Protein AF-A0A7Z9XFM3-F1 (afdb_monomer)

Mean predicted aligned error: 6.78 Å

Secondary structure (DSSP, 8-state):
--HHHHHHHHHHTHHHHHHHHSPPPTTSEEEEEEEE--TTEEEEEEEEEEEGGGHHHHTTSSS-SS-TT-S--EEEEEEETTEEEEEEETTS-SSS-B-SEEEE--TTSS--EEEE-HHHHHHTT-EEETTTTEEEEE-TT--EEEEEEE-SSEEEEEHHHHHHHHHHHTEEEEEEEEEEEEESS-HHHHT--SEEEEEEETTEEEEEEEEE-TTSTT--EEEEEEEEEEEPPPPGGGS--TTTSPPPPPP--EEEEEE-TTSPEEEEE--GGGSB-TTSSSTTSPBTT-EEEEEGGGGHHHHT-TTTEEEETTEEEETTTEEEE-B--SSSEEEEEHHHHHHTS-HHHHHHHHHHEE---S---HHHHHHHTT--------HHHHHHHH-

Solvent-accessible surface area (backbone atoms only — not comparable to full-atom values): 21690 Å² total; per-residue (Å²): 130,54,74,58,55,52,48,46,54,58,48,59,42,53,70,60,51,51,63,71,69,50,89,82,55,56,85,39,70,40,76,49,31,33,57,46,73,64,88,61,37,38,37,39,32,38,40,31,36,35,43,66,90,42,52,68,65,58,55,69,45,34,65,76,94,69,60,90,72,53,49,46,64,33,74,44,79,45,78,57,98,87,43,83,46,77,45,84,27,79,34,44,60,88,85,67,65,41,51,49,56,38,65,44,79,48,89,81,78,47,86,61,48,78,42,70,33,63,67,62,39,58,74,63,58,46,45,72,43,79,88,76,38,30,29,32,31,66,49,85,83,69,48,80,39,86,39,33,43,55,51,96,48,36,29,32,37,24,37,46,60,52,23,20,51,22,21,74,69,54,22,27,40,38,43,29,39,41,36,37,33,53,29,69,51,41,41,72,81,55,72,51,69,78,48,62,57,82,44,76,58,94,56,32,13,33,28,56,32,32,46,72,51,86,50,65,73,80,33,22,17,36,21,36,43,30,16,36,36,52,45,68,42,40,60,45,48,66,28,75,43,87,95,52,28,64,77,77,81,83,68,60,54,63,41,46,64,31,62,50,98,86,67,50,78,37,66,45,69,12,38,54,91,68,24,9,52,100,83,69,42,48,81,91,39,65,45,32,79,38,67,29,33,25,42,46,69,62,50,51,70,42,70,76,36,65,95,54,25,48,81,56,81,44,34,40,28,42,69,89,69,39,54,41,68,38,35,68,82,51,94,67,31,31,34,32,34,34,20,50,49,36,70,38,41,50,58,71,54,35,52,56,47,49,77,29,49,37,64,70,74,82,78,81,49,70,58,49,45,33,41,77,74,67,72,39,93,68,80,80,89,48,68,73,49,56,46,68,75,74,107

Sequence (391 aa):
MSSIDVDRDRLSQTEMLEWLRRDLQLTEMVTVYLSDSEGPHNHGIYCALISSDQIERALSSPSWDFSHGQGMPGAVVYHEGGEKRVEYLRYGVDDGIEPLVIDREFYGMRDDYKEICEEFRLFHRLYHDRKLDQYIKIDDDGNEHLVAVVELNRVQIRLKEIRQFLAIKEMYLSIQFDCLEHSEHSLEELGLKEGGGDQRDGLICWRLHYGNLGGIGSHRAFSRLLGVQLVAPLPKSKSGFWGFAEKPKKKHVEFIIGLDENGDEITCTSNPDALANYFGANPDAPNYLTPVHFRKQVLDKYYQQPSKYSVEDSILRCGYLWSIYLDNHHDDKVCAWLGDLGQDLPYEEQLHWRAHNISLKGGVSETYFKRQILAQFTDSDRTEHLFTQRY

Nearest PDB structures (foldseek):
  6fu4-assembly2_B  TM=1.384E-01  e=6.582E+00  Pseudomonas aeruginosa PAO1

Foldseek 3Di:
DPPLVVQLVVLVCPVVVCVQPDDDDLQDWDWQFFADDPDQKTKTKHKKWAAPVCLCVQQVALDDPDDAQFQDWDWDWDQDPNDTDIDTDNGRDDNRIHGQKHWADDPPPDDIFIDGDPCLCVQQVWDQPPVQRWTWHQDLQRDIDTAWGTDRRTIIGRNNSVQLVCQVVNTKMKIWMKMKGFDLDACVSSVHDAAWDWDDDVQKIWIWGKDAPVCPDSTGIMIIITGIGIHHHDHQCSSPGPPRHDDPDQDWDWAFLAADPVRHTDIDTLALQCADEPVGHNPVHHHQQRKWKFFLCLCVV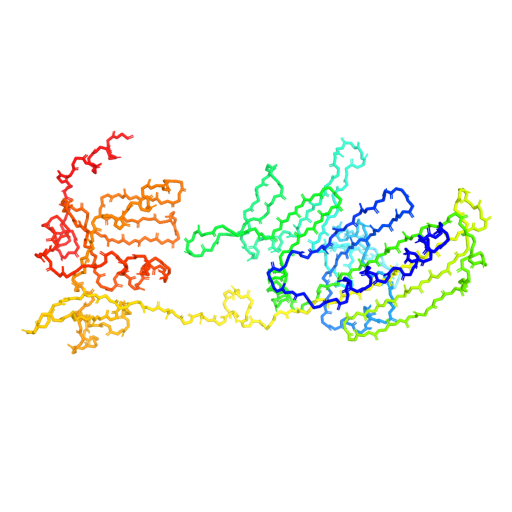QVVCVVQWDDAQQKIDRDPSFMFGWAPLDPTIIIGGSNSLRVTDGPVSNVSRRVGTDHDDDDGDPQSCCVPPVVDDDDRPDPVNVVVVPD

Radius of gyration: 30.56 Å; Cα contacts (8 Å, |Δi|>4): 778; chains: 1; bounding box: 90×46×90 Å

pLDDT: mean 92.72, std 6.48, range [53.0, 98.81]

Structure (mmCIF, N/CA/C/O backbone):
data_AF-A0A7Z9XFM3-F1
#
_entry.id   AF-A0A7Z9XFM3-F1
#
loop_
_atom_site.group_PDB
_atom_site.id
_atom_site.type_symbol
_atom_site.label_atom_id
_atom_site.label_alt_id
_atom_site.label_comp_id
_atom_site.label_asym_id
_atom_site.label_entity_id
_atom_site.label_seq_id
_atom_site.pdbx_PDB_ins_code
_atom_site.Cartn_x
_atom_site.Cartn_y
_atom_site.Cartn_z
_atom_site.occupancy
_atom_site.B_iso_or_equiv
_atom_site.auth_seq_id
_atom_site.auth_comp_id
_atom_site.auth_asym_id
_atom_site.auth_atom_id
_atom_site.pdbx_PDB_model_num
ATOM 1 N N . MET A 1 1 ? -8.425 -7.051 -42.240 1.00 61.81 1 MET A N 1
ATOM 2 C CA . MET A 1 1 ? -7.161 -6.314 -42.453 1.00 61.81 1 MET A CA 1
ATOM 3 C C . MET A 1 1 ? -6.196 -7.210 -43.203 1.00 61.81 1 MET A C 1
ATOM 5 O O . MET A 1 1 ? -6.272 -8.421 -43.020 1.00 61.81 1 MET A O 1
ATOM 9 N N . SER A 1 2 ? -5.353 -6.652 -44.075 1.00 81.75 2 SER A N 1
ATOM 10 C CA . SER A 1 2 ? -4.255 -7.422 -44.671 1.00 81.75 2 SER A CA 1
ATOM 11 C C . SER A 1 2 ? -3.187 -7.729 -43.607 1.00 81.75 2 SER A C 1
ATOM 13 O O . SER A 1 2 ? -3.127 -7.035 -42.595 1.00 81.75 2 SER A O 1
ATOM 15 N N . SER A 1 3 ? -2.336 -8.742 -43.820 1.00 84.94 3 SER A N 1
ATOM 16 C CA . SER A 1 3 ? -1.208 -9.033 -42.910 1.00 84.94 3 SER A CA 1
ATOM 17 C C . SER A 1 3 ? -0.274 -7.823 -42.741 1.00 84.94 3 SER A C 1
ATOM 19 O O . SER A 1 3 ? 0.202 -7.575 -41.640 1.00 84.94 3 SER A O 1
ATOM 21 N N . ILE A 1 4 ? -0.097 -7.025 -43.799 1.00 88.19 4 ILE A N 1
ATOM 22 C CA . ILE A 1 4 ? 0.689 -5.783 -43.787 1.00 88.19 4 ILE A CA 1
ATOM 23 C C . ILE A 1 4 ? 0.049 -4.722 -42.880 1.00 88.19 4 ILE A C 1
ATOM 25 O O . ILE A 1 4 ? 0.760 -4.036 -42.153 1.00 88.19 4 ILE A O 1
ATOM 29 N N . ASP A 1 5 ? -1.281 -4.579 -42.900 1.00 88.88 5 ASP A N 1
ATOM 30 C CA . ASP A 1 5 ? -1.962 -3.584 -42.058 1.00 88.88 5 ASP A CA 1
ATOM 31 C C . ASP A 1 5 ? -1.922 -3.966 -40.575 1.00 88.88 5 ASP A C 1
ATOM 33 O O . ASP A 1 5 ? -1.778 -3.084 -39.736 1.00 88.88 5 ASP A O 1
ATOM 37 N N . VAL A 1 6 ? -2.012 -5.263 -40.256 1.00 88.69 6 VAL A N 1
ATOM 38 C CA . VAL A 1 6 ? -1.868 -5.766 -38.877 1.00 88.69 6 VAL A CA 1
ATOM 39 C C . VAL A 1 6 ? -0.455 -5.509 -38.351 1.00 88.69 6 VAL A C 1
ATOM 41 O O . VAL A 1 6 ? -0.296 -5.012 -37.240 1.00 88.69 6 VAL A O 1
ATOM 44 N N . ASP A 1 7 ? 0.575 -5.787 -39.153 1.00 89.75 7 ASP A N 1
ATOM 45 C CA . ASP A 1 7 ? 1.960 -5.524 -38.752 1.00 89.75 7 ASP A CA 1
ATOM 46 C C . ASP A 1 7 ? 2.249 -4.030 -38.619 1.00 89.75 7 ASP A C 1
ATOM 48 O O . ASP A 1 7 ? 2.915 -3.621 -37.671 1.00 89.75 7 ASP A O 1
ATOM 52 N N . ARG A 1 8 ? 1.718 -3.196 -39.520 1.00 91.81 8 ARG A N 1
ATOM 53 C CA . ARG A 1 8 ? 1.866 -1.739 -39.420 1.00 91.81 8 ARG A CA 1
ATOM 54 C C . ARG A 1 8 ? 1.249 -1.198 -38.130 1.00 91.81 8 ARG A C 1
ATOM 56 O O . ARG A 1 8 ? 1.861 -0.350 -37.486 1.00 91.81 8 ARG A O 1
ATOM 63 N N . ASP A 1 9 ? 0.065 -1.682 -37.767 1.00 92.12 9 ASP A N 1
ATOM 64 C CA . ASP A 1 9 ? -0.628 -1.284 -36.542 1.00 92.12 9 ASP A CA 1
ATOM 65 C C . ASP A 1 9 ? 0.159 -1.704 -35.292 1.00 92.12 9 ASP A C 1
ATOM 67 O O . ASP A 1 9 ? 0.473 -0.865 -34.447 1.00 92.12 9 ASP A O 1
ATOM 71 N N . ARG A 1 10 ? 0.629 -2.956 -35.240 1.00 92.25 10 ARG A N 1
ATOM 72 C CA . ARG A 1 10 ? 1.479 -3.457 -34.149 1.00 92.25 10 ARG A CA 1
ATOM 73 C C . ARG A 1 10 ? 2.789 -2.678 -34.014 1.00 92.25 10 ARG A C 1
ATOM 75 O O . ARG A 1 10 ? 3.136 -2.244 -32.920 1.00 92.25 10 ARG A O 1
ATOM 82 N N . LEU A 1 11 ? 3.493 -2.428 -35.122 1.00 94.31 11 LEU A N 1
ATOM 83 C CA . LEU A 1 11 ? 4.736 -1.646 -35.128 1.00 94.31 11 LEU A CA 1
ATOM 84 C C . LEU A 1 11 ? 4.508 -0.160 -34.799 1.00 94.31 11 LEU A C 1
ATOM 86 O O . LEU A 1 11 ? 5.459 0.547 -34.468 1.00 94.31 11 LEU A O 1
ATOM 90 N N . SER A 1 12 ? 3.274 0.347 -34.871 1.00 93.94 12 SER A N 1
ATOM 91 C CA . SER A 1 12 ? 2.971 1.694 -34.372 1.00 93.94 12 SER A CA 1
ATOM 92 C C . SER A 1 12 ? 3.134 1.795 -32.853 1.00 93.94 12 SER A C 1
ATOM 94 O O . SER A 1 12 ? 3.415 2.880 -32.352 1.00 93.94 12 SER A O 1
ATOM 96 N N . GLN A 1 13 ? 2.961 0.675 -32.134 1.00 94.75 13 GLN A N 1
ATOM 97 C CA . GLN A 1 13 ? 2.961 0.588 -30.671 1.00 94.75 13 GLN A CA 1
ATOM 98 C C . GLN A 1 13 ? 2.077 1.651 -29.991 1.00 94.75 13 GLN A C 1
ATOM 100 O O . GLN A 1 13 ? 2.335 2.055 -28.856 1.00 94.75 13 GLN A O 1
ATOM 105 N N . THR A 1 14 ? 1.023 2.107 -30.680 1.00 93.50 14 THR A N 1
ATOM 106 C CA . THR A 1 14 ? 0.157 3.197 -30.208 1.00 93.50 14 THR A CA 1
ATOM 107 C C . THR A 1 14 ? -0.543 2.815 -28.908 1.00 93.50 14 THR A C 1
ATOM 109 O O . THR A 1 14 ? -0.491 3.582 -27.952 1.00 93.50 14 THR A O 1
ATOM 112 N N . GLU A 1 15 ? -1.106 1.606 -28.825 1.00 92.38 15 GLU A N 1
ATOM 113 C CA . GLU A 1 15 ? -1.783 1.119 -27.614 1.00 92.38 15 GLU A CA 1
ATOM 114 C C . GLU A 1 15 ? -0.834 1.044 -26.407 1.00 92.38 15 GLU A C 1
ATOM 116 O O . GLU A 1 15 ? -1.195 1.463 -25.308 1.00 92.38 15 GLU A O 1
ATOM 121 N N . MET A 1 16 ? 0.401 0.567 -26.610 1.00 91.75 16 MET A N 1
ATOM 122 C CA . MET A 1 16 ? 1.420 0.511 -25.556 1.00 91.75 16 MET A CA 1
ATOM 123 C C . MET A 1 16 ? 1.797 1.917 -25.082 1.00 91.75 16 MET A C 1
ATOM 125 O O . MET A 1 16 ? 1.856 2.181 -23.881 1.00 91.75 16 MET A O 1
ATOM 129 N N . LEU A 1 17 ? 2.009 2.847 -26.016 1.00 92.12 17 LEU A N 1
ATOM 130 C CA . LEU A 1 17 ? 2.338 4.229 -25.684 1.00 92.12 17 LEU A CA 1
ATOM 131 C C . LEU A 1 17 ? 1.184 4.937 -24.959 1.00 92.12 17 LEU A C 1
ATOM 133 O O . LEU A 1 17 ? 1.426 5.671 -24.002 1.00 92.12 17 LEU A O 1
ATOM 137 N N . GLU A 1 18 ? -0.063 4.724 -25.381 1.00 92.75 18 GLU A N 1
ATOM 138 C CA . GLU A 1 18 ? -1.250 5.245 -24.695 1.00 92.75 18 GLU A CA 1
ATOM 139 C C . GLU A 1 18 ? -1.389 4.658 -23.288 1.00 92.75 18 GLU A C 1
ATOM 141 O O . GLU A 1 18 ? -1.660 5.395 -22.337 1.00 92.75 18 GLU A O 1
ATOM 146 N N . TRP A 1 19 ? -1.136 3.356 -23.130 1.00 91.12 19 TRP A N 1
ATOM 147 C CA . TRP A 1 19 ? -1.139 2.696 -21.829 1.00 91.12 19 TRP A CA 1
ATOM 148 C C . TRP A 1 19 ? -0.074 3.273 -20.886 1.00 91.12 19 TRP A C 1
ATOM 150 O O . TRP A 1 19 ? -0.394 3.574 -19.736 1.00 91.12 19 TRP A O 1
ATOM 160 N N . LEU A 1 20 ? 1.151 3.501 -21.371 1.00 89.38 20 LEU A N 1
ATOM 161 C CA . LEU A 1 20 ? 2.240 4.112 -20.596 1.00 89.38 20 LEU A CA 1
ATOM 162 C C . LEU A 1 20 ? 1.953 5.578 -20.236 1.00 89.38 20 LEU A C 1
ATOM 164 O O . LEU A 1 20 ? 2.326 6.041 -19.162 1.00 89.38 20 LEU A O 1
ATOM 168 N N . ARG A 1 21 ? 1.284 6.332 -21.115 1.00 88.50 21 ARG A N 1
ATOM 169 C CA . ARG A 1 21 ? 1.027 7.774 -20.929 1.00 88.50 21 ARG A CA 1
ATOM 170 C C . ARG A 1 21 ? -0.221 8.098 -20.116 1.00 88.50 21 ARG A C 1
ATOM 172 O O . ARG A 1 21 ? -0.448 9.270 -19.817 1.00 88.50 21 ARG A O 1
ATOM 179 N N . ARG A 1 22 ? -1.050 7.108 -19.789 1.00 91.06 22 ARG A N 1
ATOM 180 C CA . ARG A 1 22 ? -2.309 7.344 -19.080 1.00 91.06 22 ARG A CA 1
ATOM 181 C C . ARG A 1 22 ? -2.083 7.832 -17.648 1.00 91.06 22 ARG A C 1
ATOM 183 O O . ARG A 1 22 ? -1.089 7.503 -17.001 1.00 91.06 22 ARG A O 1
ATOM 190 N N . ASP A 1 23 ? -3.080 8.526 -17.118 1.00 88.94 23 ASP A N 1
ATOM 191 C CA . ASP A 1 23 ? -3.113 8.879 -15.704 1.00 88.94 23 ASP A CA 1
ATOM 192 C C . ASP A 1 23 ? -3.386 7.641 -14.844 1.00 88.94 23 ASP A C 1
ATOM 194 O O . ASP A 1 23 ? -4.418 6.983 -14.983 1.00 88.94 23 ASP A O 1
ATOM 198 N N . LEU A 1 24 ? -2.471 7.346 -13.920 1.00 91.38 24 LEU A N 1
ATOM 199 C CA . LEU A 1 24 ? -2.588 6.210 -13.009 1.00 91.38 24 LEU A CA 1
ATOM 200 C C . LEU A 1 24 ? -3.353 6.596 -11.735 1.00 91.38 24 LEU A C 1
ATOM 202 O O . LEU A 1 24 ? -2.988 7.542 -11.026 1.00 91.38 24 LEU A O 1
ATOM 206 N N . GLN A 1 25 ? -4.382 5.824 -11.389 1.00 95.00 25 GLN A N 1
ATOM 207 C CA . GLN A 1 25 ? -5.102 5.976 -10.125 1.00 95.00 25 GLN A CA 1
ATOM 208 C C . GLN A 1 25 ? -4.333 5.339 -8.962 1.00 95.00 25 GLN A C 1
ATOM 210 O O . GLN A 1 25 ? -3.672 4.314 -9.102 1.00 95.00 25 GLN A O 1
ATOM 215 N N . LEU A 1 26 ? -4.463 5.904 -7.756 1.00 95.19 26 LEU A N 1
ATOM 216 C CA . LEU A 1 26 ? -3.762 5.403 -6.560 1.00 95.19 26 LEU A CA 1
ATOM 217 C C . LEU A 1 26 ? -4.109 3.948 -6.201 1.00 95.19 26 LEU A C 1
ATOM 219 O O . LEU A 1 26 ? -3.332 3.283 -5.518 1.00 95.19 26 LEU A O 1
ATOM 223 N N . THR A 1 27 ? -5.274 3.467 -6.628 1.00 95.25 27 THR A N 1
ATOM 224 C CA . THR A 1 27 ? -5.742 2.097 -6.395 1.00 95.25 27 THR A CA 1
ATOM 225 C C . THR A 1 27 ? -5.206 1.091 -7.410 1.00 95.25 27 THR A C 1
ATOM 227 O O . THR A 1 27 ? -5.381 -0.104 -7.198 1.00 95.25 27 THR A O 1
ATOM 230 N N . GLU A 1 28 ? -4.582 1.539 -8.502 1.00 96.81 28 GLU A N 1
ATOM 231 C CA . GLU A 1 28 ? -4.086 0.651 -9.554 1.00 96.81 28 GLU A CA 1
ATOM 232 C C . GLU A 1 28 ? -2.828 -0.109 -9.133 1.00 96.81 28 GLU A C 1
ATOM 234 O O . GLU A 1 28 ? -1.958 0.419 -8.436 1.00 96.81 28 GLU A O 1
ATOM 239 N N . MET A 1 29 ? -2.730 -1.347 -9.620 1.00 97.94 29 MET A N 1
ATOM 240 C CA . MET A 1 29 ? -1.522 -2.164 -9.580 1.00 97.94 29 MET A CA 1
ATOM 241 C C . MET A 1 29 ? -0.635 -1.783 -10.766 1.00 97.94 29 MET A C 1
ATOM 243 O O . MET A 1 29 ? -0.967 -2.067 -11.917 1.00 97.94 29 MET A O 1
ATOM 247 N N . VAL A 1 30 ? 0.483 -1.122 -10.487 1.00 97.62 30 VAL A N 1
ATOM 248 C CA . VAL A 1 30 ? 1.425 -0.644 -11.503 1.00 97.62 30 VAL A CA 1
ATOM 249 C C . VAL A 1 30 ? 2.473 -1.712 -11.753 1.00 97.62 30 VAL A C 1
ATOM 251 O O . VAL A 1 30 ? 3.073 -2.220 -10.808 1.00 97.62 30 VAL A O 1
ATOM 254 N N . THR A 1 31 ? 2.706 -2.040 -13.021 1.00 97.62 31 THR A N 1
ATOM 255 C CA . THR A 1 31 ? 3.783 -2.946 -13.428 1.00 97.62 31 THR A CA 1
ATOM 256 C C . THR A 1 31 ? 5.126 -2.239 -13.267 1.00 97.62 31 THR A C 1
ATOM 258 O O . THR A 1 31 ? 5.403 -1.267 -13.963 1.00 97.62 31 THR A O 1
ATOM 261 N N . VAL A 1 32 ? 5.948 -2.723 -12.338 1.00 97.69 32 VAL A N 1
ATOM 262 C CA . VAL A 1 32 ? 7.283 -2.178 -12.029 1.00 97.69 32 VAL A CA 1
ATOM 263 C C . VAL A 1 32 ? 8.418 -3.089 -12.512 1.00 97.69 32 VAL A C 1
ATOM 265 O O . VAL A 1 32 ? 9.580 -2.691 -12.521 1.00 97.69 32 VAL A O 1
ATOM 268 N N . TYR A 1 33 ? 8.069 -4.307 -12.926 1.00 97.62 33 TYR A N 1
ATOM 269 C CA . TYR A 1 33 ? 8.923 -5.252 -13.636 1.00 97.62 33 TYR A CA 1
ATOM 270 C C . TYR A 1 33 ? 8.067 -6.002 -14.658 1.00 97.62 33 TYR A C 1
ATOM 272 O O . TYR A 1 33 ? 6.967 -6.446 -14.316 1.00 97.62 33 TYR A O 1
ATOM 280 N N . LEU A 1 34 ? 8.573 -6.157 -15.878 1.00 95.94 34 LEU A N 1
ATOM 281 C CA . LEU A 1 34 ? 8.034 -7.035 -16.913 1.00 95.94 34 LEU A CA 1
ATOM 282 C C . LEU A 1 34 ? 9.199 -7.608 -17.717 1.00 95.94 34 LEU A C 1
ATOM 284 O O . LEU A 1 34 ? 10.094 -6.865 -18.114 1.00 95.94 34 LEU A O 1
ATOM 288 N N . SER A 1 35 ? 9.165 -8.905 -17.986 1.00 94.38 35 SER A N 1
ATOM 289 C CA . SER A 1 35 ? 10.035 -9.555 -18.962 1.00 94.38 35 SER A CA 1
ATOM 290 C C . SER A 1 35 ? 9.180 -10.475 -19.818 1.00 94.38 35 SER A C 1
ATOM 292 O O . SER A 1 35 ? 8.958 -11.634 -19.477 1.00 94.38 35 SER A O 1
ATOM 294 N N . ASP A 1 36 ? 8.638 -9.927 -20.900 1.00 92.62 36 ASP A N 1
ATOM 295 C CA . ASP A 1 36 ? 7.742 -10.646 -21.797 1.00 92.62 36 ASP A CA 1
ATOM 296 C C . ASP A 1 36 ? 8.417 -10.843 -23.150 1.00 92.62 36 ASP A C 1
ATOM 298 O O . ASP A 1 36 ? 8.738 -9.886 -23.851 1.00 92.62 36 ASP A O 1
ATOM 302 N N . SER A 1 37 ? 8.704 -12.093 -23.490 1.00 86.62 37 SER A N 1
ATOM 303 C CA . SER A 1 37 ? 9.428 -12.446 -24.711 1.00 86.62 37 SER A CA 1
ATOM 304 C C . SER A 1 37 ? 8.781 -13.661 -25.362 1.00 86.62 37 SER A C 1
ATOM 306 O O . SER A 1 37 ? 9.367 -14.740 -25.439 1.00 86.62 37 SER A O 1
ATOM 308 N N . GLU A 1 38 ? 7.540 -13.490 -25.817 1.00 76.69 38 GLU A N 1
ATOM 309 C CA . GLU A 1 38 ? 6.818 -14.508 -26.574 1.00 76.69 38 GLU A CA 1
ATOM 310 C C . GLU A 1 38 ? 6.620 -14.098 -28.044 1.00 76.69 38 GLU A C 1
ATOM 312 O O . GLU A 1 38 ? 6.123 -13.029 -28.390 1.00 76.69 38 GLU A O 1
ATOM 317 N N . GLY A 1 39 ? 6.977 -14.991 -28.971 1.00 75.50 39 GLY A N 1
ATOM 318 C CA . GLY A 1 39 ? 6.727 -14.774 -30.398 1.00 75.50 39 GLY A CA 1
ATOM 319 C C . GLY A 1 39 ? 7.496 -13.574 -30.985 1.00 75.50 39 GLY A C 1
ATOM 320 O O . GLY A 1 39 ? 8.717 -13.515 -30.834 1.00 75.50 39 GLY A O 1
ATOM 321 N N . PRO A 1 40 ? 6.839 -12.660 -31.734 1.00 77.12 40 PRO A N 1
ATOM 322 C CA . PRO A 1 40 ? 7.513 -11.576 -32.450 1.00 77.12 40 PRO A CA 1
ATOM 323 C C . PRO A 1 40 ? 7.762 -10.322 -31.593 1.00 77.12 40 PRO A C 1
ATOM 325 O O . PRO A 1 40 ? 8.196 -9.307 -32.146 1.00 77.12 40 PRO A O 1
ATOM 328 N N . HIS A 1 41 ? 7.473 -10.362 -30.288 1.00 87.62 41 HIS A N 1
ATOM 329 C CA . HIS A 1 41 ? 7.670 -9.238 -29.379 1.00 87.62 41 HIS A CA 1
ATOM 330 C C . HIS A 1 41 ? 8.693 -9.551 -28.282 1.00 87.62 41 HIS A C 1
ATOM 332 O O . HIS A 1 41 ? 8.904 -10.699 -27.893 1.00 87.62 41 HIS A O 1
ATOM 338 N N . ASN A 1 42 ? 9.333 -8.499 -27.780 1.00 92.56 42 ASN A N 1
ATOM 339 C CA . ASN A 1 42 ? 10.163 -8.535 -26.581 1.00 92.56 42 ASN A CA 1
ATOM 340 C C . ASN A 1 42 ? 9.950 -7.230 -25.812 1.00 92.56 42 ASN A C 1
ATOM 342 O O . ASN A 1 42 ? 10.402 -6.172 -26.251 1.00 92.56 42 ASN A O 1
ATOM 346 N N . HIS A 1 43 ? 9.204 -7.292 -24.713 1.00 94.88 43 HIS A N 1
ATOM 347 C CA . HIS A 1 43 ? 8.851 -6.149 -23.882 1.00 94.88 43 HIS A CA 1
ATOM 348 C C . HIS A 1 43 ? 9.507 -6.274 -22.509 1.00 94.88 43 HIS A C 1
ATOM 350 O O . HIS A 1 43 ? 9.236 -7.195 -21.737 1.00 94.88 43 HIS A O 1
ATOM 356 N N . GLY A 1 44 ? 10.346 -5.296 -22.193 1.00 95.25 44 GLY A N 1
ATOM 357 C CA . GLY A 1 44 ? 10.950 -5.112 -20.883 1.00 95.25 44 GLY A CA 1
ATOM 358 C C . GLY A 1 44 ? 10.350 -3.909 -20.169 1.00 95.25 44 GLY A C 1
ATOM 359 O O . GLY A 1 44 ? 10.243 -2.830 -20.751 1.00 95.25 44 GLY A O 1
ATOM 360 N N . ILE A 1 45 ? 10.005 -4.075 -18.894 1.00 96.38 45 ILE A N 1
ATOM 361 C CA . ILE A 1 45 ? 9.793 -2.966 -17.959 1.00 96.38 45 ILE A CA 1
ATOM 362 C C . ILE A 1 45 ? 10.700 -3.197 -16.760 1.00 96.38 45 ILE A C 1
ATOM 364 O O . ILE A 1 45 ? 10.726 -4.293 -16.197 1.00 96.38 45 ILE A O 1
ATOM 368 N N . TYR A 1 46 ? 11.408 -2.157 -16.338 1.00 96.94 46 TYR A N 1
ATOM 369 C CA . TYR A 1 46 ? 12.173 -2.175 -15.102 1.00 96.94 46 TYR A CA 1
ATOM 370 C C . TYR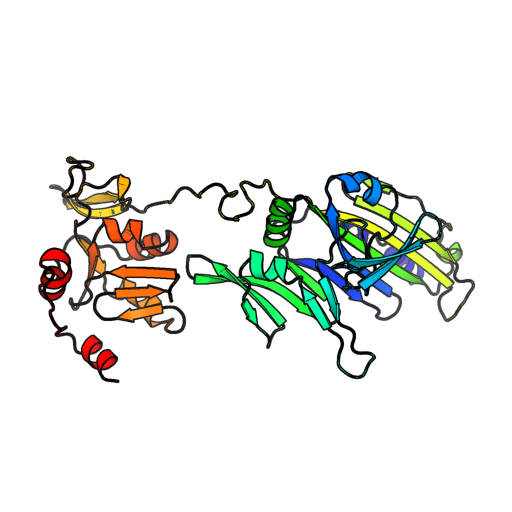 A 1 46 ? 12.064 -0.859 -14.358 1.00 96.94 46 TYR A C 1
ATOM 372 O O . TYR A 1 46 ? 11.725 0.169 -14.939 1.00 96.94 46 TYR A O 1
ATOM 380 N N . CYS A 1 47 ? 12.337 -0.875 -13.056 1.00 97.19 47 CYS A N 1
ATOM 381 C CA . CYS A 1 47 ? 12.165 0.312 -12.240 1.00 97.19 47 CYS A CA 1
ATOM 382 C C . CYS A 1 47 ? 13.359 0.620 -11.348 1.00 97.19 47 CYS A C 1
ATOM 384 O O . CYS A 1 47 ? 14.094 -0.268 -10.919 1.00 97.19 47 CYS A O 1
ATOM 386 N N . ALA A 1 48 ? 13.504 1.904 -11.043 1.00 97.00 48 ALA A N 1
ATOM 387 C CA . ALA A 1 48 ? 14.495 2.401 -10.110 1.00 97.00 48 ALA A CA 1
ATOM 388 C C . ALA A 1 48 ? 13.975 3.625 -9.361 1.00 97.00 48 ALA A C 1
ATOM 390 O O . ALA A 1 48 ? 13.141 4.380 -9.861 1.00 97.00 48 ALA A O 1
ATOM 391 N N . LEU A 1 49 ? 14.466 3.821 -8.148 1.00 97.75 49 LEU A N 1
ATOM 392 C CA . LEU A 1 49 ? 14.226 5.012 -7.353 1.00 97.75 49 LEU A CA 1
ATOM 393 C C . LEU A 1 49 ? 15.316 6.023 -7.693 1.00 97.75 49 LEU A C 1
ATOM 395 O O . LEU A 1 49 ? 16.500 5.725 -7.545 1.00 97.75 49 LEU A O 1
ATOM 399 N N . ILE A 1 50 ? 14.911 7.206 -8.141 1.00 96.69 50 ILE A N 1
ATOM 400 C CA . ILE A 1 50 ? 15.827 8.292 -8.491 1.00 96.69 50 ILE A CA 1
ATOM 401 C C . ILE A 1 50 ? 15.566 9.499 -7.598 1.00 96.69 50 ILE A C 1
ATOM 403 O O . ILE A 1 50 ? 14.421 9.809 -7.256 1.00 96.69 50 ILE A O 1
ATOM 407 N N . SER A 1 51 ? 16.628 10.193 -7.208 1.00 95.19 51 SER A N 1
ATOM 408 C CA . SER A 1 51 ? 16.508 11.401 -6.393 1.00 95.19 51 SER A CA 1
ATOM 409 C C . SER A 1 51 ? 15.880 12.558 -7.178 1.00 95.19 51 SER A C 1
ATOM 411 O O . SER A 1 51 ? 15.991 12.648 -8.402 1.00 95.19 51 SER A O 1
ATOM 413 N N . SER A 1 52 ? 15.204 13.463 -6.467 1.00 92.81 52 SER A N 1
ATOM 414 C CA . SER A 1 52 ? 14.487 14.595 -7.074 1.00 92.81 52 SER A CA 1
ATOM 415 C C . SER A 1 52 ? 15.397 15.551 -7.865 1.00 92.81 52 SER A C 1
ATOM 417 O O . SER A 1 52 ? 14.936 16.211 -8.793 1.00 92.81 52 SER A O 1
ATOM 419 N N . ASP A 1 53 ? 16.686 15.627 -7.538 1.00 93.94 53 ASP A N 1
ATOM 420 C CA . ASP A 1 53 ? 17.688 16.415 -8.269 1.00 93.94 53 ASP A CA 1
ATOM 421 C C . ASP A 1 53 ? 18.138 15.767 -9.592 1.00 93.94 53 ASP A C 1
ATOM 423 O O . ASP A 1 53 ? 18.775 16.425 -10.414 1.00 93.94 53 ASP A O 1
ATOM 427 N N . GLN A 1 54 ? 17.761 14.510 -9.842 1.00 93.88 54 GLN A N 1
ATOM 428 C CA . GLN A 1 54 ? 18.135 13.757 -11.044 1.00 93.88 54 GLN A CA 1
ATOM 429 C C . GLN A 1 54 ? 17.043 13.722 -12.120 1.00 93.88 54 GLN A C 1
ATOM 431 O O . GLN A 1 54 ? 17.279 13.193 -13.203 1.00 93.88 54 GLN A O 1
ATOM 436 N N . ILE A 1 55 ? 15.873 14.320 -11.871 1.00 94.75 55 ILE A N 1
ATOM 437 C CA . ILE A 1 55 ? 14.711 14.294 -12.781 1.00 94.75 55 ILE A CA 1
ATOM 438 C C . ILE A 1 55 ? 15.074 14.761 -14.196 1.00 94.75 55 ILE A C 1
ATOM 440 O O . ILE A 1 55 ? 14.759 14.088 -15.174 1.00 94.75 55 ILE A O 1
ATOM 444 N N . GLU A 1 56 ? 15.754 15.904 -14.321 1.00 95.31 56 GLU A N 1
ATOM 445 C CA . GLU A 1 56 ? 16.111 16.448 -15.637 1.00 95.31 56 GLU A CA 1
ATOM 446 C C . GLU A 1 56 ? 17.150 15.589 -16.361 1.00 95.31 56 GLU A C 1
ATOM 448 O O . GLU A 1 56 ? 17.108 15.483 -17.584 1.00 95.31 56 GLU A O 1
ATOM 453 N N . ARG A 1 57 ? 18.050 14.932 -15.617 1.00 93.62 57 ARG A N 1
ATOM 454 C CA . ARG A 1 57 ? 19.002 13.974 -16.188 1.00 93.62 57 ARG A CA 1
ATOM 455 C C . ARG A 1 57 ? 18.268 12.736 -16.700 1.00 93.62 57 ARG A C 1
ATOM 457 O O . ARG A 1 57 ? 18.464 12.384 -17.860 1.00 93.62 57 ARG A O 1
ATOM 464 N N . ALA A 1 58 ? 17.397 12.146 -15.883 1.00 93.44 58 ALA A N 1
ATOM 465 C CA . ALA A 1 58 ? 16.625 10.960 -16.246 1.00 93.44 58 ALA A CA 1
ATOM 466 C C . ALA A 1 58 ? 15.727 11.207 -17.471 1.00 93.44 58 ALA A C 1
ATOM 468 O O . ALA A 1 58 ? 15.586 10.350 -18.331 1.00 93.44 58 ALA A O 1
ATOM 469 N N . LEU A 1 59 ? 15.164 12.412 -17.609 1.00 95.50 59 LEU A N 1
ATOM 470 C CA . LEU A 1 59 ? 14.314 12.780 -18.748 1.00 95.50 59 LEU A CA 1
ATOM 471 C C . LEU A 1 59 ? 15.083 13.341 -19.958 1.00 95.50 59 LEU A C 1
ATOM 473 O O . LEU A 1 59 ? 14.455 13.696 -20.958 1.00 95.50 59 LEU A O 1
ATOM 477 N N . SER A 1 60 ? 16.415 13.448 -19.893 1.00 94.12 60 SER A N 1
ATOM 478 C CA . SER A 1 60 ? 17.233 14.004 -20.987 1.00 94.12 60 SER A CA 1
ATOM 479 C C . SER A 1 60 ? 17.394 13.056 -22.180 1.00 94.12 60 SER A C 1
ATOM 481 O O . SER A 1 60 ? 17.742 13.501 -23.274 1.00 94.12 60 SER A O 1
ATOM 483 N N . SER A 1 61 ? 17.136 11.764 -21.975 1.00 92.69 61 SER A N 1
ATOM 484 C CA . SER A 1 61 ? 17.270 10.694 -22.962 1.00 92.69 61 SER A CA 1
ATOM 485 C C . SER A 1 61 ? 16.283 9.567 -22.627 1.00 92.69 61 SER A C 1
ATOM 487 O O . SER A 1 61 ? 16.016 9.343 -21.451 1.00 92.69 61 SER A O 1
ATOM 489 N N . PRO A 1 62 ? 15.768 8.814 -23.615 1.00 91.56 62 PRO A N 1
ATOM 490 C CA . PRO A 1 62 ? 14.922 7.639 -23.370 1.00 91.56 62 PRO A CA 1
ATOM 491 C C . PRO A 1 62 ? 15.696 6.423 -22.820 1.00 91.56 62 PRO A C 1
ATOM 493 O O . PRO A 1 62 ? 15.113 5.364 -22.614 1.00 91.56 62 PRO A O 1
ATOM 496 N N . SER A 1 63 ? 17.018 6.527 -22.657 1.00 90.56 63 SER A N 1
ATOM 497 C CA . SER A 1 63 ? 17.871 5.445 -22.157 1.00 90.56 63 SER A CA 1
ATOM 498 C C . SER A 1 63 ? 17.581 5.090 -20.704 1.00 90.56 63 SER A C 1
ATOM 500 O O . SER A 1 63 ? 17.205 5.946 -19.913 1.00 90.56 63 SER A O 1
ATOM 502 N N . TRP A 1 64 ? 17.844 3.837 -20.346 1.00 90.38 64 TRP A N 1
ATOM 503 C CA . TRP A 1 64 ? 17.708 3.371 -18.975 1.00 90.38 64 TRP A CA 1
ATOM 504 C C . TRP A 1 64 ? 18.890 3.838 -18.118 1.00 90.38 64 TRP A C 1
ATOM 506 O O . TRP A 1 64 ? 20.046 3.610 -18.479 1.00 90.38 64 TRP A O 1
ATOM 516 N N . ASP A 1 65 ? 18.593 4.453 -16.977 1.00 85.25 65 ASP A N 1
ATOM 517 C CA . ASP A 1 65 ? 19.566 4.787 -15.934 1.00 85.25 65 ASP A CA 1
ATOM 518 C C . ASP A 1 65 ? 19.882 3.574 -15.041 1.00 85.25 65 ASP A C 1
ATOM 520 O O . ASP A 1 65 ? 20.889 3.566 -14.335 1.00 85.25 65 ASP A O 1
ATOM 524 N N . PHE A 1 66 ? 19.032 2.540 -15.072 1.00 89.12 66 PHE A N 1
ATOM 525 C CA . PHE A 1 66 ? 19.168 1.346 -14.241 1.00 89.12 66 PHE A CA 1
ATOM 526 C C . PHE A 1 66 ? 18.687 0.087 -14.971 1.00 89.12 66 PHE A C 1
ATOM 528 O O . PHE A 1 66 ? 17.557 0.026 -15.454 1.00 89.12 66 PHE A O 1
ATOM 535 N N . SER A 1 67 ? 19.543 -0.927 -15.036 1.00 88.81 67 SER A N 1
ATOM 536 C CA . SER A 1 67 ? 19.362 -2.168 -15.794 1.00 88.81 67 SER A CA 1
ATOM 537 C C . SER A 1 67 ? 19.197 -3.389 -14.888 1.00 88.81 67 SER A C 1
ATOM 539 O O . SER A 1 67 ? 19.533 -3.365 -13.704 1.00 88.81 67 SER A O 1
ATOM 541 N N . HIS A 1 68 ? 18.722 -4.488 -15.476 1.00 87.38 68 HIS A N 1
ATOM 542 C CA . HIS A 1 68 ? 18.643 -5.790 -14.815 1.00 87.38 68 HIS A CA 1
ATOM 543 C C . HIS A 1 68 ? 19.980 -6.206 -14.186 1.00 87.38 68 HIS A C 1
ATOM 545 O O . HIS A 1 68 ? 21.051 -5.966 -14.749 1.00 87.38 68 HIS A O 1
ATOM 551 N N . GLY A 1 69 ? 19.910 -6.820 -13.005 1.00 85.50 69 GLY A N 1
ATOM 552 C CA . GLY A 1 69 ? 21.077 -7.253 -12.226 1.00 85.50 69 GLY A CA 1
ATOM 553 C C . GLY A 1 69 ? 21.863 -6.135 -11.521 1.00 85.50 69 GLY A C 1
ATOM 554 O O . GLY A 1 69 ? 22.767 -6.436 -10.739 1.00 85.50 69 GLY A O 1
ATOM 555 N N . GLN A 1 70 ? 21.537 -4.855 -11.743 1.00 90.38 70 GLN A N 1
ATOM 556 C CA . GLN A 1 70 ? 22.100 -3.750 -10.957 1.00 90.38 70 GLN A CA 1
ATOM 557 C C . GLN A 1 70 ? 21.421 -3.626 -9.581 1.00 90.38 70 GLN A C 1
ATOM 559 O O . GLN A 1 70 ? 20.390 -4.240 -9.309 1.00 90.38 70 GLN A O 1
ATOM 564 N N . GLY A 1 71 ? 22.010 -2.823 -8.686 1.00 91.25 71 GLY A N 1
ATOM 565 C CA . GLY A 1 71 ? 21.483 -2.587 -7.335 1.00 91.25 71 GLY A CA 1
ATOM 566 C C . GLY A 1 71 ? 21.894 -3.621 -6.295 1.00 91.25 71 GLY A C 1
ATOM 567 O O . GLY A 1 71 ? 21.363 -3.620 -5.186 1.00 91.25 71 GLY A O 1
ATOM 568 N N . MET A 1 72 ? 22.842 -4.494 -6.627 1.00 92.62 72 MET A N 1
ATOM 569 C CA . MET A 1 72 ? 23.424 -5.441 -5.682 1.00 92.62 72 MET A CA 1
ATOM 570 C C . MET A 1 72 ? 24.606 -4.807 -4.939 1.00 92.62 72 MET A C 1
ATOM 572 O O . MET A 1 72 ? 25.347 -4.026 -5.539 1.00 92.62 72 MET A O 1
ATOM 576 N N . PRO A 1 73 ? 24.839 -5.146 -3.657 1.00 94.19 73 PRO A N 1
ATOM 577 C CA . PRO A 1 73 ? 26.012 -4.664 -2.943 1.00 94.19 73 PRO A CA 1
ATOM 578 C C . PRO A 1 73 ? 27.310 -5.029 -3.661 1.00 94.19 73 PRO A C 1
ATOM 580 O O . PRO A 1 73 ? 27.474 -6.151 -4.141 1.00 94.19 73 PRO A O 1
ATOM 583 N N . GLY A 1 74 ? 28.254 -4.093 -3.700 1.00 92.94 74 GLY A N 1
ATOM 584 C CA . GLY A 1 74 ? 29.483 -4.256 -4.467 1.00 92.94 74 GLY A CA 1
ATOM 585 C C . GLY A 1 74 ? 30.635 -3.424 -3.927 1.00 92.94 74 GLY A C 1
ATOM 586 O O . GLY A 1 74 ? 30.447 -2.508 -3.127 1.00 92.94 74 GLY A O 1
ATOM 587 N N . ALA A 1 75 ? 31.845 -3.767 -4.365 1.00 93.00 75 ALA A N 1
ATOM 588 C CA . ALA A 1 75 ? 33.042 -2.986 -4.093 1.00 93.00 75 ALA A CA 1
ATOM 589 C C . ALA A 1 75 ? 33.438 -2.193 -5.341 1.00 93.00 75 ALA A C 1
ATOM 591 O O . ALA A 1 75 ? 33.611 -2.781 -6.410 1.00 93.00 75 ALA A O 1
ATOM 592 N N . VAL A 1 76 ? 33.639 -0.885 -5.192 1.00 90.69 76 VAL A N 1
ATOM 593 C CA . VAL A 1 76 ? 34.139 -0.011 -6.261 1.00 90.69 76 VAL A CA 1
ATOM 594 C C . VAL A 1 76 ? 35.584 0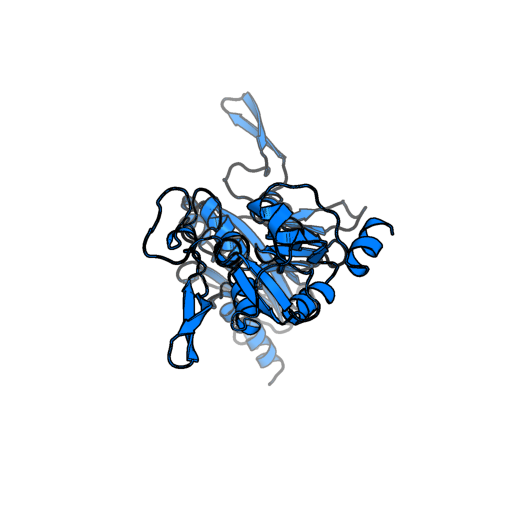.365 -5.970 1.00 90.69 76 VAL A C 1
ATOM 596 O O . VAL A 1 76 ? 35.962 0.641 -4.831 1.00 90.69 76 VAL A O 1
ATOM 599 N N . VAL A 1 77 ? 36.415 0.322 -7.011 1.00 90.31 77 VAL A N 1
ATOM 600 C CA . VAL A 1 77 ? 37.835 0.662 -6.938 1.00 90.31 77 VAL A CA 1
ATOM 601 C C . VAL A 1 77 ? 38.057 2.009 -7.613 1.00 90.31 77 VAL A C 1
ATOM 603 O O . VAL A 1 77 ? 37.954 2.117 -8.832 1.00 90.31 77 VAL A O 1
ATOM 606 N N . TYR A 1 78 ? 38.427 3.010 -6.822 1.00 88.88 78 TYR A N 1
ATOM 607 C CA . TYR A 1 78 ? 38.819 4.328 -7.301 1.00 88.88 78 TYR A CA 1
ATOM 608 C C . TYR A 1 78 ? 40.342 4.425 -7.405 1.00 88.88 78 TYR A C 1
ATOM 610 O O . TYR A 1 78 ? 41.082 3.882 -6.578 1.00 88.88 78 TYR A O 1
ATOM 618 N N . HIS A 1 79 ? 40.801 5.154 -8.418 1.00 88.50 79 HIS A N 1
ATOM 619 C CA . HIS A 1 79 ? 42.201 5.510 -8.605 1.00 88.50 79 HIS A CA 1
ATOM 620 C C . HIS A 1 79 ? 42.329 7.034 -8.552 1.00 88.50 79 HIS A C 1
ATOM 622 O O . HIS A 1 79 ? 42.077 7.717 -9.541 1.00 88.50 79 HIS A O 1
ATOM 628 N N . GLU A 1 80 ? 42.723 7.566 -7.397 1.00 82.94 80 GLU A N 1
ATOM 629 C CA . GLU A 1 80 ? 42.949 8.999 -7.184 1.00 82.94 80 GLU A CA 1
ATOM 630 C C . GLU A 1 80 ? 44.424 9.220 -6.837 1.00 82.94 80 GLU A C 1
ATOM 632 O O . GLU A 1 80 ? 44.967 8.574 -5.945 1.00 82.94 80 GLU A O 1
ATOM 637 N N . GLY A 1 81 ? 45.117 10.089 -7.578 1.00 80.38 81 GLY A N 1
ATOM 638 C CA . GLY A 1 81 ? 46.523 10.414 -7.295 1.00 80.38 81 GLY A CA 1
ATOM 639 C C . GLY A 1 81 ? 47.511 9.238 -7.389 1.00 80.38 81 GLY A C 1
ATOM 640 O O . GLY A 1 81 ? 48.619 9.339 -6.876 1.00 80.38 81 GLY A O 1
ATOM 641 N N . GLY A 1 82 ? 47.133 8.129 -8.037 1.00 87.38 82 GLY A N 1
ATOM 642 C CA . GLY A 1 82 ? 47.943 6.905 -8.114 1.00 87.38 82 GLY A CA 1
ATOM 643 C C . GLY A 1 82 ? 47.726 5.927 -6.954 1.00 87.38 82 GLY A C 1
ATOM 644 O O . GLY A 1 82 ? 48.272 4.824 -6.989 1.00 87.38 82 GLY A O 1
ATOM 645 N N . GLU A 1 83 ? 46.895 6.278 -5.971 1.00 88.06 83 GLU A N 1
ATOM 646 C CA . GLU A 1 83 ? 46.514 5.395 -4.872 1.00 88.06 83 GLU A CA 1
ATOM 647 C C . GLU A 1 83 ? 45.183 4.693 -5.162 1.00 88.06 83 GLU A C 1
ATOM 649 O O . GLU A 1 83 ? 44.259 5.253 -5.758 1.00 88.06 83 GLU A O 1
ATOM 654 N N . LYS A 1 84 ? 45.100 3.424 -4.755 1.00 93.19 84 LYS A N 1
ATOM 655 C CA . LYS A 1 84 ? 43.905 2.593 -4.898 1.00 93.19 84 LYS A CA 1
ATOM 656 C C . LYS A 1 84 ? 43.035 2.749 -3.652 1.00 93.19 84 LYS A C 1
ATOM 658 O O . LYS A 1 84 ? 43.429 2.287 -2.581 1.00 93.19 84 LYS A O 1
ATOM 663 N N . ARG A 1 85 ? 41.832 3.303 -3.804 1.00 93.00 85 ARG A N 1
ATOM 664 C CA . ARG A 1 85 ? 40.792 3.320 -2.762 1.00 93.00 85 ARG A CA 1
ATOM 665 C C . ARG A 1 85 ? 39.719 2.298 -3.116 1.00 93.00 85 ARG A C 1
ATOM 667 O O . ARG A 1 85 ? 39.251 2.273 -4.247 1.00 93.00 85 ARG A O 1
ATOM 674 N N . VAL A 1 86 ? 39.346 1.440 -2.171 1.00 93.25 86 VAL A N 1
ATOM 675 C CA . VAL A 1 86 ? 38.250 0.477 -2.350 1.00 93.25 86 VAL A CA 1
ATOM 676 C C . VAL A 1 86 ? 37.135 0.840 -1.388 1.00 93.25 86 VAL A C 1
ATOM 678 O O . VAL A 1 86 ? 37.390 0.989 -0.194 1.00 93.25 86 VAL A O 1
ATOM 681 N N . GLU A 1 87 ? 35.922 0.974 -1.904 1.00 94.81 87 GLU A N 1
ATOM 682 C CA . GLU A 1 87 ? 34.744 1.356 -1.130 1.00 94.81 87 GLU A CA 1
ATOM 683 C C . GLU A 1 87 ? 33.648 0.306 -1.280 1.00 94.81 87 GLU A C 1
ATOM 685 O O . GLU A 1 87 ? 33.440 -0.229 -2.368 1.00 94.81 87 GLU A O 1
ATOM 690 N N . TYR A 1 88 ? 32.968 -0.007 -0.178 1.00 96.12 88 TYR A N 1
ATOM 691 C CA . TYR A 1 88 ? 31.786 -0.860 -0.193 1.00 96.12 88 TYR A CA 1
ATOM 692 C C . TYR A 1 88 ? 30.544 0.005 -0.379 1.00 96.12 88 TYR A C 1
ATOM 694 O O . TYR A 1 88 ? 30.272 0.879 0.445 1.00 96.12 88 TYR A O 1
ATOM 702 N N . LEU A 1 89 ? 29.773 -0.283 -1.423 1.00 95.06 89 LEU A N 1
ATOM 703 C CA . LEU A 1 89 ? 28.548 0.430 -1.754 1.00 95.06 89 LEU A CA 1
ATOM 704 C C . LEU A 1 89 ? 27.356 -0.513 -1.628 1.00 95.06 89 LEU A C 1
ATOM 706 O O . LEU A 1 89 ? 27.351 -1.610 -2.192 1.00 95.06 89 LEU A O 1
ATOM 710 N N . ARG A 1 90 ? 26.316 -0.062 -0.916 1.00 94.06 90 ARG A N 1
ATOM 711 C CA . ARG A 1 90 ? 25.093 -0.844 -0.653 1.00 94.06 90 ARG A CA 1
ATOM 712 C C . ARG A 1 90 ? 24.428 -1.353 -1.934 1.00 94.06 90 ARG A C 1
ATOM 714 O O . ARG A 1 90 ? 23.903 -2.457 -1.920 1.00 94.06 90 ARG A O 1
ATOM 721 N N . TYR A 1 91 ? 24.477 -0.570 -3.009 1.00 93.56 91 TYR A N 1
ATOM 722 C CA . TYR A 1 91 ? 23.879 -0.901 -4.306 1.00 93.56 91 TYR A CA 1
ATOM 723 C C . TYR A 1 91 ? 24.921 -1.037 -5.427 1.00 93.56 91 TYR A C 1
ATOM 725 O O . TYR A 1 91 ? 24.569 -1.043 -6.604 1.00 93.56 91 TYR A O 1
ATOM 733 N N . GLY A 1 92 ? 26.208 -1.118 -5.064 1.00 90.88 92 GLY A N 1
ATOM 734 C CA . GLY A 1 92 ? 27.313 -1.298 -6.011 1.00 90.88 92 GLY A CA 1
ATOM 735 C C . GLY A 1 92 ? 27.661 -0.063 -6.850 1.00 90.88 92 GLY A C 1
ATOM 736 O O . GLY A 1 92 ? 28.659 -0.095 -7.563 1.00 90.88 92 GLY A O 1
ATOM 737 N N . VAL A 1 93 ? 26.885 1.016 -6.733 1.00 88.25 93 VAL A N 1
ATOM 738 C CA . VAL A 1 93 ? 27.070 2.305 -7.414 1.00 88.25 93 VAL A CA 1
ATOM 739 C C . VAL A 1 93 ? 26.879 3.469 -6.435 1.00 88.25 93 VAL A C 1
ATOM 741 O O . VAL A 1 93 ? 26.254 3.306 -5.383 1.00 88.25 93 VAL A O 1
ATOM 744 N N . ASP A 1 94 ? 27.459 4.624 -6.760 1.00 89.00 94 ASP A N 1
ATOM 745 C CA . ASP A 1 94 ? 27.449 5.866 -5.969 1.00 89.00 94 ASP A CA 1
ATOM 746 C C . ASP A 1 94 ? 26.663 7.005 -6.648 1.00 89.00 94 ASP A C 1
ATOM 748 O O . ASP A 1 94 ? 26.723 8.156 -6.219 1.00 89.00 94 ASP A O 1
ATOM 752 N N . ASP A 1 95 ? 25.881 6.689 -7.682 1.00 90.38 95 ASP A N 1
ATOM 753 C CA . ASP A 1 95 ? 25.050 7.648 -8.416 1.00 90.38 95 ASP A CA 1
ATOM 754 C C . ASP A 1 95 ? 23.742 8.017 -7.696 1.00 90.38 95 ASP A C 1
ATOM 756 O O . ASP A 1 95 ? 23.016 8.890 -8.163 1.00 90.38 95 ASP A O 1
ATOM 760 N N . GLY A 1 96 ? 23.449 7.393 -6.552 1.00 91.38 96 GLY A N 1
ATOM 761 C CA . GLY A 1 96 ? 22.257 7.656 -5.744 1.00 91.38 96 GLY A CA 1
ATOM 762 C C . GLY A 1 96 ? 20.977 6.985 -6.251 1.00 91.38 96 GLY A C 1
ATOM 763 O O . GLY A 1 96 ? 19.911 7.243 -5.688 1.00 91.38 96 GLY A O 1
ATOM 764 N N . ILE A 1 97 ? 21.065 6.134 -7.276 1.00 94.88 97 ILE A N 1
ATOM 765 C CA . ILE A 1 97 ? 19.943 5.336 -7.769 1.00 94.88 97 ILE A CA 1
ATOM 766 C C . ILE A 1 97 ? 19.777 4.096 -6.884 1.00 94.88 97 ILE A C 1
ATOM 768 O O . ILE A 1 97 ? 20.747 3.415 -6.545 1.00 94.88 97 ILE A O 1
ATOM 772 N N . GLU A 1 98 ? 18.537 3.784 -6.501 1.00 96.25 98 GLU A N 1
ATOM 773 C CA . GLU A 1 98 ? 18.236 2.633 -5.640 1.00 96.25 98 GLU A CA 1
ATOM 774 C C . GLU A 1 98 ? 17.236 1.665 -6.299 1.00 96.25 98 GLU A C 1
ATOM 776 O O . GLU A 1 98 ? 16.275 2.105 -6.934 1.00 96.25 98 GLU A O 1
ATOM 781 N N . PRO A 1 99 ? 17.387 0.339 -6.128 1.00 96.94 99 PRO A N 1
ATOM 782 C CA . PRO A 1 99 ? 16.417 -0.627 -6.635 1.00 96.94 99 PRO A CA 1
ATOM 783 C C . PRO A 1 99 ? 15.128 -0.631 -5.799 1.00 96.94 99 PRO A C 1
ATOM 785 O O . PRO A 1 99 ? 15.165 -0.718 -4.569 1.00 96.94 99 PRO A O 1
ATOM 788 N N . LEU A 1 100 ? 13.968 -0.636 -6.467 1.00 97.88 100 LEU A N 1
ATOM 789 C CA . LEU A 1 100 ? 12.701 -1.052 -5.843 1.00 97.88 100 LEU A CA 1
ATOM 790 C C . LEU A 1 100 ? 12.457 -2.558 -6.030 1.00 97.88 100 LEU A C 1
ATOM 792 O O . LEU A 1 100 ? 11.960 -3.214 -5.113 1.00 97.88 100 LEU A O 1
ATOM 796 N N . VAL A 1 101 ? 12.835 -3.092 -7.192 1.00 97.56 101 VAL A N 1
ATOM 797 C CA . VAL A 1 101 ? 12.861 -4.525 -7.510 1.00 97.56 101 VAL A CA 1
ATOM 798 C C . VAL A 1 101 ? 14.319 -4.966 -7.623 1.00 97.56 101 VAL A C 1
ATOM 800 O O . VAL A 1 101 ? 15.145 -4.234 -8.162 1.00 97.56 101 VAL A O 1
ATOM 803 N N . ILE A 1 102 ? 14.633 -6.140 -7.083 1.00 95.88 102 ILE A N 1
ATOM 804 C CA . ILE A 1 102 ? 15.974 -6.724 -7.055 1.00 95.88 102 ILE A CA 1
ATOM 805 C C . ILE A 1 102 ? 15.930 -8.072 -7.774 1.00 95.88 102 ILE A C 1
ATOM 807 O O . ILE A 1 102 ? 15.148 -8.954 -7.409 1.00 95.88 102 ILE A O 1
ATOM 811 N N . ASP A 1 103 ? 16.796 -8.237 -8.771 1.00 94.56 103 ASP A N 1
ATOM 812 C CA . ASP A 1 103 ? 17.010 -9.504 -9.465 1.00 94.56 103 ASP A CA 1
ATOM 813 C C . ASP A 1 103 ? 17.857 -10.453 -8.602 1.00 94.56 103 ASP A C 1
ATOM 815 O O . ASP A 1 103 ? 18.993 -10.142 -8.240 1.00 94.56 103 ASP A O 1
ATOM 819 N N . ARG A 1 104 ? 17.314 -11.629 -8.269 1.00 93.69 104 ARG A N 1
ATOM 820 C CA . ARG A 1 104 ? 18.039 -12.688 -7.559 1.00 93.69 104 ARG A CA 1
ATOM 821 C C . ARG A 1 104 ? 18.406 -13.792 -8.537 1.00 93.69 104 ARG A C 1
ATOM 823 O O . ARG A 1 104 ? 17.549 -14.584 -8.908 1.00 93.69 104 ARG A O 1
ATOM 830 N N . GLU A 1 105 ? 19.679 -13.821 -8.920 1.00 91.94 105 GLU A N 1
ATOM 831 C CA . GLU A 1 105 ? 20.258 -14.829 -9.809 1.00 91.94 105 GLU A CA 1
ATOM 832 C C . GLU A 1 105 ? 21.062 -15.874 -9.020 1.00 91.94 105 GLU A C 1
ATOM 834 O O . GLU A 1 105 ? 21.821 -15.539 -8.102 1.00 91.94 105 GLU A O 1
ATOM 839 N N . PHE A 1 106 ? 20.929 -17.145 -9.395 1.00 94.56 106 PHE A N 1
ATOM 840 C CA . PHE A 1 106 ? 21.651 -18.263 -8.779 1.00 94.56 106 PHE A CA 1
ATOM 841 C C . PHE A 1 106 ? 22.417 -19.114 -9.796 1.00 94.56 106 PHE A C 1
ATOM 843 O O . PHE A 1 106 ? 22.620 -20.313 -9.578 1.00 94.56 106 PHE A O 1
ATOM 850 N N . TYR A 1 107 ? 22.870 -18.501 -10.894 1.00 92.56 107 TYR A N 1
ATOM 851 C CA . TYR A 1 107 ? 23.715 -19.115 -11.928 1.00 92.56 107 TYR A CA 1
ATOM 852 C C . TYR A 1 107 ? 23.114 -20.402 -12.521 1.00 92.56 107 TYR A C 1
ATOM 854 O O . TYR A 1 107 ? 23.834 -21.359 -12.819 1.00 92.56 107 TYR A O 1
ATOM 862 N N . GLY A 1 108 ? 21.782 -20.479 -12.598 1.00 93.62 108 GLY A N 1
ATOM 863 C CA . GLY A 1 108 ? 21.052 -21.673 -13.035 1.00 93.62 108 GLY A CA 1
ATOM 864 C C . GLY A 1 108 ? 21.144 -22.877 -12.086 1.00 93.62 108 GLY A C 1
ATOM 865 O O . GLY A 1 108 ? 20.665 -23.959 -12.420 1.00 93.62 108 GLY A O 1
ATOM 866 N N . MET A 1 109 ? 21.752 -22.733 -10.901 1.00 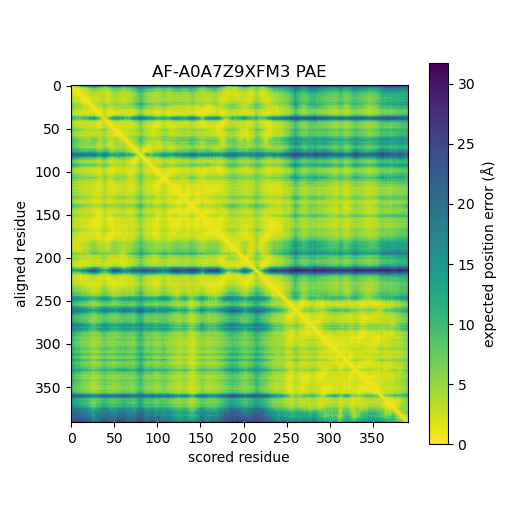96.00 109 MET A N 1
ATOM 867 C CA . MET A 1 109 ? 21.776 -23.793 -9.884 1.00 96.00 109 MET A CA 1
ATOM 868 C C . MET A 1 109 ? 20.472 -23.861 -9.083 1.00 96.00 109 MET A C 1
ATOM 870 O O . MET A 1 109 ? 20.160 -24.903 -8.498 1.00 96.00 109 MET A O 1
ATOM 874 N N . ARG A 1 110 ? 19.742 -22.749 -9.001 1.00 96.44 110 ARG A N 1
ATOM 875 C CA . ARG A 1 110 ? 18.409 -22.610 -8.404 1.00 96.44 110 ARG A CA 1
ATOM 876 C C . ARG A 1 110 ? 17.589 -21.672 -9.277 1.00 96.44 110 ARG A C 1
ATOM 878 O O . ARG A 1 110 ? 18.166 -20.950 -10.085 1.00 96.44 110 ARG A O 1
ATOM 885 N N . ASP A 1 111 ? 16.278 -21.702 -9.084 1.00 93.50 111 ASP A N 1
ATOM 886 C CA . ASP A 1 111 ? 15.376 -20.791 -9.774 1.00 93.50 111 ASP A CA 1
ATOM 887 C C . ASP A 1 111 ? 15.654 -19.352 -9.336 1.00 93.50 111 ASP A C 1
ATOM 889 O O . ASP A 1 111 ? 15.752 -19.050 -8.140 1.00 93.50 111 ASP A O 1
ATOM 893 N N . ASP A 1 112 ? 15.790 -18.482 -10.327 1.00 94.25 112 ASP A N 1
ATOM 894 C CA . ASP A 1 112 ? 15.905 -17.049 -10.124 1.00 94.25 112 ASP A CA 1
ATOM 895 C C . ASP A 1 112 ? 14.545 -16.477 -9.722 1.00 94.25 112 ASP A C 1
ATOM 897 O O . ASP A 1 112 ? 13.489 -16.985 -10.106 1.00 94.25 112 ASP A O 1
ATOM 901 N N . TYR A 1 113 ? 14.555 -15.394 -8.953 1.00 94.31 113 TYR A N 1
ATOM 902 C CA . TYR A 1 113 ? 13.322 -14.737 -8.529 1.00 94.31 113 TYR A CA 1
ATOM 903 C C . TYR A 1 113 ? 13.518 -13.232 -8.353 1.00 94.31 113 TYR A C 1
ATOM 905 O O . TYR A 1 113 ? 14.620 -12.699 -8.517 1.00 94.31 113 TYR A O 1
ATOM 913 N N . LYS A 1 114 ? 12.423 -12.525 -8.071 1.00 96.12 114 LYS A N 1
ATOM 914 C CA . LYS A 1 114 ? 12.428 -11.083 -7.819 1.00 96.12 114 LYS A CA 1
ATOM 915 C C . LYS A 1 114 ? 12.161 -10.814 -6.352 1.00 96.12 114 LYS A C 1
ATOM 917 O O . LYS A 1 114 ? 11.277 -11.415 -5.749 1.00 96.12 114 LYS A O 1
ATOM 922 N N . GLU A 1 115 ? 12.909 -9.884 -5.777 1.00 95.38 115 GLU A N 1
ATOM 923 C CA . GLU A 1 115 ? 12.637 -9.362 -4.440 1.00 95.38 115 GLU A CA 1
ATOM 924 C C . GLU A 1 115 ? 12.166 -7.917 -4.537 1.00 95.38 115 GLU A C 1
ATOM 926 O O . GLU A 1 115 ? 12.719 -7.115 -5.284 1.00 95.38 115 GLU A O 1
ATOM 931 N N . ILE A 1 116 ? 11.163 -7.562 -3.738 1.00 97.94 116 ILE A N 1
ATOM 932 C CA . ILE A 1 116 ? 10.856 -6.157 -3.473 1.00 97.94 116 ILE A CA 1
ATOM 933 C C . ILE A 1 116 ? 11.806 -5.677 -2.377 1.00 97.94 116 ILE A C 1
ATOM 935 O O . ILE A 1 116 ? 11.978 -6.360 -1.357 1.00 97.94 116 ILE A O 1
ATOM 939 N N . CYS A 1 117 ? 12.391 -4.493 -2.578 1.00 96.81 117 CYS A N 1
ATOM 940 C CA . CYS A 1 117 ? 13.309 -3.853 -1.641 1.00 96.81 117 CYS A CA 1
ATOM 941 C C . CYS A 1 117 ? 12.810 -3.984 -0.192 1.00 96.81 117 CYS A C 1
ATOM 943 O O . CYS A 1 117 ? 11.663 -3.666 0.131 1.00 96.81 117 CYS A O 1
ATOM 945 N N . GLU A 1 118 ? 13.673 -4.488 0.693 1.00 97.19 118 GLU A N 1
ATOM 946 C CA . GLU A 1 118 ? 13.318 -4.756 2.090 1.00 97.19 118 GLU A CA 1
ATOM 947 C C . GLU A 1 118 ? 12.814 -3.503 2.807 1.00 97.19 118 GLU A C 1
ATOM 949 O O . GLU A 1 118 ? 11.813 -3.564 3.518 1.00 97.19 118 GLU A O 1
ATOM 954 N N . GLU A 1 119 ? 13.448 -2.357 2.563 1.00 97.56 119 GLU A N 1
ATOM 955 C CA . GLU A 1 119 ? 13.056 -1.086 3.168 1.00 97.56 119 GLU A CA 1
ATOM 956 C C . GLU A 1 119 ? 11.607 -0.722 2.821 1.00 97.56 119 GLU A C 1
ATOM 958 O O . GLU A 1 119 ? 10.849 -0.338 3.708 1.00 97.56 119 GLU A O 1
ATOM 963 N N . PHE A 1 120 ? 11.178 -0.943 1.572 1.00 98.31 120 PHE A N 1
ATOM 964 C CA . PHE A 1 120 ? 9.789 -0.742 1.149 1.00 98.31 120 PHE A CA 1
ATOM 965 C C . PHE A 1 120 ? 8.822 -1.682 1.886 1.00 98.31 120 PHE A C 1
ATOM 967 O O . PHE A 1 120 ? 7.767 -1.255 2.368 1.00 98.31 120 PHE A O 1
ATOM 974 N N . ARG A 1 121 ? 9.186 -2.967 2.006 1.00 98.31 121 ARG A N 1
ATOM 975 C CA . ARG A 1 121 ? 8.365 -3.977 2.696 1.00 98.31 121 ARG A CA 1
ATOM 976 C C . ARG A 1 121 ? 8.193 -3.645 4.176 1.00 98.31 121 ARG A C 1
ATOM 978 O O . ARG A 1 121 ? 7.078 -3.705 4.694 1.00 98.31 121 ARG A O 1
ATOM 985 N N . LEU A 1 122 ? 9.279 -3.255 4.842 1.00 97.62 122 LEU A N 1
ATOM 986 C CA . LEU A 1 122 ? 9.277 -2.888 6.258 1.00 97.62 122 LEU A CA 1
ATOM 987 C C . LEU A 1 122 ? 8.570 -1.553 6.504 1.00 97.62 122 LEU A C 1
ATOM 989 O O . LEU A 1 122 ? 7.786 -1.454 7.447 1.00 97.62 122 LEU A O 1
ATOM 993 N N . PHE A 1 123 ? 8.771 -0.564 5.630 1.00 96.56 123 PHE A N 1
ATOM 994 C CA . PHE A 1 123 ? 8.096 0.735 5.691 1.00 96.56 123 PHE A CA 1
ATOM 995 C C . PHE A 1 123 ? 6.572 0.583 5.739 1.00 96.56 123 PHE A C 1
ATOM 997 O O . PHE A 1 123 ? 5.899 1.229 6.544 1.00 96.56 123 PHE A O 1
ATOM 1004 N N . HIS A 1 124 ? 6.022 -0.310 4.913 1.00 96.94 124 HIS A N 1
ATOM 1005 C CA . HIS A 1 124 ? 4.582 -0.575 4.864 1.00 96.94 124 HIS A CA 1
ATOM 1006 C C . HIS A 1 124 ? 4.109 -1.689 5.802 1.00 96.94 124 HIS A C 1
ATOM 1008 O O . HIS A 1 124 ? 2.902 -1.926 5.864 1.00 96.94 124 HIS A O 1
ATOM 1014 N N . ARG A 1 125 ? 5.023 -2.341 6.537 1.00 96.50 125 ARG A N 1
ATOM 1015 C CA . ARG A 1 125 ? 4.760 -3.525 7.377 1.00 96.50 125 ARG A CA 1
ATOM 1016 C C . ARG A 1 125 ? 4.034 -4.631 6.603 1.00 96.50 125 ARG A C 1
ATOM 1018 O O . ARG A 1 125 ? 3.023 -5.157 7.060 1.00 96.50 125 ARG A O 1
ATOM 1025 N N . LEU A 1 126 ? 4.528 -4.942 5.406 1.00 98.19 126 LEU A N 1
ATOM 1026 C CA . LEU A 1 126 ? 3.899 -5.925 4.527 1.00 98.19 126 LEU A CA 1
ATOM 1027 C C . LEU A 1 126 ? 4.129 -7.347 5.045 1.00 98.19 126 LEU A C 1
ATOM 1029 O O . LEU A 1 126 ? 5.265 -7.762 5.278 1.00 98.19 126 LEU A O 1
ATOM 1033 N N . TYR A 1 127 ? 3.044 -8.104 5.163 1.00 97.50 127 TYR A N 1
ATOM 1034 C CA . TYR A 1 127 ? 3.084 -9.551 5.294 1.00 97.50 127 TYR A CA 1
ATOM 1035 C C . TYR A 1 127 ? 3.366 -10.175 3.925 1.00 97.50 127 TYR A C 1
ATOM 1037 O O . TYR A 1 127 ? 2.778 -9.764 2.928 1.00 97.50 127 TYR A O 1
ATOM 1045 N N . HIS A 1 128 ? 4.257 -11.165 3.877 1.00 97.94 128 HIS A N 1
ATOM 1046 C CA . HIS A 1 128 ? 4.574 -11.905 2.656 1.00 97.94 128 HIS A CA 1
ATOM 1047 C C . HIS A 1 128 ? 3.885 -13.267 2.680 1.00 97.94 128 HIS A C 1
ATOM 1049 O O . HIS A 1 128 ? 4.329 -14.176 3.391 1.00 97.94 128 HIS A O 1
ATOM 1055 N N . ASP A 1 129 ? 2.824 -13.416 1.889 1.00 97.38 129 ASP A N 1
ATOM 1056 C CA . ASP A 1 129 ? 2.249 -14.725 1.599 1.00 97.38 129 ASP A CA 1
ATOM 1057 C C . ASP A 1 129 ? 3.162 -15.455 0.612 1.00 97.38 129 ASP A C 1
ATOM 1059 O O . ASP A 1 129 ? 3.112 -15.248 -0.599 1.00 97.38 129 ASP A O 1
ATOM 1063 N N . ARG A 1 130 ? 3.998 -16.343 1.148 1.00 95.31 130 ARG A N 1
ATOM 1064 C CA . ARG A 1 130 ? 4.974 -17.118 0.373 1.00 95.31 130 ARG A CA 1
ATOM 1065 C C . ARG A 1 130 ? 4.353 -18.182 -0.531 1.00 95.31 130 ARG A C 1
ATOM 1067 O O . ARG A 1 130 ? 5.075 -18.756 -1.338 1.00 95.31 130 ARG A O 1
ATOM 1074 N N . LYS A 1 131 ? 3.068 -18.515 -0.365 1.00 94.50 131 LYS A N 1
ATOM 1075 C CA . LYS A 1 131 ? 2.400 -19.508 -1.222 1.00 94.50 131 LYS A CA 1
ATOM 1076 C C . LYS A 1 131 ? 1.955 -18.890 -2.538 1.00 94.50 131 LYS A C 1
ATOM 1078 O O . LYS A 1 131 ? 2.052 -19.546 -3.567 1.00 94.50 131 LYS A O 1
ATOM 1083 N N . LEU A 1 132 ? 1.441 -17.664 -2.472 1.00 95.38 132 LEU A N 1
ATOM 1084 C CA . LEU A 1 132 ? 0.949 -16.915 -3.630 1.00 95.38 132 LEU A CA 1
ATOM 1085 C C . LEU A 1 132 ? 1.960 -15.884 -4.149 1.00 95.38 132 LEU A C 1
ATOM 1087 O O . LEU A 1 132 ? 1.710 -15.266 -5.175 1.00 95.38 132 LEU A O 1
ATOM 1091 N N . ASP A 1 133 ? 3.061 -15.692 -3.422 1.00 95.81 133 ASP A N 1
ATOM 1092 C CA . ASP A 1 133 ? 4.063 -14.642 -3.623 1.00 95.81 133 ASP A CA 1
ATOM 1093 C C . ASP A 1 133 ? 3.442 -13.235 -3.696 1.00 95.81 133 ASP A C 1
ATOM 1095 O O . ASP A 1 133 ? 3.641 -12.435 -4.613 1.00 95.81 133 ASP A O 1
ATOM 1099 N N . GLN A 1 134 ? 2.624 -12.952 -2.680 1.00 98.19 134 GLN A N 1
ATOM 1100 C CA . GLN A 1 134 ? 1.873 -11.709 -2.541 1.00 98.19 134 GLN A CA 1
ATOM 1101 C C . GLN A 1 134 ? 2.265 -10.963 -1.274 1.00 98.19 134 GLN A C 1
ATOM 1103 O O . GLN A 1 134 ? 2.572 -11.554 -0.237 1.00 98.19 134 GLN A O 1
ATOM 1108 N N . TYR A 1 135 ? 2.200 -9.639 -1.348 1.00 98.62 135 TYR A N 1
ATOM 1109 C CA . TYR A 1 135 ? 2.437 -8.762 -0.214 1.00 98.62 135 TYR A CA 1
ATOM 1110 C C . TYR A 1 135 ? 1.143 -8.092 0.216 1.00 98.62 135 TYR A C 1
ATOM 1112 O O . TYR A 1 135 ? 0.500 -7.389 -0.567 1.00 98.62 135 TYR A O 1
ATOM 1120 N N . ILE A 1 136 ? 0.790 -8.298 1.480 1.00 98.44 136 ILE A N 1
ATOM 1121 C CA . ILE A 1 136 ? -0.479 -7.888 2.073 1.00 98.44 136 ILE A CA 1
ATOM 1122 C C . ILE A 1 136 ? -0.202 -6.872 3.178 1.00 98.44 136 ILE A C 1
ATOM 1124 O O . ILE A 1 136 ? 0.698 -7.049 3.999 1.00 98.44 136 ILE A O 1
ATOM 1128 N N . LYS A 1 137 ? -0.989 -5.799 3.210 1.00 97.38 137 LYS A N 1
ATOM 1129 C CA . LYS A 1 137 ? -0.993 -4.808 4.288 1.00 97.38 137 LYS A CA 1
ATOM 1130 C C . LYS A 1 137 ? -2.255 -4.974 5.118 1.00 97.38 137 LYS A C 1
ATOM 1132 O O . LYS A 1 137 ? -3.347 -4.978 4.561 1.00 97.38 137 LYS A O 1
ATOM 1137 N N . ILE A 1 138 ? -2.092 -5.069 6.432 1.00 94.56 138 ILE A N 1
ATOM 1138 C CA . ILE A 1 138 ? -3.200 -5.098 7.389 1.00 94.56 138 ILE A CA 1
ATOM 1139 C C . ILE A 1 138 ? -3.390 -3.673 7.915 1.00 94.56 138 ILE A C 1
ATOM 1141 O O . ILE A 1 138 ? -2.422 -3.057 8.373 1.00 94.56 138 ILE A O 1
ATOM 1145 N N . ASP A 1 139 ? -4.595 -3.123 7.777 1.00 90.88 139 ASP A N 1
ATOM 1146 C CA . ASP A 1 139 ? -4.928 -1.795 8.307 1.00 90.88 139 ASP A CA 1
ATOM 1147 C C . ASP A 1 139 ? -5.313 -1.833 9.797 1.00 90.88 139 ASP A C 1
ATOM 1149 O O . ASP A 1 139 ? -5.337 -2.889 10.429 1.00 90.88 139 ASP A O 1
ATOM 1153 N N . ASP A 1 140 ? -5.587 -0.661 10.374 1.00 86.75 140 ASP A N 1
ATOM 1154 C CA . ASP A 1 140 ? -5.903 -0.525 11.801 1.00 86.75 140 ASP A CA 1
ATOM 1155 C C . ASP A 1 140 ? -7.266 -1.162 12.172 1.00 86.75 140 ASP A C 1
ATOM 1157 O O . ASP A 1 140 ? -7.503 -1.481 13.336 1.00 86.75 140 ASP A O 1
ATOM 1161 N N . ASP A 1 141 ? -8.135 -1.416 11.185 1.00 87.38 141 ASP A N 1
ATOM 1162 C CA . ASP A 1 141 ? -9.397 -2.163 11.310 1.00 87.38 141 ASP A CA 1
ATOM 1163 C C . ASP A 1 141 ? -9.193 -3.692 11.159 1.00 87.38 141 ASP A C 1
ATOM 1165 O O . ASP A 1 141 ? -10.131 -4.495 11.270 1.00 87.38 141 ASP A O 1
ATOM 1169 N N . GLY A 1 142 ? -7.960 -4.121 10.881 1.00 89.81 142 GLY A N 1
ATOM 1170 C CA . GLY A 1 142 ? -7.591 -5.510 10.634 1.00 89.81 142 GLY A CA 1
ATOM 1171 C C . GLY A 1 142 ? -8.034 -6.032 9.269 1.00 89.81 142 GLY A C 1
ATOM 1172 O O . GLY A 1 142 ? -8.204 -7.241 9.111 1.00 89.81 142 GLY A O 1
ATOM 1173 N N . ASN A 1 143 ? -8.311 -5.161 8.301 1.00 91.19 143 ASN A N 1
ATOM 1174 C CA . ASN A 1 143 ? -8.615 -5.569 6.933 1.00 91.19 143 ASN A CA 1
ATOM 1175 C C . ASN A 1 143 ? -7.326 -5.774 6.142 1.00 91.19 143 ASN A C 1
ATOM 1177 O O . ASN A 1 143 ? -6.374 -4.999 6.247 1.00 91.19 143 ASN A O 1
ATOM 1181 N N . GLU A 1 144 ? -7.323 -6.818 5.324 1.00 94.69 144 GLU A N 1
ATOM 1182 C CA . GLU A 1 144 ? -6.210 -7.157 4.451 1.00 94.69 144 GLU A CA 1
ATOM 1183 C C . GLU A 1 144 ? -6.335 -6.449 3.103 1.00 94.69 144 GLU A C 1
ATOM 1185 O O . GLU A 1 144 ? -7.388 -6.444 2.465 1.00 94.69 144 GLU A O 1
ATOM 1190 N N . HIS A 1 145 ? -5.226 -5.872 2.652 1.00 96.88 145 HIS A N 1
ATOM 1191 C CA . HIS A 1 145 ? -5.120 -5.170 1.381 1.00 96.88 145 HIS A CA 1
ATOM 1192 C C . HIS A 1 145 ? -3.956 -5.731 0.577 1.00 96.88 145 HIS A C 1
ATOM 1194 O O . HIS A 1 145 ? -2.811 -5.653 1.024 1.00 96.88 145 HIS A O 1
ATOM 1200 N N . LEU A 1 146 ? -4.224 -6.223 -0.632 1.00 98.44 146 LEU A N 1
ATOM 1201 C CA . LEU A 1 146 ? -3.170 -6.597 -1.572 1.00 98.44 146 LEU A CA 1
ATOM 1202 C C . LEU A 1 146 ? -2.380 -5.347 -1.993 1.00 98.44 146 LEU A C 1
ATOM 1204 O O . LEU A 1 146 ? -2.960 -4.360 -2.455 1.00 98.44 146 LEU A O 1
ATOM 1208 N N . VAL A 1 147 ? -1.061 -5.392 -1.809 1.00 98.69 147 VAL A N 1
ATOM 1209 C CA . VAL A 1 147 ? -0.131 -4.299 -2.132 1.00 98.69 147 VAL A CA 1
ATOM 1210 C C . VAL A 1 147 ? 0.793 -4.666 -3.279 1.00 98.69 147 VAL A C 1
ATOM 1212 O O . VAL A 1 147 ? 1.060 -3.807 -4.114 1.00 98.69 147 VAL A O 1
ATOM 1215 N N . ALA A 1 148 ? 1.290 -5.900 -3.338 1.00 98.75 148 ALA A N 1
ATOM 1216 C CA . ALA A 1 148 ? 2.136 -6.335 -4.440 1.00 98.75 148 ALA A CA 1
ATOM 1217 C C . ALA A 1 148 ? 1.911 -7.801 -4.802 1.00 98.75 148 ALA A C 1
ATOM 1219 O O . ALA A 1 148 ? 1.583 -8.611 -3.935 1.00 98.75 148 ALA A O 1
ATOM 1220 N N . VAL A 1 149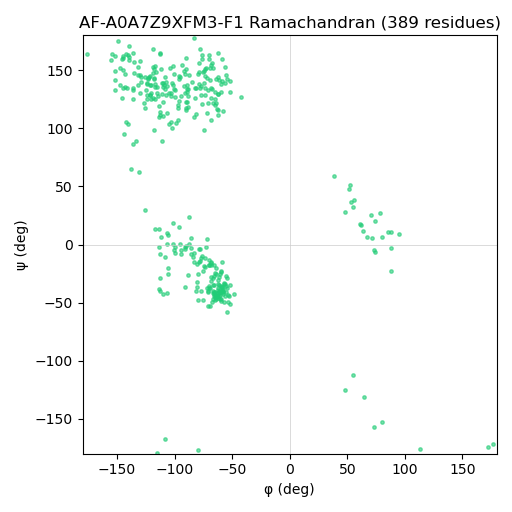 ? 2.125 -8.118 -6.075 1.00 98.50 149 VAL A N 1
ATOM 1221 C CA . VAL A 1 149 ? 2.159 -9.479 -6.616 1.00 98.50 149 VAL A CA 1
ATOM 1222 C C . VAL A 1 149 ? 3.500 -9.648 -7.315 1.00 98.50 149 VAL A C 1
ATOM 1224 O O . VAL A 1 149 ? 3.884 -8.789 -8.118 1.00 98.50 149 VAL A O 1
ATOM 1227 N N . VAL A 1 150 ? 4.215 -10.716 -6.977 1.00 97.94 150 VAL A N 1
ATOM 1228 C CA . VAL A 1 150 ? 5.493 -11.071 -7.588 1.00 97.94 150 VAL A CA 1
ATOM 1229 C C . VAL A 1 150 ? 5.296 -12.357 -8.380 1.00 97.94 150 VAL A C 1
ATOM 1231 O O . VAL A 1 150 ? 5.052 -13.421 -7.828 1.00 97.94 150 VAL A O 1
ATOM 1234 N N . GLU A 1 151 ? 5.375 -12.241 -9.697 1.00 95.44 151 GLU A N 1
ATOM 1235 C CA . GLU A 1 151 ? 5.374 -13.356 -10.636 1.00 95.44 151 GLU A CA 1
ATOM 1236 C C . GLU A 1 151 ? 6.754 -13.438 -11.297 1.00 95.44 151 GLU A C 1
ATOM 1238 O O . GLU A 1 151 ? 7.540 -12.487 -11.271 1.00 95.44 151 GLU A O 1
ATOM 1243 N N . LEU A 1 152 ? 7.054 -14.573 -11.931 1.00 91.12 152 LEU A N 1
ATOM 1244 C CA . LEU A 1 152 ? 8.359 -14.806 -12.553 1.00 91.12 152 LEU A CA 1
ATOM 1245 C C . LEU A 1 152 ? 8.725 -13.722 -13.580 1.00 91.12 152 LEU A C 1
ATOM 1247 O O . LEU A 1 152 ? 9.853 -13.233 -13.594 1.00 91.12 152 LEU A O 1
ATOM 1251 N N . ASN A 1 153 ? 7.765 -13.346 -14.427 1.00 94.38 153 ASN A N 1
ATOM 1252 C CA . ASN A 1 153 ? 7.948 -12.398 -15.522 1.00 94.38 153 ASN A CA 1
ATOM 1253 C C . ASN A 1 153 ? 7.311 -11.026 -15.258 1.00 94.38 153 ASN A C 1
ATOM 1255 O O . ASN A 1 153 ? 7.386 -10.159 -16.126 1.00 94.38 153 ASN A O 1
ATOM 1259 N N . ARG A 1 154 ? 6.683 -10.805 -14.096 1.00 97.06 154 ARG A N 1
ATOM 1260 C CA . ARG A 1 154 ? 5.942 -9.573 -13.805 1.00 97.06 154 ARG A CA 1
ATOM 1261 C C . ARG A 1 154 ? 5.931 -9.264 -12.313 1.00 97.06 154 ARG A C 1
ATOM 1263 O O . ARG A 1 154 ? 5.595 -10.110 -11.498 1.00 97.06 154 ARG A O 1
ATOM 1270 N N . VAL A 1 155 ? 6.225 -8.019 -11.945 1.00 98.50 155 VAL A N 1
ATOM 1271 C CA . VAL A 1 155 ? 5.974 -7.517 -10.585 1.00 98.50 155 VAL A CA 1
ATOM 1272 C C . VAL A 1 155 ? 5.044 -6.330 -10.678 1.00 98.50 155 VAL A C 1
ATOM 1274 O O . VAL A 1 155 ? 5.302 -5.380 -11.424 1.00 98.50 155 VAL A O 1
ATOM 1277 N N . GLN A 1 156 ? 3.971 -6.375 -9.896 1.00 98.69 156 GLN A N 1
ATOM 1278 C CA . GLN A 1 156 ? 3.026 -5.276 -9.795 1.00 98.69 156 GLN A CA 1
ATOM 1279 C C . GLN A 1 156 ? 2.928 -4.790 -8.358 1.00 98.69 156 GLN A C 1
ATOM 1281 O O . GLN A 1 156 ? 2.839 -5.596 -7.434 1.00 98.69 156 GLN A O 1
ATOM 1286 N N . ILE A 1 157 ? 2.909 -3.472 -8.169 1.00 98.81 157 ILE A N 1
ATOM 1287 C CA . ILE A 1 157 ? 2.783 -2.835 -6.855 1.00 98.81 157 ILE A CA 1
ATOM 1288 C C . ILE A 1 157 ? 1.708 -1.751 -6.929 1.00 98.81 157 ILE A C 1
ATOM 1290 O O . ILE A 1 157 ? 1.648 -0.976 -7.885 1.00 98.81 157 ILE A O 1
ATOM 1294 N N . ARG A 1 158 ? 0.850 -1.680 -5.912 1.00 98.69 158 ARG A N 1
ATOM 1295 C CA . ARG A 1 158 ? -0.199 -0.669 -5.814 1.00 98.69 158 ARG A CA 1
ATOM 1296 C C . ARG A 1 158 ? 0.403 0.734 -5.729 1.00 98.69 158 ARG A C 1
ATOM 1298 O O . ARG A 1 158 ? 1.266 1.012 -4.891 1.00 98.69 158 ARG A O 1
ATOM 1305 N N . LEU A 1 159 ? -0.079 1.640 -6.581 1.00 98.56 159 LEU A N 1
ATOM 1306 C CA . LEU A 1 159 ? 0.507 2.974 -6.747 1.00 98.56 159 LEU A CA 1
ATOM 1307 C C . LEU A 1 159 ? 0.519 3.793 -5.450 1.00 98.56 159 LEU A C 1
ATOM 1309 O O . LEU A 1 159 ? 1.469 4.538 -5.197 1.00 98.56 159 LEU A O 1
ATOM 1313 N N . LYS A 1 160 ? -0.522 3.671 -4.619 1.00 98.31 160 LYS A N 1
ATOM 1314 C CA . LYS A 1 160 ? -0.602 4.350 -3.319 1.00 98.31 160 LYS A CA 1
ATOM 1315 C C . LYS A 1 160 ? 0.649 4.095 -2.477 1.00 98.31 160 LYS A C 1
ATOM 1317 O O . LYS A 1 160 ? 1.263 5.053 -2.011 1.00 98.31 160 LYS A O 1
ATOM 1322 N N . GLU A 1 161 ? 1.043 2.839 -2.308 1.00 98.50 161 GLU A N 1
ATOM 1323 C CA . GLU A 1 161 ? 2.182 2.450 -1.479 1.00 98.50 161 GLU A CA 1
ATOM 1324 C C . GLU A 1 161 ? 3.516 2.885 -2.089 1.00 98.50 161 GLU A C 1
ATOM 1326 O O . GLU A 1 161 ? 4.382 3.361 -1.348 1.00 98.50 161 GLU A O 1
ATOM 1331 N N . ILE A 1 162 ? 3.658 2.824 -3.420 1.00 98.69 162 ILE A N 1
ATOM 1332 C CA . ILE A 1 162 ? 4.814 3.395 -4.132 1.00 98.69 162 ILE A CA 1
ATOM 1333 C C . ILE A 1 162 ? 4.956 4.874 -3.762 1.00 98.69 162 ILE A C 1
ATOM 1335 O O . ILE A 1 162 ? 5.967 5.289 -3.199 1.00 98.69 162 ILE A O 1
ATOM 1339 N N . ARG A 1 163 ? 3.920 5.683 -4.008 1.00 98.62 163 ARG A N 1
ATOM 1340 C CA . ARG A 1 163 ? 4.006 7.139 -3.823 1.00 98.62 163 ARG A CA 1
ATOM 1341 C C . ARG A 1 163 ? 4.138 7.564 -2.359 1.00 98.62 163 ARG A C 1
ATOM 1343 O O . ARG A 1 163 ? 4.711 8.620 -2.090 1.00 98.62 163 ARG A O 1
ATOM 1350 N N . GLN A 1 164 ? 3.624 6.767 -1.421 1.00 98.19 164 GLN A N 1
ATOM 1351 C CA . GLN A 1 164 ? 3.841 6.955 0.018 1.00 98.19 164 GLN A CA 1
ATOM 1352 C C . GLN A 1 164 ? 5.309 6.756 0.408 1.00 98.19 164 GLN A C 1
ATOM 1354 O O . GLN A 1 164 ? 5.850 7.569 1.156 1.00 98.19 164 GLN A O 1
ATOM 1359 N N . PHE A 1 165 ? 5.951 5.711 -0.119 1.00 98.44 165 PHE A N 1
ATOM 1360 C CA . PHE A 1 165 ? 7.364 5.438 0.134 1.00 98.44 165 PHE A CA 1
ATOM 1361 C C . PHE A 1 165 ? 8.263 6.516 -0.483 1.00 98.44 165 PHE A C 1
ATOM 1363 O O . PHE A 1 165 ? 9.103 7.100 0.203 1.00 98.44 165 PHE A O 1
ATOM 1370 N N . LEU A 1 166 ? 7.997 6.871 -1.745 1.00 98.44 166 LEU A N 1
ATOM 1371 C CA . LEU A 1 166 ? 8.681 7.954 -2.456 1.00 98.44 166 LEU A CA 1
ATOM 1372 C C . LEU A 1 166 ? 8.622 9.291 -1.702 1.00 98.44 166 LEU A C 1
ATOM 1374 O O . LEU A 1 166 ? 9.600 10.034 -1.690 1.00 98.44 166 LEU A O 1
ATOM 1378 N N . ALA A 1 167 ? 7.500 9.592 -1.038 1.00 97.62 167 ALA A N 1
ATOM 1379 C CA . ALA A 1 167 ? 7.333 10.825 -0.269 1.00 97.62 167 ALA A CA 1
ATOM 1380 C C . ALA A 1 167 ? 8.349 10.960 0.872 1.00 97.62 167 ALA A C 1
ATOM 1382 O O . ALA A 1 167 ? 8.838 12.057 1.135 1.00 97.62 167 ALA A O 1
ATOM 1383 N N . ILE A 1 168 ? 8.663 9.855 1.552 1.00 96.75 168 ILE A N 1
ATOM 1384 C CA . ILE A 1 168 ? 9.625 9.846 2.660 1.00 96.75 168 ILE A CA 1
ATOM 1385 C C . ILE A 1 168 ? 11.059 9.804 2.144 1.00 96.75 168 ILE A C 1
ATOM 1387 O O . ILE A 1 168 ? 11.915 10.488 2.698 1.00 96.75 168 ILE A O 1
ATOM 1391 N N . LYS A 1 169 ? 11.294 9.071 1.054 1.00 96.06 169 LYS A N 1
ATOM 1392 C CA . LYS A 1 169 ? 12.589 9.005 0.371 1.00 96.06 169 LYS A CA 1
ATOM 1393 C C . LYS A 1 169 ? 12.968 10.296 -0.367 1.00 96.06 169 LYS A C 1
ATOM 1395 O O . LYS A 1 169 ? 14.135 10.458 -0.690 1.00 96.06 169 LYS A O 1
ATOM 1400 N N . GLU A 1 170 ? 12.008 11.184 -0.645 1.00 96.00 170 GLU A N 1
ATOM 1401 C CA . GLU A 1 170 ? 12.181 12.361 -1.520 1.00 96.00 170 GLU A CA 1
ATOM 1402 C C . GLU A 1 170 ? 12.681 11.990 -2.924 1.00 96.00 170 GLU A C 1
ATOM 1404 O O . GLU A 1 170 ? 13.476 12.691 -3.554 1.00 96.00 170 GLU A O 1
ATOM 1409 N N . MET A 1 171 ? 12.162 10.869 -3.419 1.00 98.00 171 MET A N 1
ATOM 1410 C CA . MET A 1 171 ? 12.534 10.255 -4.688 1.00 98.00 171 MET A CA 1
ATOM 1411 C C . MET A 1 171 ? 11.339 10.178 -5.640 1.00 98.00 171 MET A C 1
ATOM 1413 O O . MET A 1 171 ? 10.186 10.360 -5.247 1.00 98.00 171 MET A O 1
ATOM 1417 N N . TYR A 1 172 ? 11.631 9.862 -6.895 1.00 98.19 172 TYR A N 1
ATOM 1418 C CA . TYR A 1 172 ? 10.677 9.472 -7.926 1.00 98.19 172 TYR A CA 1
ATOM 1419 C C . TYR A 1 172 ? 10.905 8.003 -8.267 1.00 98.19 172 TYR A C 1
ATOM 1421 O O . TYR A 1 172 ? 12.026 7.506 -8.162 1.00 98.19 172 TYR A O 1
ATOM 1429 N N . LEU A 1 173 ? 9.853 7.304 -8.688 1.00 98.12 173 LEU A N 1
ATOM 1430 C CA . LEU A 1 173 ? 10.026 5.998 -9.318 1.00 98.12 173 LEU A CA 1
ATOM 1431 C C . LEU A 1 173 ? 10.180 6.220 -10.820 1.00 98.12 173 LEU A C 1
ATOM 1433 O O . LEU A 1 173 ? 9.261 6.714 -11.465 1.00 98.12 173 LEU A O 1
ATOM 1437 N N . SER A 1 174 ? 11.331 5.844 -11.353 1.00 97.62 174 SER A N 1
ATOM 1438 C CA . SER A 1 174 ? 11.585 5.715 -12.778 1.00 97.62 174 SER A CA 1
ATOM 1439 C C . SER A 1 174 ? 11.047 4.369 -13.252 1.00 97.62 174 SER A C 1
ATOM 1441 O O . SER A 1 174 ? 11.545 3.332 -12.823 1.00 97.62 174 SER A O 1
ATOM 1443 N N . ILE A 1 175 ? 10.002 4.377 -14.081 1.00 97.00 175 ILE A N 1
ATOM 1444 C CA . ILE A 1 175 ? 9.492 3.209 -14.806 1.00 97.00 175 ILE A CA 1
ATOM 1445 C C . ILE A 1 175 ? 10.085 3.270 -16.208 1.00 97.00 175 ILE A C 1
ATOM 1447 O O . ILE A 1 175 ? 9.708 4.110 -17.022 1.00 97.00 175 ILE A O 1
ATOM 1451 N N . GLN A 1 176 ? 11.037 2.391 -16.470 1.00 97.00 176 GLN A N 1
ATOM 1452 C CA . GLN A 1 176 ? 11.799 2.315 -17.706 1.00 97.00 176 GLN A CA 1
ATOM 1453 C C . GLN A 1 176 ? 11.219 1.192 -18.559 1.00 97.00 176 GLN A C 1
ATOM 1455 O O . GLN A 1 176 ? 10.960 0.104 -18.045 1.00 97.00 176 GLN A O 1
ATOM 1460 N N . PHE A 1 177 ? 10.995 1.444 -19.843 1.00 96.38 177 PHE A N 1
ATOM 1461 C CA . PHE A 1 177 ? 10.400 0.479 -20.762 1.00 96.38 177 PHE A CA 1
ATOM 1462 C C . PHE A 1 177 ? 11.224 0.351 -22.038 1.00 96.38 177 PHE A C 1
ATOM 1464 O O . PHE A 1 177 ? 11.829 1.319 -22.502 1.00 96.38 177 PHE A O 1
ATOM 1471 N N . ASP A 1 178 ? 11.254 -0.859 -22.581 1.00 96.00 178 ASP A N 1
ATOM 1472 C CA . ASP A 1 178 ? 11.920 -1.227 -23.824 1.00 96.00 178 ASP A CA 1
ATOM 1473 C C . ASP A 1 178 ? 11.077 -2.290 -24.534 1.00 96.00 178 ASP A C 1
ATOM 1475 O O . ASP A 1 178 ? 11.135 -3.475 -24.212 1.00 96.00 178 ASP A O 1
ATOM 1479 N N . CYS A 1 179 ? 10.233 -1.843 -25.457 1.00 95.62 179 CYS A N 1
ATOM 1480 C CA . CYS A 1 179 ? 9.277 -2.679 -26.170 1.00 95.62 179 CYS A CA 1
ATOM 1481 C C . CYS A 1 179 ? 9.694 -2.813 -27.635 1.00 95.62 179 CYS A C 1
ATOM 1483 O O . CYS A 1 179 ? 9.638 -1.861 -28.421 1.00 95.62 179 CYS A O 1
ATOM 1485 N N . LEU A 1 180 ? 10.120 -4.013 -28.007 1.00 94.50 180 LEU A N 1
ATOM 1486 C CA . LEU A 1 180 ? 10.531 -4.379 -29.351 1.00 94.50 180 LEU A CA 1
ATOM 1487 C C . LEU A 1 180 ? 9.424 -5.183 -30.038 1.00 94.50 180 LEU A C 1
ATOM 1489 O O . LEU A 1 180 ? 8.937 -6.171 -29.495 1.00 94.50 180 LEU A O 1
ATOM 1493 N N . GLU A 1 181 ? 9.079 -4.786 -31.258 1.00 94.12 181 GLU A N 1
ATOM 1494 C CA . GLU A 1 181 ? 8.146 -5.497 -32.134 1.00 94.12 181 GLU A CA 1
ATOM 1495 C C . GLU A 1 181 ? 8.831 -5.811 -33.458 1.00 94.12 181 GLU A C 1
ATOM 1497 O O . GLU A 1 181 ? 9.316 -4.900 -34.135 1.00 94.12 181 GLU A O 1
ATOM 1502 N N . HIS A 1 182 ? 8.838 -7.079 -33.859 1.00 91.81 182 HIS A N 1
ATOM 1503 C CA . HIS A 1 182 ? 9.419 -7.530 -35.122 1.00 91.81 182 HIS A CA 1
ATOM 1504 C C . HIS A 1 182 ? 8.368 -7.763 -36.201 1.00 91.81 182 HIS A C 1
ATOM 1506 O O . HIS A 1 182 ? 7.282 -8.251 -35.912 1.00 91.81 182 HIS A O 1
ATOM 1512 N N . SER A 1 183 ? 8.715 -7.506 -37.460 1.00 91.25 183 SER A N 1
ATOM 1513 C CA . SER A 1 183 ? 7.891 -7.821 -38.630 1.00 91.25 183 SER A CA 1
ATOM 1514 C C . SER A 1 183 ? 8.669 -8.668 -39.632 1.00 91.25 183 SER A C 1
ATOM 1516 O O . SER A 1 183 ? 9.873 -8.480 -39.833 1.00 91.25 183 SER A O 1
ATOM 1518 N N . GLU A 1 184 ? 7.967 -9.589 -40.289 1.00 91.00 184 GLU A N 1
ATOM 1519 C CA . GLU A 1 184 ? 8.477 -10.331 -41.448 1.00 91.00 184 GLU A CA 1
ATOM 1520 C C . GLU A 1 184 ? 8.453 -9.489 -42.733 1.00 91.00 184 GLU A C 1
ATOM 1522 O O . GLU A 1 184 ? 9.064 -9.874 -43.726 1.00 91.00 184 GLU A O 1
ATOM 1527 N N . HIS A 1 185 ? 7.789 -8.328 -42.724 1.00 91.25 185 HIS A N 1
ATOM 1528 C CA . HIS A 1 185 ? 7.788 -7.357 -43.817 1.00 91.25 185 HIS A CA 1
ATOM 1529 C C . HIS A 1 185 ? 8.907 -6.330 -43.620 1.00 91.25 185 HIS A C 1
ATOM 1531 O O . HIS A 1 185 ? 9.308 -5.995 -42.506 1.00 91.25 185 HIS A O 1
ATOM 1537 N N . SER A 1 186 ? 9.442 -5.818 -44.719 1.00 91.88 186 SER A N 1
ATOM 1538 C CA . SER A 1 186 ? 10.383 -4.700 -44.723 1.00 91.88 186 SER A CA 1
ATOM 1539 C C . SER A 1 186 ? 9.670 -3.369 -44.479 1.00 91.88 186 SER A C 1
ATOM 1541 O O . SER A 1 186 ? 8.476 -3.224 -44.739 1.00 91.88 186 SER A O 1
ATOM 1543 N N . LEU A 1 187 ? 10.420 -2.350 -44.045 1.00 93.00 187 LEU A N 1
ATOM 1544 C CA . LEU A 1 187 ? 9.870 -1.001 -43.866 1.00 93.00 187 LEU A CA 1
ATOM 1545 C C . LEU A 1 187 ? 9.254 -0.440 -45.163 1.00 93.00 187 LEU A C 1
ATOM 1547 O O . LEU A 1 187 ? 8.244 0.252 -45.095 1.00 93.00 187 LEU A O 1
ATOM 1551 N N . GLU A 1 188 ? 9.806 -0.783 -46.334 1.00 91.69 188 GLU A N 1
ATOM 1552 C CA . GLU A 1 188 ? 9.266 -0.373 -47.638 1.00 91.69 188 GLU A CA 1
ATOM 1553 C C . GLU A 1 188 ? 7.881 -0.984 -47.905 1.00 91.69 188 GLU A C 1
ATOM 1555 O O . GLU A 1 188 ? 6.947 -0.254 -48.234 1.00 91.69 188 GLU A O 1
ATOM 1560 N N . GLU A 1 189 ? 7.718 -2.295 -47.688 1.00 91.69 189 GLU A N 1
ATOM 1561 C CA . GLU A 1 189 ? 6.424 -2.992 -47.818 1.00 91.69 189 GLU A CA 1
ATOM 1562 C C . GLU A 1 189 ? 5.384 -2.451 -46.822 1.00 91.69 189 GLU A C 1
ATOM 1564 O O . GLU A 1 189 ? 4.195 -2.356 -47.137 1.00 91.69 189 GLU A O 1
ATOM 1569 N N . LEU A 1 190 ? 5.834 -2.045 -45.631 1.00 92.19 190 LEU A N 1
ATOM 1570 C CA . LEU A 1 190 ? 4.991 -1.447 -44.596 1.00 92.19 190 LEU A CA 1
ATOM 1571 C C . LEU A 1 190 ? 4.678 0.037 -44.851 1.00 92.19 190 LEU A C 1
ATOM 1573 O O . LEU A 1 190 ? 3.754 0.568 -44.229 1.00 92.19 190 LEU A O 1
ATOM 1577 N N . GLY A 1 191 ? 5.394 0.710 -45.757 1.00 92.81 191 GLY A N 1
ATOM 1578 C CA . GLY A 1 191 ? 5.279 2.154 -45.989 1.00 92.81 191 GLY A CA 1
ATOM 1579 C C . GLY A 1 191 ? 5.841 3.014 -44.848 1.00 92.81 191 GLY A C 1
ATOM 1580 O O . GLY A 1 191 ? 5.405 4.150 -44.660 1.00 92.81 191 GLY A O 1
ATOM 1581 N N . LEU A 1 192 ? 6.783 2.475 -44.072 1.00 93.12 192 LEU A N 1
ATOM 1582 C CA . LEU A 1 192 ? 7.433 3.128 -42.936 1.00 93.12 192 LEU A CA 1
ATOM 1583 C C . LEU A 1 192 ? 8.830 3.632 -43.324 1.00 93.12 192 LEU A C 1
ATOM 1585 O O . LEU A 1 192 ? 9.480 3.099 -44.222 1.00 93.12 192 LEU A O 1
ATOM 1589 N N . LYS A 1 193 ? 9.307 4.673 -42.638 1.00 93.19 193 LYS A N 1
ATOM 1590 C CA . LYS A 1 193 ? 10.664 5.207 -42.819 1.00 93.19 193 LYS A CA 1
ATOM 1591 C C . LYS A 1 193 ? 11.520 4.854 -41.616 1.00 93.19 193 LYS A C 1
ATOM 1593 O O . LYS A 1 193 ? 11.050 4.931 -40.487 1.00 93.19 193 LYS A O 1
ATOM 1598 N N . GLU A 1 194 ? 12.770 4.498 -41.880 1.00 94.38 194 GLU A N 1
ATOM 1599 C CA . GLU A 1 194 ? 13.760 4.246 -40.838 1.00 94.38 194 GLU A CA 1
ATOM 1600 C C . GLU A 1 194 ? 14.032 5.509 -40.012 1.00 94.38 194 GLU A C 1
ATOM 1602 O O . GLU A 1 194 ? 14.039 6.629 -40.537 1.00 94.38 194 GLU A O 1
ATOM 1607 N N . GLY A 1 195 ? 14.268 5.304 -38.719 1.00 92.00 195 GLY A N 1
ATOM 1608 C CA . GLY A 1 195 ? 14.558 6.351 -37.756 1.00 92.00 195 GLY A CA 1
ATOM 1609 C C . GLY A 1 195 ? 13.462 6.533 -36.711 1.00 92.00 195 GLY A C 1
ATOM 1610 O O . GLY A 1 195 ? 12.491 5.784 -36.620 1.00 92.00 195 GLY A O 1
ATOM 1611 N N . GLY A 1 196 ? 13.669 7.541 -35.877 1.00 91.19 196 GLY A N 1
ATOM 1612 C CA . GLY A 1 196 ? 12.822 7.898 -34.749 1.00 91.19 196 GLY A CA 1
ATOM 1613 C C . GLY A 1 196 ? 13.347 9.175 -34.105 1.00 91.19 196 GLY A C 1
ATOM 1614 O O . GLY A 1 196 ? 14.482 9.580 -34.364 1.00 91.19 196 GLY A O 1
ATOM 1615 N N . GLY A 1 197 ? 12.527 9.819 -33.282 1.00 91.31 197 GLY A N 1
ATOM 1616 C CA . GLY A 1 197 ? 12.906 11.034 -32.565 1.00 91.31 197 GLY A CA 1
ATOM 1617 C C . GLY A 1 197 ? 12.540 10.939 -31.095 1.00 91.31 197 GLY A C 1
ATOM 1618 O O . GLY A 1 197 ? 11.519 10.342 -30.756 1.00 91.31 197 GLY A O 1
ATOM 1619 N N . ASP A 1 198 ? 13.362 11.549 -30.246 1.00 95.31 198 ASP A N 1
ATOM 1620 C CA . ASP A 1 198 ? 1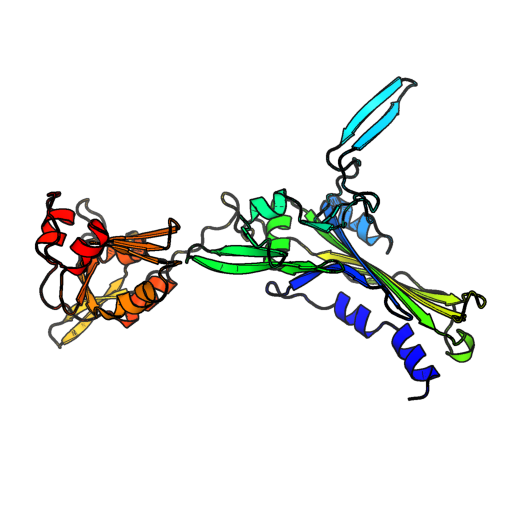3.053 11.693 -28.826 1.00 95.31 198 ASP A CA 1
ATOM 1621 C C . ASP A 1 198 ? 11.865 12.627 -28.649 1.00 95.31 198 ASP A C 1
ATOM 1623 O O . ASP A 1 198 ? 11.782 13.688 -29.271 1.00 95.31 198 ASP A O 1
ATOM 1627 N N . GLN A 1 199 ? 10.936 12.204 -27.808 1.00 95.44 199 GLN A N 1
ATOM 1628 C CA . GLN A 1 199 ? 9.759 12.946 -27.400 1.00 95.44 199 GLN A CA 1
ATOM 1629 C C . GLN A 1 199 ? 9.783 13.069 -25.880 1.00 95.44 199 GLN A C 1
ATOM 1631 O O . GLN A 1 199 ? 10.187 12.143 -25.179 1.00 95.44 199 GLN A O 1
ATOM 1636 N N . ARG A 1 200 ? 9.322 14.208 -25.366 1.00 94.81 200 ARG A N 1
ATOM 1637 C CA . ARG A 1 200 ? 9.128 14.432 -23.933 1.00 94.81 200 ARG A CA 1
ATOM 1638 C C . ARG A 1 200 ? 7.790 15.112 -23.714 1.00 94.81 200 ARG A C 1
ATOM 1640 O O . ARG A 1 200 ? 7.466 16.079 -24.399 1.00 94.81 200 ARG A O 1
ATOM 1647 N N . ASP A 1 201 ? 7.050 14.621 -22.732 1.00 94.00 201 ASP A N 1
ATOM 1648 C CA . ASP A 1 201 ? 5.773 15.178 -22.301 1.00 94.00 201 ASP A CA 1
ATOM 1649 C C . ASP A 1 201 ? 5.711 15.112 -20.772 1.00 94.00 201 ASP A C 1
ATOM 1651 O O . ASP A 1 201 ? 5.589 14.043 -20.181 1.00 94.00 201 ASP A O 1
ATOM 1655 N N . GLY A 1 202 ? 5.908 16.251 -20.105 1.00 93.75 202 GLY A N 1
ATOM 1656 C CA . GLY A 1 202 ? 5.980 16.312 -18.645 1.00 93.75 202 GLY A CA 1
ATOM 1657 C C . GLY A 1 202 ? 7.041 15.372 -18.052 1.00 93.75 202 GLY A C 1
ATOM 1658 O O . GLY A 1 202 ? 8.244 15.598 -18.215 1.00 93.75 202 GLY A O 1
ATOM 1659 N N . LEU A 1 203 ? 6.570 14.348 -17.333 1.00 95.31 203 LEU A N 1
ATOM 1660 C CA . LEU A 1 203 ? 7.374 13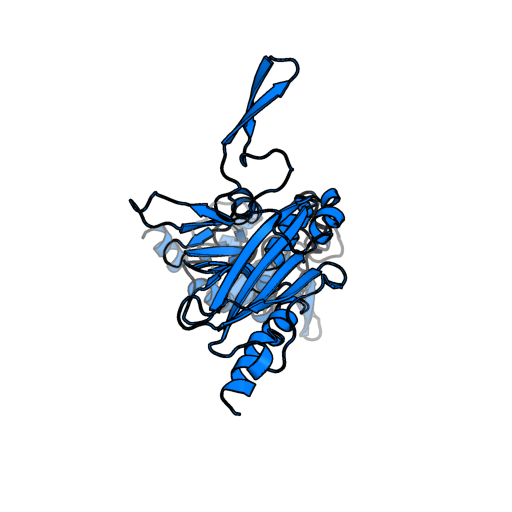.351 -16.618 1.00 95.31 203 LEU A CA 1
ATOM 1661 C C . LEU A 1 203 ? 7.608 12.056 -17.412 1.00 95.31 203 LEU A C 1
ATOM 1663 O O . LEU A 1 203 ? 8.017 11.057 -16.828 1.00 95.31 203 LEU A O 1
ATOM 1667 N N . ILE A 1 204 ? 7.361 12.050 -18.721 1.00 96.19 204 ILE A N 1
ATOM 1668 C CA . ILE A 1 204 ? 7.696 10.920 -19.592 1.00 96.19 204 ILE A CA 1
ATOM 1669 C C . ILE A 1 204 ? 8.596 11.373 -20.749 1.00 96.19 204 ILE A C 1
ATOM 1671 O O . ILE A 1 204 ? 8.393 12.439 -21.336 1.00 96.19 204 ILE A O 1
ATOM 1675 N N . CYS A 1 205 ? 9.602 10.559 -21.066 1.00 96.81 205 CYS A N 1
ATOM 1676 C CA . CYS A 1 205 ? 10.512 10.716 -22.199 1.00 96.81 205 CYS A CA 1
ATOM 1677 C C . CYS A 1 205 ? 10.589 9.389 -22.958 1.00 96.81 205 CYS A C 1
ATOM 1679 O O . CYS A 1 205 ? 10.762 8.340 -22.341 1.00 96.81 205 CYS A O 1
ATOM 1681 N N . TRP A 1 206 ? 10.423 9.405 -24.279 1.00 97.25 206 TRP A N 1
ATOM 1682 C CA . TRP A 1 206 ? 10.401 8.182 -25.081 1.00 97.25 206 TRP A CA 1
ATOM 1683 C C . TRP A 1 206 ? 10.877 8.401 -26.514 1.00 97.25 206 TRP A C 1
ATOM 1685 O O . TRP A 1 206 ? 10.880 9.515 -27.036 1.00 97.25 206 TRP A O 1
ATOM 1695 N N . ARG A 1 207 ? 11.230 7.304 -27.177 1.00 96.94 207 ARG A N 1
ATOM 1696 C CA . ARG A 1 207 ? 11.555 7.232 -28.599 1.00 96.94 207 ARG A CA 1
ATOM 1697 C C . ARG A 1 207 ? 10.882 6.007 -29.191 1.00 96.94 207 ARG A C 1
ATOM 1699 O O . ARG A 1 207 ? 11.125 4.893 -28.740 1.00 96.94 207 ARG A O 1
ATOM 1706 N N . LEU A 1 208 ? 10.096 6.220 -30.243 1.00 97.00 208 LEU A N 1
ATOM 1707 C CA . LEU A 1 208 ? 9.676 5.156 -31.150 1.00 97.00 208 LEU A CA 1
ATOM 1708 C C . LEU A 1 208 ? 10.608 5.168 -32.361 1.00 97.00 208 LEU A C 1
ATOM 1710 O O . LEU A 1 208 ? 10.694 6.172 -33.070 1.00 97.00 208 LEU A O 1
ATOM 1714 N N . HIS A 1 209 ? 11.340 4.078 -32.563 1.00 96.31 209 HIS A N 1
ATOM 1715 C CA . HIS A 1 209 ? 12.321 3.940 -33.633 1.00 96.31 209 HIS A CA 1
ATOM 1716 C C . HIS A 1 209 ? 11.979 2.766 -34.543 1.00 96.31 209 HIS A C 1
ATOM 1718 O O . HIS A 1 209 ? 11.824 1.646 -34.062 1.00 96.31 209 HIS A O 1
ATOM 1724 N N . TYR A 1 210 ? 11.966 3.000 -35.852 1.00 96.50 210 TYR A N 1
ATOM 1725 C CA . TYR A 1 210 ? 11.845 1.960 -36.870 1.00 96.50 210 TYR A CA 1
ATOM 1726 C C . TYR A 1 210 ? 13.206 1.623 -37.457 1.00 96.50 210 TYR A C 1
ATOM 1728 O O . TYR A 1 210 ? 13.949 2.527 -37.835 1.00 96.50 210 TYR A O 1
ATOM 1736 N N . GLY A 1 211 ? 13.521 0.338 -37.575 1.00 92.81 211 GLY A N 1
ATOM 1737 C CA . GLY A 1 211 ? 14.776 -0.118 -38.164 1.00 92.81 211 GLY A CA 1
ATOM 1738 C C . GLY A 1 211 ? 14.602 -1.338 -39.057 1.00 92.81 211 GLY A C 1
ATOM 1739 O O . GLY A 1 211 ? 13.601 -2.057 -38.990 1.00 92.81 211 GLY A O 1
ATOM 1740 N N . ASN A 1 212 ? 15.595 -1.563 -39.912 1.00 87.44 212 ASN A N 1
ATOM 1741 C CA . ASN A 1 212 ? 15.676 -2.732 -40.779 1.00 87.44 212 ASN A CA 1
ATOM 1742 C C . ASN A 1 212 ? 16.667 -3.747 -40.184 1.00 87.44 212 ASN A C 1
ATOM 1744 O O . ASN A 1 212 ? 17.739 -3.368 -39.719 1.00 87.44 212 ASN A O 1
ATOM 1748 N N . LEU A 1 213 ? 16.319 -5.035 -40.195 1.00 81.06 213 LEU A N 1
ATOM 1749 C CA . LEU A 1 213 ? 17.182 -6.109 -39.677 1.00 81.06 213 LEU A CA 1
ATOM 1750 C C . LEU A 1 213 ? 18.024 -6.777 -40.765 1.00 81.06 213 LEU A C 1
ATOM 1752 O O . LEU A 1 213 ? 18.753 -7.722 -40.479 1.00 81.06 213 LEU A O 1
ATOM 1756 N N . GLY A 1 214 ? 17.910 -6.333 -42.021 1.00 69.62 214 GLY A N 1
ATOM 1757 C CA . GLY A 1 214 ? 18.674 -6.895 -43.135 1.00 69.62 214 GLY A CA 1
ATOM 1758 C C . GLY A 1 214 ? 18.395 -8.382 -43.391 1.00 69.62 214 GLY A C 1
ATOM 1759 O O . GLY A 1 214 ? 19.194 -9.036 -44.055 1.00 69.62 214 GLY A O 1
ATOM 1760 N N . GLY A 1 215 ? 17.287 -8.922 -42.865 1.00 62.16 215 GLY A N 1
ATOM 1761 C CA . GLY A 1 215 ? 16.918 -10.335 -42.993 1.00 62.16 215 GLY A CA 1
ATOM 1762 C C . GLY A 1 215 ? 17.663 -11.286 -42.049 1.00 62.16 215 GLY A C 1
ATOM 1763 O O . GLY A 1 215 ? 17.846 -12.454 -42.390 1.00 62.16 215 GLY A O 1
ATOM 1764 N N . ILE A 1 216 ? 18.126 -10.821 -40.881 1.00 57.28 216 ILE A N 1
ATOM 1765 C CA . ILE A 1 216 ? 18.613 -11.723 -39.826 1.00 57.28 216 ILE A CA 1
ATOM 1766 C C . ILE A 1 216 ? 17.418 -12.517 -39.268 1.00 57.28 216 ILE A C 1
ATOM 1768 O O . ILE A 1 216 ? 16.586 -11.986 -38.534 1.00 57.28 216 ILE A O 1
ATOM 1772 N N . GLY A 1 217 ? 17.344 -13.807 -39.609 1.00 69.75 217 GLY A N 1
ATOM 1773 C CA . GLY A 1 217 ? 16.218 -14.677 -39.249 1.00 69.75 217 GLY A CA 1
ATOM 1774 C C . GLY A 1 217 ? 15.009 -14.487 -40.173 1.00 69.75 217 GLY A C 1
ATOM 1775 O O . GLY A 1 217 ? 15.165 -14.134 -41.339 1.00 69.75 217 GLY A O 1
ATOM 1776 N N . SER A 1 218 ? 13.796 -14.745 -39.674 1.00 77.88 218 SER A N 1
ATOM 1777 C CA . SER A 1 218 ? 12.544 -14.510 -40.420 1.00 77.88 218 SER A CA 1
ATOM 1778 C C . SER A 1 218 ? 12.118 -13.036 -40.446 1.00 77.88 218 SER A C 1
ATOM 1780 O O . SER A 1 218 ? 11.273 -12.654 -41.251 1.00 77.88 218 SER A O 1
ATOM 1782 N N . HIS A 1 219 ? 12.707 -12.192 -39.596 1.00 82.94 219 HIS A N 1
ATOM 1783 C CA . HIS A 1 219 ? 12.310 -10.798 -39.428 1.00 82.94 219 HIS A CA 1
ATOM 1784 C C . HIS A 1 219 ? 13.103 -9.857 -40.343 1.00 82.94 219 HIS A C 1
ATOM 1786 O O . HIS A 1 219 ? 14.326 -9.952 -40.475 1.00 82.94 219 HIS A O 1
ATOM 1792 N N . ARG A 1 220 ? 12.403 -8.906 -40.963 1.00 89.19 220 ARG A N 1
ATOM 1793 C CA . ARG A 1 220 ? 12.971 -7.922 -41.899 1.00 89.19 220 ARG A CA 1
ATOM 1794 C C . ARG A 1 220 ? 12.936 -6.503 -41.342 1.00 89.19 220 ARG A C 1
ATOM 1796 O O . ARG A 1 220 ? 13.828 -5.722 -41.658 1.00 89.19 220 ARG A O 1
ATOM 1803 N N . ALA A 1 221 ? 11.977 -6.175 -40.485 1.00 92.75 221 ALA A N 1
ATOM 1804 C CA . ALA A 1 221 ? 11.891 -4.871 -39.836 1.00 92.75 221 ALA A CA 1
ATOM 1805 C C . ALA A 1 221 ? 11.569 -4.996 -38.346 1.00 92.75 221 ALA A C 1
ATOM 1807 O O . ALA A 1 221 ? 11.134 -6.047 -37.871 1.00 92.75 221 ALA A O 1
ATOM 1808 N N . PHE A 1 222 ? 11.774 -3.907 -37.612 1.00 93.62 222 PHE A N 1
ATOM 1809 C CA . PHE A 1 222 ? 11.324 -3.781 -36.233 1.00 93.62 222 PHE A CA 1
ATOM 1810 C C . PHE A 1 222 ? 10.887 -2.357 -35.904 1.00 93.62 222 PHE A C 1
ATOM 1812 O O . PHE A 1 222 ? 11.302 -1.393 -36.556 1.00 93.62 222 PHE A O 1
ATOM 1819 N N . SER A 1 223 ? 10.098 -2.240 -34.841 1.00 96.00 223 SER A N 1
ATOM 1820 C CA . SER A 1 223 ? 9.932 -1.001 -34.088 1.00 96.00 223 SER A CA 1
ATOM 1821 C C . SER A 1 223 ? 10.421 -1.206 -32.656 1.00 96.00 223 SER A C 1
ATOM 1823 O O . SER A 1 223 ? 10.248 -2.288 -32.098 1.00 96.00 223 SER A O 1
ATOM 1825 N N . ARG A 1 224 ? 11.044 -0.188 -32.067 1.00 96.00 224 ARG A N 1
ATOM 1826 C CA . ARG A 1 224 ? 11.451 -0.173 -30.661 1.00 96.00 224 ARG A CA 1
ATOM 1827 C C . ARG A 1 224 ? 10.882 1.068 -29.994 1.00 96.00 224 ARG A C 1
ATOM 1829 O O . ARG A 1 224 ? 11.230 2.179 -30.398 1.00 96.00 224 ARG A O 1
ATOM 1836 N N . LEU A 1 225 ?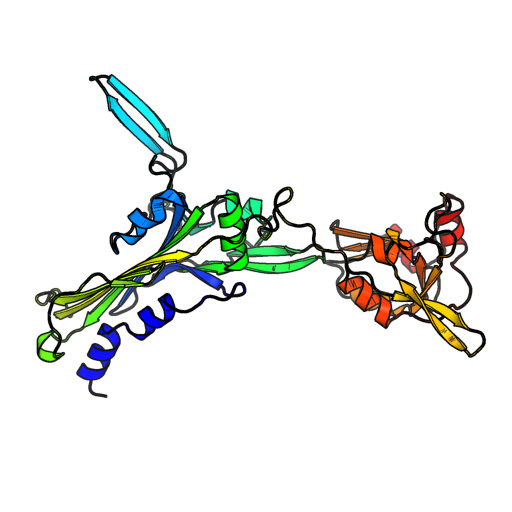 10.030 0.868 -28.999 1.00 97.06 225 LEU A N 1
ATOM 1837 C CA . LEU A 1 225 ? 9.528 1.899 -28.108 1.00 97.06 225 LEU A CA 1
ATOM 1838 C C . LEU A 1 225 ? 10.347 1.838 -26.820 1.00 97.06 225 LEU A C 1
ATOM 1840 O O . LEU A 1 225 ? 10.186 0.934 -26.008 1.00 97.06 225 LEU A O 1
ATOM 1844 N N . LEU A 1 226 ? 11.254 2.794 -26.664 1.00 97.25 226 LEU A N 1
ATOM 1845 C CA . LEU A 1 226 ? 12.169 2.888 -25.532 1.00 97.25 226 LEU A CA 1
ATOM 1846 C C . LEU A 1 226 ? 11.876 4.175 -24.767 1.00 97.25 226 LEU A C 1
ATOM 1848 O O . LEU A 1 226 ? 11.691 5.221 -25.394 1.00 97.25 226 LEU A O 1
ATOM 1852 N N . GLY A 1 227 ? 11.869 4.134 -23.442 1.00 96.94 227 GLY A N 1
ATOM 1853 C CA . GLY A 1 227 ? 11.687 5.348 -22.664 1.00 96.94 227 GLY A CA 1
ATOM 1854 C C . GLY A 1 227 ? 11.612 5.149 -21.165 1.00 96.94 227 GLY A C 1
ATOM 1855 O O . GLY A 1 227 ? 11.851 4.067 -20.629 1.00 96.94 227 GLY A O 1
ATOM 1856 N N . VAL A 1 228 ? 11.266 6.246 -20.503 1.00 96.69 228 VAL A N 1
ATOM 1857 C CA . VAL A 1 228 ? 11.156 6.366 -19.058 1.00 96.69 228 VAL A CA 1
ATOM 1858 C C . VAL A 1 228 ? 9.960 7.236 -18.686 1.00 96.69 228 VAL A C 1
ATOM 1860 O O . VAL A 1 228 ? 9.749 8.310 -19.251 1.00 96.69 228 VAL A O 1
ATOM 1863 N N . GLN A 1 229 ? 9.188 6.782 -17.705 1.00 96.56 229 GLN A N 1
ATOM 1864 C CA . GLN A 1 229 ? 8.107 7.517 -17.062 1.00 96.56 229 GLN A CA 1
ATOM 1865 C C . GLN A 1 229 ? 8.425 7.680 -15.576 1.00 96.56 229 GLN A C 1
ATOM 1867 O O . GLN A 1 229 ? 8.655 6.700 -14.871 1.00 96.56 229 GLN A O 1
ATOM 1872 N N . LEU A 1 230 ? 8.396 8.913 -15.074 1.00 97.00 230 LEU A N 1
ATOM 1873 C CA . LEU A 1 230 ? 8.602 9.197 -13.659 1.00 97.00 230 LEU A CA 1
ATOM 1874 C C . LEU A 1 230 ? 7.270 9.295 -12.916 1.00 97.00 230 LEU A C 1
ATOM 1876 O O . LEU A 1 230 ? 6.390 10.087 -13.256 1.00 97.00 230 LEU A O 1
ATOM 1880 N N . VAL A 1 231 ? 7.157 8.540 -11.829 1.00 97.31 231 VAL A N 1
ATOM 1881 C CA . VAL A 1 231 ? 6.044 8.617 -10.883 1.00 97.31 231 VAL A CA 1
ATOM 1882 C C . VAL A 1 231 ? 6.448 9.499 -9.711 1.00 97.31 231 VAL A C 1
ATOM 1884 O O . VAL A 1 231 ? 7.394 9.204 -8.978 1.00 97.31 231 VAL A O 1
ATOM 1887 N N . ALA A 1 232 ? 5.693 10.578 -9.517 1.00 97.25 232 ALA A N 1
ATOM 1888 C CA . ALA A 1 232 ? 5.941 11.550 -8.463 1.00 97.25 232 ALA A CA 1
ATOM 1889 C C . ALA A 1 232 ? 5.524 11.051 -7.066 1.00 97.25 232 ALA A C 1
ATOM 1891 O O . ALA A 1 232 ? 4.510 10.350 -6.931 1.00 97.25 232 ALA A O 1
ATOM 1892 N N . PRO A 1 233 ? 6.218 11.483 -5.997 1.00 97.75 233 PRO A N 1
ATOM 1893 C CA . PRO A 1 233 ? 5.810 11.193 -4.628 1.00 97.75 233 PRO A CA 1
ATOM 1894 C C . PRO A 1 233 ? 4.435 11.791 -4.283 1.00 97.75 233 PRO A C 1
ATOM 1896 O O . PRO A 1 233 ? 3.883 12.652 -4.981 1.00 97.75 233 PRO A O 1
ATOM 1899 N N . LEU A 1 234 ? 3.848 11.327 -3.180 1.00 97.19 234 LEU A N 1
ATOM 1900 C CA . LEU A 1 234 ? 2.823 12.102 -2.475 1.00 97.19 234 LEU A CA 1
ATOM 1901 C C . LEU A 1 234 ? 3.487 13.231 -1.665 1.00 97.19 234 LEU A C 1
ATOM 1903 O O . LEU A 1 234 ? 4.675 13.156 -1.357 1.00 97.19 234 LEU A O 1
ATOM 1907 N N . PRO A 1 235 ? 2.734 14.259 -1.235 1.00 96.38 235 PRO A N 1
ATOM 1908 C CA . PRO A 1 235 ? 3.205 15.137 -0.170 1.00 96.38 235 PRO A CA 1
ATOM 1909 C C . PRO A 1 235 ? 3.595 14.321 1.070 1.00 96.38 235 PRO A C 1
ATOM 1911 O O . PRO A 1 235 ? 2.885 13.377 1.427 1.00 96.38 235 PRO A O 1
ATOM 1914 N N . LYS A 1 236 ? 4.666 14.714 1.776 1.00 95.06 236 LYS A N 1
ATOM 1915 C CA . LYS A 1 236 ? 5.110 14.045 3.017 1.00 95.06 236 LYS A CA 1
ATOM 1916 C C . LYS A 1 236 ? 3.986 13.897 4.052 1.00 95.06 236 LYS A C 1
ATOM 1918 O O . LYS A 1 236 ? 3.891 12.848 4.689 1.00 95.06 236 LYS A O 1
ATOM 1923 N N . SER A 1 237 ? 3.073 14.871 4.141 1.00 95.31 237 SER A N 1
ATOM 1924 C CA . SER A 1 237 ? 1.903 14.809 5.033 1.00 95.31 237 SER A CA 1
ATOM 1925 C C . SER A 1 237 ? 0.880 13.724 4.676 1.00 95.31 237 SER A C 1
ATOM 1927 O O . SER A 1 237 ? 0.087 13.320 5.523 1.00 95.31 237 SER A O 1
ATOM 1929 N N . LYS A 1 238 ? 0.926 13.193 3.450 1.00 94.81 238 LYS A N 1
ATOM 1930 C CA . LYS A 1 238 ? 0.080 12.095 2.956 1.00 94.81 238 LYS A CA 1
ATOM 1931 C C . LYS A 1 238 ? 0.825 10.757 2.843 1.00 94.81 238 LYS A C 1
ATOM 1933 O O . LYS A 1 238 ? 0.267 9.790 2.327 1.00 94.81 238 LYS A O 1
ATOM 1938 N N . SER A 1 239 ? 2.062 10.677 3.339 1.00 94.00 239 SER A N 1
ATOM 1939 C CA . SER A 1 239 ? 2.875 9.449 3.324 1.00 94.00 239 SER A CA 1
ATOM 1940 C C . SER A 1 239 ? 2.279 8.309 4.155 1.00 94.00 239 SER A C 1
ATOM 1942 O O . SER A 1 239 ? 2.556 7.145 3.893 1.00 94.00 239 SER A O 1
ATOM 1944 N N . GLY A 1 240 ? 1.468 8.628 5.168 1.00 91.12 240 GLY A N 1
ATOM 1945 C CA . GLY A 1 240 ? 1.034 7.656 6.174 1.00 91.12 240 GLY A CA 1
ATOM 1946 C C . GLY A 1 240 ? 2.143 7.236 7.147 1.00 91.12 240 GLY A C 1
ATOM 1947 O O . GLY A 1 240 ? 1.906 6.362 7.975 1.00 91.12 240 GLY A O 1
ATOM 1948 N N . PHE A 1 241 ? 3.333 7.846 7.078 1.00 91.94 241 PHE A N 1
ATOM 1949 C CA . PHE A 1 241 ? 4.438 7.554 7.985 1.00 91.94 241 PHE A CA 1
ATOM 1950 C C . PHE A 1 241 ? 4.380 8.444 9.229 1.00 91.94 241 PHE A C 1
ATOM 1952 O O . PHE A 1 241 ? 4.230 9.668 9.138 1.00 91.94 241 PHE A O 1
ATOM 1959 N N . TRP A 1 242 ? 4.507 7.834 10.405 1.00 88.12 242 TRP A N 1
ATOM 1960 C CA . TRP A 1 242 ? 4.449 8.549 11.677 1.00 88.12 242 TRP A CA 1
ATOM 1961 C C . TRP A 1 242 ? 5.536 9.635 11.769 1.00 88.12 242 TRP A C 1
ATOM 1963 O O . TRP A 1 242 ? 6.657 9.451 11.306 1.00 88.12 242 TRP A O 1
ATOM 1973 N N . GLY A 1 243 ? 5.191 10.789 12.346 1.00 91.00 243 GLY A N 1
ATOM 1974 C CA . GLY A 1 243 ? 6.077 11.955 12.454 1.00 91.00 243 GLY A CA 1
ATOM 1975 C C . GLY A 1 243 ? 6.036 12.905 11.250 1.00 91.00 243 GLY A C 1
ATOM 1976 O O . GLY A 1 243 ? 6.305 14.090 11.423 1.00 91.00 243 GLY A O 1
ATOM 1977 N N . PHE A 1 244 ? 5.623 12.429 10.068 1.00 92.81 244 PHE A N 1
ATOM 1978 C CA . PHE A 1 244 ? 5.436 13.268 8.874 1.00 92.81 244 PHE A CA 1
ATOM 1979 C C . PHE A 1 244 ? 3.977 13.376 8.442 1.00 92.81 244 PHE A C 1
ATOM 1981 O O . PHE A 1 244 ? 3.551 14.438 7.993 1.00 92.81 244 PHE A O 1
ATOM 1988 N N . ALA A 1 245 ? 3.218 12.284 8.547 1.00 92.50 245 ALA A N 1
ATOM 1989 C CA . ALA A 1 245 ? 1.833 12.245 8.115 1.00 92.50 245 ALA A CA 1
ATOM 1990 C C . ALA A 1 245 ? 0.925 13.097 9.013 1.00 92.50 245 ALA A C 1
ATOM 1992 O O . ALA A 1 245 ? 1.058 13.105 10.241 1.00 92.50 245 ALA A O 1
ATOM 1993 N N . GLU A 1 246 ? -0.040 13.775 8.395 1.00 87.94 246 GLU A N 1
ATOM 1994 C CA . GLU A 1 246 ? -1.129 14.420 9.121 1.00 87.94 246 GLU A CA 1
ATOM 1995 C C . GLU A 1 246 ? -1.939 13.357 9.861 1.00 87.94 246 GLU A C 1
ATOM 1997 O O . GLU A 1 246 ? -2.359 12.352 9.280 1.00 87.94 246 GLU A O 1
ATOM 2002 N N . LYS A 1 247 ? -2.173 13.580 11.159 1.00 80.25 247 LYS A N 1
ATOM 2003 C CA . LYS A 1 247 ? -3.048 12.699 11.930 1.00 80.25 247 LYS A CA 1
ATOM 2004 C C . LYS A 1 247 ? -4.460 12.802 11.348 1.00 80.25 247 LYS A C 1
ATOM 2006 O O . LYS A 1 247 ? -5.009 13.909 11.325 1.00 80.25 247 LYS A O 1
ATOM 2011 N N . PRO A 1 248 ? -5.063 11.691 10.893 1.00 78.62 248 PRO A N 1
ATOM 2012 C CA . PRO A 1 248 ? -6.435 11.730 10.424 1.00 78.62 248 PRO A CA 1
ATOM 2013 C C . PRO A 1 248 ? -7.333 12.193 11.571 1.00 78.62 248 PRO A C 1
ATOM 2015 O O . PRO A 1 248 ? -7.162 11.781 12.721 1.00 78.62 248 PRO A O 1
ATOM 2018 N N . LYS A 1 249 ? -8.294 13.068 11.264 1.00 82.62 249 LYS A N 1
ATOM 2019 C CA . LYS A 1 249 ? -9.324 13.438 12.237 1.00 82.62 249 LYS A CA 1
ATOM 2020 C C . LYS A 1 249 ? -10.129 12.183 12.560 1.00 82.62 249 LYS A C 1
ATOM 2022 O O . LYS A 1 249 ? -10.771 11.634 11.662 1.00 82.62 249 LYS A O 1
ATOM 2027 N N . LYS A 1 250 ? -10.085 11.736 13.818 1.00 86.25 250 LYS A N 1
ATOM 2028 C CA . LYS A 1 250 ? -10.942 10.644 14.280 1.00 86.25 250 LYS A CA 1
ATOM 2029 C C . LYS A 1 250 ? -12.399 11.056 14.089 1.00 86.25 250 LYS A C 1
ATOM 2031 O O . LYS A 1 250 ? -12.794 12.172 14.428 1.00 86.25 250 LYS A O 1
ATOM 2036 N N . LYS A 1 251 ? -13.171 10.161 13.485 1.00 93.50 251 LYS A N 1
ATOM 2037 C CA . LYS A 1 251 ? -14.622 10.283 13.389 1.00 93.50 251 LYS A CA 1
ATOM 2038 C C . LYS A 1 251 ? -15.227 9.480 14.529 1.00 93.50 251 LYS A C 1
ATOM 2040 O O . LYS A 1 251 ? -14.706 8.423 14.874 1.00 93.50 251 LYS A O 1
ATOM 2045 N N . HIS A 1 252 ? -16.325 9.983 15.070 1.00 96.19 252 HIS A N 1
ATOM 2046 C CA . HIS A 1 252 ? -17.045 9.354 16.167 1.00 96.19 252 HIS A CA 1
ATOM 2047 C C . HIS A 1 252 ? -18.517 9.249 15.801 1.00 96.19 252 HIS A C 1
ATOM 2049 O O . HIS A 1 252 ? -19.072 10.162 15.184 1.00 96.19 252 HIS A O 1
ATOM 2055 N N . VAL A 1 253 ? -19.122 8.121 16.146 1.00 97.50 253 VAL A N 1
ATOM 2056 C CA . VAL A 1 253 ? -20.546 7.865 15.925 1.00 97.50 253 VAL A CA 1
ATOM 2057 C C . VAL A 1 253 ? -21.339 8.300 17.154 1.00 97.50 253 VAL A C 1
ATOM 2059 O O . VAL A 1 253 ? -20.852 8.228 18.281 1.00 97.50 253 VAL A O 1
ATOM 2062 N N . GLU A 1 254 ? -22.562 8.778 16.947 1.00 97.88 254 GLU A N 1
ATOM 2063 C CA . GLU A 1 254 ? -23.494 9.027 18.044 1.00 97.88 254 GLU A CA 1
ATOM 2064 C C . GLU A 1 254 ? -24.322 7.784 18.346 1.00 97.88 254 GLU A C 1
ATOM 2066 O O . GLU A 1 254 ? -24.831 7.149 17.422 1.00 97.88 254 GLU A O 1
ATOM 2071 N N . PHE A 1 255 ? -24.509 7.477 19.625 1.00 98.00 255 PHE A N 1
ATOM 2072 C CA . PHE A 1 255 ? -25.290 6.340 20.104 1.00 98.00 255 PHE A CA 1
ATOM 2073 C C . PHE A 1 255 ? -26.483 6.804 20.935 1.00 98.00 255 PHE A C 1
ATOM 2075 O O . PHE A 1 255 ? -26.426 7.839 21.592 1.00 98.00 255 PHE A O 1
ATOM 2082 N N . ILE A 1 256 ? -27.553 6.015 20.920 1.00 97.06 256 ILE A N 1
ATOM 2083 C CA . ILE A 1 256 ? -28.726 6.153 21.780 1.00 97.06 256 ILE A CA 1
ATOM 2084 C C . ILE A 1 256 ? -28.292 5.904 23.222 1.00 97.06 256 ILE A C 1
ATOM 2086 O O . ILE A 1 256 ? -27.826 4.812 23.560 1.00 97.06 256 ILE A O 1
ATOM 2090 N N . ILE A 1 257 ? -28.493 6.912 24.064 1.00 95.50 257 ILE A N 1
ATOM 2091 C CA . ILE A 1 257 ? -28.199 6.882 25.500 1.00 95.50 257 ILE A CA 1
ATOM 2092 C C . ILE A 1 257 ? -29.462 6.958 26.360 1.00 95.50 257 ILE A C 1
ATOM 2094 O O . ILE A 1 257 ? -29.370 6.912 27.581 1.00 95.50 257 ILE A O 1
ATOM 2098 N N . GLY A 1 258 ? -30.643 7.088 25.755 1.00 93.06 258 GLY A N 1
ATOM 2099 C CA . GLY A 1 258 ? -31.904 7.198 26.478 1.00 93.06 258 GLY A CA 1
ATOM 2100 C C . GLY A 1 258 ? -33.079 7.522 25.566 1.00 93.06 258 GLY A C 1
ATOM 2101 O O . GLY A 1 258 ? -32.940 7.552 24.344 1.00 93.06 258 GLY A O 1
ATOM 2102 N N . LEU A 1 259 ? -34.229 7.752 26.190 1.00 92.31 259 LEU A N 1
ATOM 2103 C CA . LEU A 1 259 ? -35.431 8.284 25.557 1.00 92.31 259 LEU A CA 1
ATOM 2104 C C . LEU A 1 259 ? -35.817 9.575 26.279 1.00 92.31 259 LEU A C 1
ATOM 2106 O O . LEU A 1 259 ? -35.612 9.676 27.493 1.00 92.31 259 LEU A O 1
ATOM 2110 N N . ASP A 1 260 ? -36.347 10.543 25.544 1.00 90.56 260 ASP A N 1
ATOM 2111 C CA . ASP A 1 260 ? -36.901 11.761 26.125 1.00 90.56 260 ASP A CA 1
ATOM 2112 C C . ASP A 1 260 ? -38.320 11.536 26.684 1.00 90.56 260 ASP A C 1
ATOM 2114 O O . ASP A 1 260 ? -38.852 10.422 26.695 1.00 90.56 260 ASP A O 1
ATOM 2118 N N . GLU A 1 261 ? -38.942 12.606 27.179 1.00 90.50 261 GLU A N 1
ATOM 2119 C CA . GLU A 1 261 ? -40.304 12.570 27.726 1.00 90.50 261 GLU A CA 1
ATOM 2120 C C . GLU A 1 261 ? -41.388 12.203 26.696 1.00 90.50 261 GLU A C 1
ATOM 2122 O O . GLU A 1 261 ? -42.465 11.744 27.082 1.00 90.50 261 GLU A O 1
ATOM 2127 N N . ASN A 1 262 ? -41.098 12.356 25.403 1.00 90.19 262 ASN A N 1
ATOM 2128 C CA . ASN A 1 262 ? -41.991 12.036 24.291 1.00 90.19 262 ASN A CA 1
ATOM 2129 C C . ASN A 1 262 ? -41.747 10.625 23.731 1.00 90.19 262 ASN A C 1
ATOM 2131 O O . ASN A 1 262 ? -42.546 10.133 22.931 1.00 90.19 262 ASN A O 1
ATOM 2135 N N . GLY A 1 263 ? -40.687 9.950 24.187 1.00 86.94 263 GLY A N 1
ATOM 2136 C CA . GLY A 1 263 ? -40.263 8.642 23.697 1.00 86.94 263 GLY A CA 1
ATOM 2137 C C . GLY A 1 263 ? -39.322 8.705 22.493 1.00 86.94 263 GLY A C 1
ATOM 2138 O O . GLY A 1 263 ? -39.053 7.657 21.903 1.00 86.94 263 GLY A O 1
ATOM 2139 N N . ASP A 1 264 ? -38.813 9.887 22.144 1.00 91.56 264 ASP A N 1
ATOM 2140 C CA . ASP A 1 264 ? -37.820 10.067 21.089 1.00 91.56 264 ASP A CA 1
ATOM 2141 C C . ASP A 1 264 ? -36.415 9.710 21.600 1.00 91.56 264 ASP A C 1
ATOM 2143 O O . ASP A 1 264 ? -36.083 9.877 22.776 1.00 91.56 264 ASP A O 1
ATOM 2147 N N . GLU A 1 265 ? -35.568 9.176 20.718 1.00 93.75 265 GLU A N 1
ATOM 2148 C CA . GLU A 1 265 ? -34.214 8.748 21.073 1.00 93.75 265 GLU A CA 1
ATOM 2149 C C . GLU A 1 265 ? -33.308 9.938 21.407 1.00 93.75 265 GLU A C 1
ATOM 2151 O O . GLU A 1 265 ? -33.093 10.829 20.586 1.00 93.75 265 GLU A O 1
ATOM 2156 N N . ILE A 1 266 ? -32.688 9.905 22.589 1.00 94.19 266 ILE A N 1
ATOM 2157 C CA . ILE A 1 266 ? -31.604 10.826 22.941 1.00 94.19 266 ILE A CA 1
ATOM 2158 C C . ILE A 1 266 ? -30.292 10.193 22.486 1.00 94.19 266 ILE A C 1
ATOM 2160 O O . ILE A 1 266 ? -29.911 9.130 22.987 1.00 94.19 266 ILE A O 1
ATOM 2164 N N . THR A 1 267 ? -29.583 10.853 21.570 1.00 96.19 267 THR A N 1
ATOM 2165 C CA . THR A 1 267 ? -28.259 10.427 21.107 1.00 96.19 267 THR A CA 1
ATOM 2166 C C . THR A 1 267 ? -27.139 11.278 21.697 1.00 96.19 267 THR A C 1
ATOM 2168 O O . THR A 1 267 ? -27.322 12.446 22.036 1.00 96.19 267 THR A O 1
ATOM 2171 N N . CYS A 1 268 ? -25.955 10.684 21.837 1.00 96.44 268 CYS A N 1
ATOM 2172 C CA . CYS A 1 268 ? -24.740 11.393 22.220 1.00 96.44 268 CYS A CA 1
ATOM 2173 C C . CYS A 1 268 ? -23.528 10.834 21.474 1.00 96.44 268 CYS A C 1
ATOM 2175 O O . CYS A 1 268 ? -23.464 9.639 21.181 1.00 96.44 268 CYS A O 1
ATOM 2177 N N . THR A 1 269 ? -22.564 11.701 21.169 1.00 97.06 269 THR A N 1
ATOM 2178 C CA . THR A 1 269 ? -21.296 11.320 20.539 1.00 97.06 269 THR A CA 1
ATOM 2179 C C . THR A 1 269 ? -20.501 10.351 21.410 1.00 97.06 269 THR A C 1
ATOM 2181 O O . THR A 1 269 ? -20.432 10.514 22.622 1.00 97.06 269 THR A O 1
ATOM 2184 N N . SER A 1 270 ? -19.850 9.366 20.790 1.00 97.19 270 SER A N 1
ATOM 2185 C CA . SER A 1 270 ? -18.880 8.506 21.473 1.00 97.19 270 SER A CA 1
ATOM 2186 C C . SER A 1 270 ? -17.518 9.172 21.683 1.00 97.19 270 SER A C 1
ATOM 2188 O O . SER A 1 270 ? -16.642 8.562 22.285 1.00 97.19 270 SER A O 1
ATOM 2190 N N . ASN A 1 271 ? -17.297 10.396 21.181 1.00 96.88 271 ASN A N 1
ATOM 2191 C CA . ASN A 1 271 ? -16.006 11.079 21.277 1.00 96.88 271 ASN A CA 1
ATOM 2192 C C . ASN A 1 271 ? -15.605 11.329 22.745 1.00 96.88 271 ASN A C 1
ATOM 2194 O O . ASN A 1 271 ? -16.197 12.215 23.365 1.00 96.88 271 ASN A O 1
ATOM 2198 N N . PRO A 1 272 ? -14.559 10.665 23.277 1.00 95.12 272 PRO A N 1
ATOM 2199 C CA . PRO A 1 272 ? -14.152 10.819 24.674 1.00 95.12 272 PRO A CA 1
ATOM 2200 C C . PRO A 1 272 ? -13.845 12.266 25.076 1.00 95.12 272 PRO A C 1
ATOM 2202 O O . PRO A 1 272 ? -14.162 12.669 26.193 1.00 95.12 272 PRO A O 1
ATOM 2205 N N . ASP A 1 273 ? -13.297 13.068 24.157 1.00 94.69 273 ASP A N 1
ATOM 2206 C CA . ASP A 1 273 ? -12.935 14.468 24.414 1.00 94.69 273 ASP A CA 1
ATOM 2207 C C . ASP A 1 273 ? -14.163 15.380 24.592 1.00 94.69 273 ASP A C 1
ATOM 2209 O O . ASP A 1 273 ? -14.051 16.484 25.128 1.00 94.69 273 ASP A O 1
ATOM 2213 N N . ALA A 1 274 ? -15.340 14.929 24.146 1.00 95.94 274 ALA A N 1
ATOM 2214 C CA . ALA A 1 274 ? -16.609 15.644 24.262 1.00 95.94 274 ALA A CA 1
ATOM 2215 C C . ALA A 1 274 ? -17.489 15.141 25.423 1.00 95.94 274 ALA A C 1
ATOM 2217 O O . ALA A 1 274 ? -18.544 15.721 25.676 1.00 95.94 274 ALA A O 1
ATOM 2218 N N . LEU A 1 275 ? -17.073 14.083 26.129 1.00 96.81 275 LEU A N 1
ATOM 2219 C CA . LEU A 1 275 ? -17.831 13.478 27.227 1.00 96.81 275 LEU A CA 1
ATOM 2220 C C . LEU A 1 275 ? -17.422 14.044 28.585 1.00 96.81 275 LEU A C 1
ATOM 2222 O O . LEU A 1 275 ? -16.294 14.513 28.774 1.00 96.81 275 LEU A O 1
ATOM 2226 N N . ALA A 1 276 ? -18.343 13.979 29.546 1.00 96.94 276 ALA A N 1
ATOM 2227 C CA . ALA A 1 276 ? -18.034 14.284 30.932 1.00 96.94 276 ALA A CA 1
ATOM 2228 C C . ALA A 1 276 ? -17.198 13.171 31.562 1.00 96.94 276 ALA A C 1
ATOM 2230 O O . ALA A 1 276 ? -17.326 11.996 31.212 1.00 96.94 276 ALA A O 1
ATOM 2231 N N . ASN A 1 277 ? -16.383 13.506 32.558 1.00 94.19 277 ASN A N 1
ATOM 2232 C CA . ASN A 1 277 ? -15.661 12.506 33.341 1.00 94.19 277 ASN A CA 1
ATOM 2233 C C . ASN A 1 277 ? -15.643 12.853 34.834 1.00 94.19 277 ASN A C 1
ATOM 2235 O O . ASN A 1 277 ? -16.004 13.953 35.252 1.00 94.19 277 ASN A O 1
ATOM 2239 N N . TYR A 1 278 ? -15.178 11.914 35.657 1.00 89.06 278 TYR A N 1
ATOM 2240 C CA . TYR A 1 278 ? -15.039 12.116 37.105 1.00 89.06 278 TYR A CA 1
ATOM 2241 C C . TYR A 1 278 ? -13.890 13.064 37.501 1.00 89.06 278 TYR A C 1
ATOM 2243 O O . TYR A 1 278 ? -13.640 13.262 38.687 1.00 89.06 278 TYR A O 1
ATOM 2251 N N . PHE A 1 279 ? -13.207 13.669 36.525 1.00 92.12 279 PHE A N 1
ATOM 2252 C CA . PHE A 1 279 ? -12.079 14.584 36.713 1.00 92.12 279 PHE A CA 1
ATOM 2253 C C . PHE A 1 279 ? -12.412 16.034 36.314 1.00 92.12 279 PHE A C 1
ATOM 2255 O O . PHE A 1 279 ? -11.528 16.889 36.336 1.00 92.12 279 PHE A O 1
ATOM 2262 N N . GLY A 1 280 ? -13.677 16.326 35.984 1.00 89.88 280 GLY A N 1
ATOM 2263 C CA . GLY A 1 280 ? -14.178 17.682 35.735 1.00 89.88 280 GLY A CA 1
ATOM 2264 C C . GLY A 1 280 ? -14.196 18.133 34.272 1.00 89.88 280 GLY A C 1
ATOM 2265 O O . GLY A 1 280 ? -14.459 19.307 34.019 1.00 89.88 280 GLY A O 1
ATOM 2266 N N . ALA A 1 281 ? -13.940 17.246 33.304 1.00 91.12 281 ALA A N 1
ATOM 2267 C CA . ALA A 1 281 ? -14.158 17.569 31.892 1.00 91.12 281 ALA A CA 1
ATOM 2268 C C . ALA A 1 281 ? -15.661 17.631 31.575 1.00 91.12 281 ALA A C 1
ATOM 2270 O O . ALA A 1 281 ? -16.423 16.836 32.121 1.00 91.12 281 ALA A O 1
ATOM 2271 N N . ASN A 1 282 ? -16.056 18.561 30.694 1.00 94.94 282 ASN A N 1
ATOM 2272 C CA . ASN A 1 282 ? -17.394 18.703 30.097 1.00 94.94 282 ASN A CA 1
ATOM 2273 C C . ASN A 1 282 ? -18.571 18.408 31.057 1.00 94.94 282 ASN A C 1
ATOM 2275 O O . ASN A 1 282 ? -19.358 17.514 30.770 1.00 94.94 282 ASN A O 1
ATOM 2279 N N . PRO A 1 283 ? -18.724 19.119 32.190 1.00 91.88 283 PRO A N 1
ATOM 2280 C CA . PRO A 1 283 ? -19.649 18.733 33.267 1.00 91.88 283 PRO A CA 1
ATOM 2281 C C . PRO A 1 283 ? -21.128 18.644 32.854 1.00 91.88 283 PRO A C 1
ATOM 2283 O O . PRO A 1 283 ? -21.890 17.933 33.502 1.00 91.88 283 PRO A O 1
ATOM 2286 N N . ASP A 1 284 ? -21.518 19.337 31.781 1.00 93.06 284 ASP A N 1
ATOM 2287 C CA . ASP A 1 284 ? -22.886 19.349 31.253 1.00 93.06 284 ASP A CA 1
ATOM 2288 C C . ASP A 1 284 ? -23.145 18.254 30.192 1.00 93.06 284 ASP A C 1
ATOM 2290 O O . ASP A 1 284 ? -24.268 18.114 29.708 1.00 93.06 284 ASP A O 1
ATOM 2294 N N . ALA A 1 285 ? -22.122 17.482 29.804 1.00 94.69 285 ALA A N 1
ATOM 2295 C CA . ALA A 1 285 ? -22.237 16.395 28.833 1.00 94.69 285 ALA A CA 1
ATOM 2296 C C . ALA A 1 285 ? -22.563 15.045 29.509 1.00 94.69 285 ALA A C 1
ATOM 2298 O O . ALA A 1 285 ? -22.309 14.857 30.702 1.00 94.69 285 ALA A O 1
ATOM 2299 N N . PRO A 1 286 ? -23.081 14.053 28.761 1.00 94.88 286 PRO A N 1
ATOM 2300 C CA . PRO A 1 286 ? -23.155 12.675 29.239 1.00 94.88 286 PRO A CA 1
ATOM 2301 C C . PRO A 1 286 ? -21.784 12.145 29.674 1.00 94.88 286 PRO A C 1
ATOM 2303 O O . PRO A 1 286 ? -20.749 12.506 29.113 1.00 94.88 286 PRO A O 1
ATOM 2306 N N . ASN A 1 287 ? -21.772 11.296 30.703 1.00 96.25 287 ASN A N 1
ATOM 2307 C CA . ASN A 1 287 ? -20.535 10.778 31.276 1.00 96.25 287 ASN A CA 1
ATOM 2308 C C . ASN A 1 287 ? -19.898 9.722 30.362 1.00 96.25 287 ASN A C 1
ATOM 2310 O O . ASN A 1 287 ? -20.591 8.952 29.702 1.00 96.25 287 ASN A O 1
ATOM 2314 N N . TYR A 1 288 ? -18.570 9.632 30.383 1.00 97.00 288 TYR A N 1
ATOM 2315 C CA . TYR A 1 288 ? -17.801 8.579 29.720 1.00 97.00 288 TYR A CA 1
ATOM 2316 C C . TYR A 1 288 ? -18.359 7.178 30.034 1.00 97.00 288 TYR A C 1
ATOM 2318 O O . TYR A 1 288 ? -18.510 6.351 29.135 1.00 97.00 288 TYR A O 1
ATOM 2326 N N . LEU A 1 289 ? -18.727 6.936 31.300 1.00 95.88 289 LEU A N 1
ATOM 2327 C CA . LEU A 1 289 ? -19.297 5.677 31.793 1.00 95.88 289 LEU A CA 1
ATOM 2328 C C . LEU A 1 289 ? -20.828 5.608 31.654 1.00 95.88 289 LEU A C 1
ATOM 2330 O O . LEU A 1 289 ? -21.492 4.872 32.383 1.00 95.88 289 LEU A O 1
ATOM 2334 N N . THR A 1 290 ? -21.425 6.367 30.733 1.00 95.81 290 THR A N 1
ATOM 2335 C CA . THR A 1 290 ? -22.826 6.161 30.357 1.00 95.81 290 THR A CA 1
ATOM 2336 C C . THR A 1 290 ? -22.957 4.802 29.652 1.00 95.81 290 THR A C 1
ATOM 2338 O O . THR A 1 290 ? -22.280 4.580 28.645 1.00 95.81 290 THR A O 1
ATOM 2341 N N . PRO A 1 291 ? -23.793 3.871 30.155 1.00 95.94 291 PRO A N 1
ATOM 2342 C CA . PRO A 1 291 ? -23.980 2.572 29.519 1.00 95.94 291 PRO A CA 1
ATOM 2343 C C . PRO A 1 291 ? -24.761 2.721 28.214 1.00 95.94 291 PRO A C 1
ATOM 2345 O O . PRO A 1 291 ? -25.816 3.350 28.178 1.00 95.94 291 PRO A O 1
ATOM 2348 N N . VAL A 1 292 ? -24.273 2.084 27.155 1.00 97.38 292 VAL A N 1
ATOM 2349 C CA . VAL A 1 292 ? -24.940 1.997 25.852 1.00 97.38 292 VAL A CA 1
ATOM 2350 C C . VAL A 1 292 ? -25.293 0.543 25.587 1.00 97.38 292 VAL A C 1
ATOM 2352 O O . VAL A 1 292 ? -24.493 -0.353 25.858 1.00 97.38 292 VAL A O 1
ATOM 2355 N N . HIS A 1 293 ? -26.511 0.294 25.107 1.00 97.38 293 HIS A N 1
ATOM 2356 C CA . HIS A 1 293 ? -27.042 -1.054 24.933 1.00 97.38 293 HIS A CA 1
ATOM 2357 C C . HIS A 1 293 ? -27.136 -1.444 23.460 1.00 97.38 293 HIS A C 1
ATOM 2359 O O . HIS A 1 293 ? -27.486 -0.638 22.592 1.00 97.38 293 HIS A O 1
ATOM 2365 N N . PHE A 1 294 ? -26.882 -2.722 23.203 1.00 97.75 294 PHE A N 1
ATOM 2366 C CA . PHE A 1 294 ? -26.874 -3.324 21.879 1.00 97.75 294 PHE A CA 1
ATOM 2367 C C . PHE A 1 294 ? -27.617 -4.651 21.906 1.00 97.75 294 PHE A C 1
ATOM 2369 O O . PHE A 1 294 ? -27.579 -5.373 22.906 1.00 97.75 294 PHE A O 1
ATOM 2376 N N . ARG A 1 295 ? -28.272 -5.012 20.802 1.00 97.25 295 ARG A N 1
ATOM 2377 C CA . ARG A 1 295 ? -28.780 -6.382 20.647 1.00 97.25 295 ARG A CA 1
ATOM 2378 C C . ARG A 1 295 ? -27.603 -7.361 20.622 1.00 97.25 295 ARG A C 1
ATOM 2380 O O . ARG A 1 295 ? -26.586 -7.053 20.001 1.00 97.25 295 ARG A O 1
ATOM 2387 N N . LYS A 1 296 ? -27.744 -8.552 21.224 1.00 94.81 296 LYS A N 1
ATOM 2388 C CA . LYS A 1 296 ? -26.646 -9.545 21.303 1.00 94.81 296 LYS A CA 1
ATOM 2389 C C . LYS A 1 296 ? -26.059 -9.922 19.928 1.00 94.81 296 LYS A C 1
ATOM 2391 O O . LYS A 1 296 ? -24.865 -10.187 19.844 1.00 94.81 296 LYS A O 1
ATOM 2396 N N . GLN A 1 297 ? -26.850 -9.820 18.851 1.00 96.62 297 GLN A N 1
ATOM 2397 C CA . GLN A 1 297 ? -26.408 -10.061 17.466 1.00 96.62 297 GLN A CA 1
ATOM 2398 C C . GLN A 1 297 ? -25.258 -9.158 16.995 1.00 96.62 297 GLN A C 1
ATOM 2400 O O . GLN A 1 297 ? -24.617 -9.474 15.997 1.00 96.62 297 GLN A O 1
ATOM 2405 N N . VAL A 1 298 ? -24.953 -8.057 17.697 1.00 97.62 298 VAL A N 1
ATOM 2406 C CA . VAL A 1 298 ? -23.763 -7.242 17.393 1.00 97.62 298 VAL A CA 1
ATOM 2407 C C . VAL A 1 298 ? -22.483 -8.089 17.390 1.00 97.62 298 VAL A C 1
ATOM 2409 O O . VAL A 1 298 ? -21.560 -7.794 16.632 1.00 97.62 298 VAL A O 1
ATOM 2412 N N . LEU A 1 299 ? -22.451 -9.170 18.182 1.00 97.19 299 LEU A N 1
ATOM 2413 C CA . LEU A 1 299 ? -21.306 -10.069 18.288 1.00 97.19 299 LEU A CA 1
ATOM 2414 C C . LEU A 1 299 ? -21.236 -11.148 17.197 1.00 97.19 299 LEU A C 1
ATOM 2416 O O . LEU A 1 299 ? -20.168 -11.730 17.002 1.00 97.19 299 LEU A O 1
ATOM 2420 N N . ASP A 1 300 ? -22.321 -11.392 16.454 1.00 96.44 300 ASP A N 1
ATOM 2421 C CA . ASP A 1 300 ? -22.401 -12.478 15.463 1.00 96.44 300 ASP A CA 1
ATOM 2422 C C . ASP A 1 300 ? -21.311 -12.345 14.391 1.00 96.44 300 ASP A C 1
ATOM 2424 O O . ASP A 1 300 ? -20.665 -13.329 14.028 1.00 96.44 300 ASP A O 1
ATOM 2428 N N . LYS A 1 301 ? -21.048 -11.107 13.945 1.00 95.56 301 LYS A N 1
ATOM 2429 C CA . LYS A 1 301 ? -19.961 -10.770 13.009 1.00 95.56 301 LYS A CA 1
ATOM 2430 C C . LYS A 1 301 ? -18.609 -11.307 13.491 1.00 95.56 301 LYS A C 1
ATOM 2432 O O . LYS A 1 301 ? -17.850 -11.856 12.696 1.00 95.56 301 LYS A O 1
ATOM 2437 N N . TYR A 1 302 ? -18.307 -11.139 14.776 1.00 95.94 302 TYR A N 1
ATOM 2438 C CA . TYR A 1 302 ? -17.007 -11.489 15.346 1.00 95.94 302 TYR A CA 1
ATOM 2439 C C . TYR A 1 302 ? -16.877 -13.001 15.551 1.00 95.94 302 TYR A C 1
ATOM 2441 O O . TYR A 1 302 ? -15.843 -13.574 15.211 1.00 95.94 302 TYR A O 1
ATOM 2449 N N . TYR A 1 303 ? -17.944 -13.674 15.996 1.00 95.06 303 TYR A N 1
ATOM 2450 C CA . TYR A 1 303 ? -17.961 -15.138 16.116 1.00 95.06 303 TYR A CA 1
ATOM 2451 C C . TYR A 1 303 ? -17.791 -15.859 14.773 1.00 95.06 303 TYR A C 1
ATOM 2453 O O . TYR A 1 303 ? -17.224 -16.949 14.726 1.00 95.06 303 TYR A O 1
ATOM 2461 N N . GLN A 1 304 ? -18.255 -15.261 13.674 1.00 96.31 304 GLN A N 1
ATOM 2462 C CA . GLN A 1 304 ? -18.122 -15.829 12.328 1.00 96.31 304 GLN A CA 1
ATOM 2463 C C . GLN A 1 304 ? -16.696 -15.738 11.758 1.00 96.31 304 GLN A C 1
ATOM 2465 O O . GLN A 1 304 ? -16.413 -16.367 10.739 1.00 96.31 304 GLN A O 1
ATOM 2470 N N . GLN A 1 305 ? -15.793 -14.981 12.392 1.00 94.38 305 GLN A N 1
ATOM 2471 C CA . GLN A 1 305 ? -14.422 -14.760 11.917 1.00 94.38 305 GLN A CA 1
ATOM 2472 C C . GLN A 1 305 ? -13.379 -14.983 13.035 1.00 94.38 305 GLN A C 1
ATOM 2474 O O . GLN A 1 305 ? -12.631 -14.062 13.380 1.00 94.38 305 GLN A O 1
ATOM 2479 N N . PRO A 1 306 ? -13.271 -16.209 13.586 1.00 93.44 306 PRO A N 1
ATOM 2480 C CA . PRO A 1 306 ? -12.403 -16.506 14.732 1.00 93.44 306 PRO A CA 1
ATOM 2481 C C . PRO A 1 306 ? -10.899 -16.418 14.423 1.00 93.44 306 PRO A C 1
ATOM 2483 O O . PRO A 1 306 ? -10.083 -16.365 15.335 1.00 93.44 306 PRO A O 1
ATOM 2486 N N . SER A 1 307 ? -10.502 -16.392 13.144 1.00 90.81 307 SER A N 1
ATOM 2487 C CA . SER A 1 307 ? -9.110 -16.132 12.747 1.00 90.81 307 SER A CA 1
ATOM 2488 C C . SER A 1 307 ? -8.702 -14.665 12.910 1.00 90.81 307 SER A C 1
ATOM 2490 O O . SER A 1 307 ? -7.509 -14.371 12.935 1.00 90.81 307 SER A O 1
ATOM 2492 N N . LYS A 1 308 ? -9.678 -13.749 12.994 1.00 92.25 308 LYS A N 1
ATOM 2493 C CA . LYS A 1 308 ? -9.472 -12.298 13.103 1.00 92.25 308 LYS A CA 1
ATOM 2494 C C . LYS A 1 308 ? -9.862 -11.769 14.483 1.00 92.25 308 LYS A C 1
ATOM 2496 O O . LYS A 1 308 ? -9.143 -10.945 15.051 1.00 92.25 308 LYS A O 1
ATOM 2501 N N . TYR A 1 309 ? -10.985 -12.241 15.019 1.00 95.81 309 TYR A N 1
ATOM 2502 C CA . TYR A 1 309 ? -11.553 -11.733 16.262 1.00 95.81 309 TYR A CA 1
ATOM 2503 C C . TYR A 1 309 ? -11.576 -12.785 17.369 1.00 95.81 309 TYR A C 1
ATOM 2505 O O . TYR A 1 309 ? -11.771 -13.970 17.115 1.00 95.81 309 TYR A O 1
ATOM 2513 N N . SER A 1 310 ? -11.440 -12.318 18.610 1.00 95.56 310 SER A N 1
ATOM 2514 C CA . SER A 1 310 ? -11.684 -13.106 19.820 1.00 95.56 310 SER A CA 1
ATOM 2515 C C . SER A 1 310 ? -12.763 -12.419 20.647 1.00 95.56 310 SER A C 1
ATOM 2517 O O . SER A 1 310 ? -12.663 -11.219 20.917 1.00 95.56 310 SER A O 1
ATOM 2519 N N . VAL A 1 311 ? -13.795 -13.168 21.032 1.00 95.19 311 VAL A N 1
ATOM 2520 C CA . VAL A 1 311 ? -14.831 -12.713 21.965 1.00 95.19 311 VAL A CA 1
ATOM 2521 C C . VAL A 1 311 ? -14.704 -13.549 23.227 1.00 95.19 311 VAL A C 1
ATOM 2523 O O . VAL A 1 311 ? -15.005 -14.743 23.229 1.00 95.19 311 VAL A O 1
ATOM 2526 N N . GLU A 1 312 ? -14.247 -12.911 24.293 1.00 92.38 312 GLU A N 1
ATOM 2527 C CA . GLU A 1 312 ? -13.980 -13.523 25.589 1.00 92.38 312 GLU A CA 1
ATOM 2528 C C . GLU A 1 312 ? -14.918 -12.938 26.653 1.00 92.38 312 GLU A C 1
ATOM 2530 O O . GLU A 1 312 ? -15.766 -12.081 26.384 1.00 92.38 312 GLU A O 1
ATOM 2535 N N . ASP A 1 313 ? -14.765 -13.401 27.891 1.00 91.56 313 ASP A N 1
ATOM 2536 C CA . ASP A 1 313 ? -15.449 -12.803 29.027 1.00 91.56 313 ASP A CA 1
ATOM 2537 C C . ASP A 1 313 ? -15.090 -11.314 29.146 1.00 91.56 313 ASP A C 1
ATOM 2539 O O . ASP A 1 313 ? -13.953 -10.943 29.440 1.00 91.56 313 ASP A O 1
ATOM 2543 N N . SER A 1 314 ? -16.099 -10.467 28.954 1.00 92.88 314 SER A N 1
ATOM 2544 C CA . SER A 1 314 ? -16.027 -9.014 29.069 1.00 92.88 314 SER A CA 1
ATOM 2545 C C . SER A 1 314 ? -15.108 -8.283 28.082 1.00 92.88 314 SER A C 1
ATOM 2547 O O . SER A 1 314 ? -14.857 -7.092 28.275 1.00 92.88 314 SER A O 1
ATOM 2549 N N . ILE A 1 315 ? -14.601 -8.936 27.033 1.00 94.94 315 ILE A N 1
ATOM 2550 C CA . ILE A 1 315 ? -13.718 -8.284 26.059 1.00 94.94 315 ILE A CA 1
ATOM 2551 C C . ILE A 1 315 ? -13.891 -8.836 24.643 1.00 94.94 315 ILE A C 1
ATOM 2553 O O . ILE A 1 315 ? -13.971 -10.043 24.423 1.00 94.94 315 ILE A O 1
ATOM 2557 N N . LEU A 1 316 ? -13.911 -7.926 23.673 1.00 96.94 316 LEU A N 1
ATOM 2558 C CA . LEU A 1 316 ? -13.800 -8.215 22.245 1.00 96.94 316 LEU A CA 1
ATOM 2559 C C . LEU A 1 316 ? -12.444 -7.714 21.750 1.00 96.94 316 LEU A C 1
ATOM 2561 O O . LEU A 1 316 ? -12.047 -6.593 22.068 1.00 96.94 316 LEU A O 1
ATOM 2565 N N . ARG A 1 317 ? -11.749 -8.521 20.947 1.00 96.81 317 ARG A N 1
ATOM 2566 C CA . ARG A 1 317 ? -10.430 -8.205 20.384 1.00 96.81 317 ARG A CA 1
ATOM 2567 C C . ARG A 1 317 ? -10.403 -8.425 18.878 1.00 96.81 317 ARG A C 1
ATOM 2569 O O . ARG A 1 317 ? -10.960 -9.407 18.395 1.00 96.81 317 ARG A O 1
ATOM 2576 N N . CYS A 1 318 ? -9.671 -7.576 18.161 1.00 95.94 318 CYS A N 1
ATOM 2577 C CA . CYS A 1 318 ? -9.197 -7.831 16.799 1.00 95.94 318 CYS A CA 1
ATOM 2578 C C . CYS A 1 318 ? -7.676 -8.007 16.843 1.00 95.94 318 CYS A C 1
ATOM 2580 O O . CYS A 1 318 ? -6.920 -7.034 16.755 1.00 95.94 318 CYS A O 1
ATOM 2582 N N . GLY A 1 319 ? -7.219 -9.244 17.058 1.00 90.31 319 GLY A N 1
ATOM 2583 C CA . GLY A 1 319 ? -5.815 -9.533 17.363 1.00 90.31 319 GLY A CA 1
ATOM 2584 C C . GLY A 1 319 ? -5.260 -8.612 18.461 1.00 90.31 319 GLY A C 1
ATOM 2585 O O . GLY A 1 319 ? -5.840 -8.497 19.541 1.00 90.31 319 GLY A O 1
ATOM 2586 N N . TYR A 1 320 ? -4.154 -7.926 18.157 1.00 90.44 320 TYR A N 1
ATOM 2587 C CA . TYR A 1 320 ? -3.557 -6.887 19.011 1.00 90.44 320 TYR A CA 1
ATOM 2588 C C . TYR A 1 320 ? -3.777 -5.459 18.482 1.00 90.44 320 TYR A C 1
ATOM 2590 O O . TYR A 1 320 ? -3.147 -4.530 18.981 1.00 90.44 320 TYR A O 1
ATOM 2598 N N . LEU A 1 321 ? -4.624 -5.279 17.461 1.00 92.81 321 LEU A N 1
ATOM 2599 C CA . LEU A 1 321 ? -4.865 -3.968 16.844 1.00 92.81 321 LEU A CA 1
ATOM 2600 C C . LEU A 1 321 ? -5.741 -3.093 17.735 1.00 92.81 321 LEU A C 1
ATOM 2602 O O . LEU A 1 321 ? -5.411 -1.940 18.000 1.00 92.81 321 LEU A O 1
ATOM 2606 N N . TRP A 1 322 ? -6.838 -3.664 18.224 1.00 95.25 322 TRP A N 1
ATOM 2607 C CA . TRP A 1 322 ? -7.752 -3.000 19.139 1.00 95.25 322 TRP A CA 1
ATOM 2608 C C . TRP A 1 322 ? -8.518 -4.022 19.977 1.00 95.25 322 TRP A C 1
ATOM 2610 O O . TRP A 1 322 ? -8.648 -5.200 19.621 1.00 95.25 322 TRP A O 1
ATOM 2620 N N . SER A 1 323 ? -9.029 -3.557 21.112 1.00 96.69 323 SER A N 1
ATOM 2621 C CA . SER A 1 323 ? -9.915 -4.329 21.973 1.00 96.69 323 SER A CA 1
ATOM 2622 C C . SER A 1 323 ? -10.835 -3.409 22.750 1.00 96.69 323 SER A C 1
ATOM 2624 O O . SER A 1 323 ? -10.359 -2.389 23.233 1.00 96.69 323 SER A O 1
ATOM 2626 N N . ILE A 1 324 ? -12.089 -3.809 22.937 1.00 97.25 324 ILE A N 1
ATOM 2627 C CA . ILE A 1 324 ? -13.072 -3.075 23.737 1.00 97.25 324 ILE A CA 1
ATOM 2628 C C . ILE A 1 324 ? -13.578 -3.946 24.887 1.00 97.25 324 ILE A C 1
ATOM 2630 O O . ILE A 1 324 ? -13.884 -5.129 24.694 1.00 97.25 324 ILE A O 1
ATOM 2634 N N . TYR A 1 325 ? -13.694 -3.354 26.075 1.00 96.00 325 TYR A N 1
ATOM 2635 C CA . TYR A 1 325 ? -14.399 -3.977 27.190 1.00 96.00 325 TYR A CA 1
ATOM 2636 C C . TYR A 1 325 ? -15.908 -3.835 27.020 1.00 96.00 325 TYR A C 1
ATOM 2638 O O . TYR A 1 325 ? -16.429 -2.765 26.720 1.00 96.00 325 TYR A O 1
ATOM 2646 N N . LEU A 1 326 ? -16.628 -4.922 27.259 1.00 96.38 326 LEU A N 1
ATOM 2647 C CA . LEU A 1 326 ? -18.075 -4.980 27.085 1.00 96.38 326 LEU A CA 1
ATOM 2648 C C . LEU A 1 326 ? -18.711 -5.874 28.143 1.00 96.38 326 LEU A C 1
ATOM 2650 O O . LEU A 1 326 ? -18.049 -6.689 28.772 1.00 96.38 326 LEU A O 1
ATOM 2654 N N . ASP A 1 327 ? -20.012 -5.740 28.326 1.00 96.00 327 ASP A N 1
ATOM 2655 C CA . ASP A 1 327 ? -20.824 -6.598 29.171 1.00 96.00 327 ASP A CA 1
ATOM 2656 C C . ASP A 1 327 ? -21.608 -7.589 28.308 1.00 96.00 327 ASP A C 1
ATOM 2658 O O . ASP A 1 327 ? -22.651 -7.248 27.748 1.00 96.00 327 ASP A O 1
ATOM 2662 N N . ASN A 1 328 ? -21.117 -8.823 28.214 1.00 94.38 328 ASN A N 1
ATOM 2663 C CA . ASN A 1 328 ? -21.776 -9.950 27.545 1.00 94.38 328 ASN A CA 1
ATOM 2664 C C . ASN A 1 328 ? -22.466 -10.922 28.524 1.00 94.38 328 ASN A C 1
ATOM 2666 O O . ASN A 1 328 ? -22.791 -12.053 28.160 1.00 94.38 328 ASN A O 1
ATOM 2670 N N . HIS A 1 329 ? -22.744 -10.496 29.762 1.00 92.12 329 HIS A N 1
ATOM 2671 C CA . HIS A 1 329 ? -23.400 -11.348 30.763 1.00 92.12 329 HIS A CA 1
ATOM 2672 C C . HIS A 1 329 ? -24.931 -11.396 30.641 1.00 92.12 329 HIS A C 1
ATOM 2674 O O . HIS A 1 329 ? -25.569 -12.198 31.317 1.00 92.12 329 HIS A O 1
ATOM 2680 N N . HIS A 1 330 ? -25.546 -10.585 29.774 1.00 90.81 330 HIS A N 1
ATOM 2681 C CA . HIS A 1 330 ? -26.997 -10.625 29.540 1.00 90.81 330 HIS A CA 1
ATOM 2682 C C . HIS A 1 330 ? -27.364 -11.598 28.416 1.00 90.81 330 HIS A C 1
ATOM 2684 O O . HIS A 1 330 ? -26.572 -11.851 27.504 1.00 90.81 330 HIS A O 1
ATOM 2690 N N . ASP A 1 331 ? -28.565 -12.179 28.484 1.00 87.75 331 ASP A N 1
ATOM 2691 C CA . ASP A 1 331 ? -29.047 -13.165 27.500 1.00 87.75 331 ASP A CA 1
ATOM 2692 C C . ASP A 1 331 ? -29.386 -12.544 26.148 1.00 87.75 331 ASP A C 1
ATOM 2694 O O . ASP A 1 331 ? -29.118 -13.141 25.108 1.00 87.75 331 ASP A O 1
ATOM 2698 N N . ASP A 1 332 ? -29.956 -11.342 26.154 1.00 91.00 332 ASP A N 1
ATOM 2699 C CA . ASP A 1 332 ? -30.542 -10.703 24.976 1.00 91.00 332 ASP A CA 1
ATOM 2700 C C . ASP A 1 332 ? -29.784 -9.456 24.500 1.00 91.00 332 ASP A C 1
ATOM 2702 O O . ASP A 1 332 ? -30.068 -8.934 23.416 1.00 91.00 332 ASP A O 1
ATOM 2706 N N . LYS A 1 333 ? -28.803 -8.983 25.275 1.00 94.56 333 LYS A N 1
ATOM 2707 C CA . LYS A 1 333 ? -28.093 -7.731 25.005 1.00 94.56 333 LYS A CA 1
ATOM 2708 C C . LYS A 1 333 ? -26.605 -7.788 25.334 1.00 94.56 333 LYS A C 1
ATOM 2710 O O . LYS A 1 333 ? -26.142 -8.647 26.079 1.00 94.56 333 LYS A O 1
ATOM 2715 N N . VAL A 1 334 ? -25.894 -6.806 24.799 1.00 96.69 334 VAL A N 1
ATOM 2716 C CA . VAL A 1 334 ? -24.525 -6.449 25.170 1.00 96.69 334 VAL A CA 1
ATOM 2717 C C . VAL A 1 334 ? -24.522 -4.985 25.593 1.00 96.69 334 VAL A C 1
ATOM 2719 O O . VAL A 1 334 ? -25.246 -4.179 25.002 1.00 96.69 334 VAL A O 1
ATOM 2722 N N . CYS A 1 335 ? -23.727 -4.634 26.600 1.00 96.81 335 CYS A N 1
ATOM 2723 C CA . CYS A 1 335 ? -23.521 -3.237 26.983 1.00 96.81 335 CYS A CA 1
ATOM 2724 C C . CYS A 1 335 ? -22.050 -2.832 26.831 1.00 96.81 335 CYS A C 1
ATOM 2726 O O . CYS A 1 335 ? -21.165 -3.670 26.949 1.00 96.81 335 CYS A O 1
ATOM 2728 N N . ALA A 1 336 ? -21.784 -1.553 26.595 1.00 97.56 336 ALA A N 1
ATOM 2729 C CA . ALA A 1 336 ? -20.441 -0.973 26.649 1.00 97.56 336 ALA A CA 1
ATOM 2730 C C . ALA A 1 336 ? -20.526 0.467 27.169 1.00 97.56 336 ALA A C 1
ATOM 2732 O O . ALA A 1 336 ? -21.600 1.078 27.121 1.00 97.56 336 ALA A O 1
ATOM 2733 N N . TRP A 1 337 ? -19.419 1.013 27.667 1.00 97.62 337 TRP A N 1
ATOM 2734 C CA . TRP A 1 337 ? -19.358 2.427 28.031 1.00 97.62 337 TRP A CA 1
ATOM 2735 C C . TRP A 1 337 ? -19.287 3.302 26.777 1.00 97.62 337 TRP A C 1
ATOM 2737 O O . TRP A 1 337 ? -18.590 2.972 25.817 1.00 97.62 337 TRP A O 1
ATOM 2747 N N . LEU A 1 338 ? -20.009 4.427 26.782 1.00 97.62 338 LEU A N 1
ATOM 2748 C CA . LEU A 1 338 ? -20.071 5.352 25.646 1.00 97.62 338 LEU A CA 1
ATOM 2749 C C . LEU A 1 338 ? -18.679 5.826 25.206 1.00 97.62 338 LEU A C 1
ATOM 2751 O O . LEU A 1 338 ? -18.407 5.900 24.008 1.00 97.62 338 LEU A O 1
ATOM 2755 N N . GLY A 1 339 ? -17.806 6.116 26.173 1.00 97.19 339 GLY A N 1
ATOM 2756 C CA . GLY A 1 339 ? -16.435 6.530 25.901 1.00 97.19 339 GLY A CA 1
ATOM 2757 C C . GLY A 1 339 ? -15.579 5.430 25.271 1.00 97.19 339 GLY A C 1
ATOM 2758 O O . GLY A 1 339 ? -14.884 5.698 24.292 1.00 97.19 339 GLY A O 1
ATOM 2759 N N . ASP A 1 340 ? -15.690 4.186 25.749 1.00 97.25 340 ASP A N 1
ATOM 2760 C CA . ASP A 1 340 ? -14.923 3.051 25.210 1.00 97.25 340 ASP A CA 1
ATOM 2761 C C . ASP A 1 340 ? -15.271 2.793 23.736 1.00 97.25 340 ASP A C 1
ATOM 2763 O O . ASP A 1 340 ? -14.388 2.531 22.920 1.00 97.25 340 ASP A O 1
ATOM 2767 N N . LEU A 1 341 ? -16.543 2.961 23.348 1.00 97.81 341 LEU A N 1
ATOM 2768 C CA . LEU A 1 341 ? -16.969 2.846 21.947 1.00 97.81 341 LEU A CA 1
ATOM 2769 C C . LEU A 1 341 ? -16.231 3.827 21.028 1.00 97.81 341 LEU A C 1
ATOM 2771 O O . LEU A 1 341 ? -15.923 3.483 19.893 1.00 97.81 341 LEU A O 1
ATOM 2775 N N . GLY A 1 342 ? -15.967 5.056 21.472 1.00 96.12 342 GLY A N 1
ATOM 2776 C CA . GLY A 1 342 ? -15.258 6.039 20.651 1.00 96.12 342 GLY A CA 1
ATOM 2777 C C . GLY A 1 342 ? -13.743 5.974 20.785 1.00 96.12 342 GLY A C 1
ATOM 2778 O O . GLY A 1 342 ? -13.029 6.387 19.866 1.00 96.12 342 GLY A O 1
ATOM 2779 N N . GLN A 1 343 ? -13.250 5.487 21.920 1.00 95.12 343 GLN A N 1
ATOM 2780 C CA . GLN A 1 343 ? -11.826 5.391 22.201 1.00 95.12 343 GLN A CA 1
ATOM 2781 C C . GLN A 1 343 ? -11.191 4.172 21.532 1.00 95.12 343 GLN A C 1
ATOM 2783 O O . GLN A 1 343 ? -10.152 4.316 20.874 1.00 95.12 343 GLN A O 1
ATOM 2788 N N . ASP A 1 344 ? -11.833 3.014 21.689 1.00 95.75 344 ASP A N 1
ATOM 2789 C CA . ASP A 1 344 ? -11.224 1.709 21.449 1.00 95.75 344 ASP A CA 1
ATOM 2790 C C . ASP A 1 344 ? -11.701 1.052 20.151 1.00 95.75 344 ASP A C 1
ATOM 2792 O O . ASP A 1 344 ? -10.960 0.260 19.567 1.00 95.75 344 ASP A O 1
ATOM 2796 N N . LEU A 1 345 ? -12.904 1.382 19.660 1.00 95.44 345 LEU A N 1
ATOM 2797 C CA . LEU A 1 345 ? -13.374 0.877 18.370 1.00 95.44 345 LEU A CA 1
ATOM 2798 C C . LEU A 1 345 ? -12.961 1.794 17.213 1.00 95.44 345 LEU A C 1
ATOM 2800 O O . LEU A 1 345 ? -13.200 3.009 17.256 1.00 95.44 345 LEU A O 1
ATOM 2804 N N . PRO A 1 346 ? -12.440 1.216 16.119 1.00 94.44 346 PRO A N 1
ATOM 2805 C CA . PRO A 1 346 ? -12.331 1.923 14.855 1.00 94.44 346 PRO A CA 1
ATOM 2806 C C . PRO A 1 346 ? -13.687 2.416 14.332 1.00 94.44 346 PRO A C 1
ATOM 2808 O O . PRO A 1 346 ? -14.745 1.905 14.699 1.00 94.44 346 PRO A O 1
ATOM 2811 N N . TYR A 1 347 ? -13.664 3.405 13.438 1.00 94.25 347 TYR A N 1
ATOM 2812 C CA . TYR A 1 347 ? -14.885 4.072 12.978 1.00 94.25 347 TYR A CA 1
ATOM 2813 C C . TYR A 1 347 ? -15.875 3.125 12.278 1.00 94.25 347 TYR A C 1
ATOM 2815 O O . TYR A 1 347 ? -17.075 3.203 12.534 1.00 94.25 347 TYR A O 1
ATOM 2823 N N . GLU A 1 348 ? -15.390 2.202 11.446 1.00 93.69 348 GLU A N 1
ATOM 2824 C CA . GLU A 1 348 ? -16.250 1.221 10.769 1.00 93.69 348 GLU A CA 1
ATOM 2825 C C . GLU A 1 348 ? -16.902 0.253 11.769 1.00 93.69 348 GLU A C 1
ATOM 2827 O O . GLU A 1 348 ? -18.069 -0.119 11.628 1.00 93.69 348 GLU A O 1
ATOM 2832 N N . GLU A 1 349 ? -16.191 -0.102 12.842 1.00 95.81 349 GLU A N 1
ATOM 2833 C CA . GLU A 1 349 ? -16.760 -0.902 13.926 1.00 95.81 349 GLU A CA 1
ATOM 2834 C C . GLU A 1 349 ? -17.782 -0.097 14.740 1.00 95.81 349 GLU A C 1
ATOM 2836 O O . GLU A 1 349 ? -18.841 -0.623 15.070 1.00 95.81 349 GLU A O 1
ATOM 2841 N N . GLN A 1 350 ? -17.559 1.198 14.982 1.00 97.06 350 GLN A N 1
ATOM 2842 C CA . GLN A 1 350 ? -18.573 2.056 15.609 1.00 97.06 350 GLN A CA 1
ATOM 2843 C C . GLN A 1 350 ? -19.874 2.106 14.792 1.00 97.06 350 GLN A C 1
ATOM 2845 O O . GLN A 1 350 ? -20.961 2.074 15.372 1.00 97.06 350 GLN A O 1
ATOM 2850 N N . LEU A 1 351 ? -19.789 2.146 13.456 1.00 96.94 351 LEU A N 1
ATOM 2851 C CA . LEU A 1 351 ? -20.962 2.094 12.573 1.00 96.94 351 LEU A CA 1
ATOM 2852 C C . LEU A 1 351 ? -21.699 0.752 12.677 1.00 96.94 351 LEU A C 1
ATOM 2854 O O . LEU A 1 351 ? -22.928 0.739 12.787 1.00 96.94 351 LEU A O 1
ATOM 2858 N N . HIS A 1 352 ? -20.960 -0.365 12.704 1.00 97.06 352 HIS A N 1
ATOM 2859 C CA . HIS A 1 352 ? -21.530 -1.697 12.946 1.00 97.06 352 HIS A CA 1
ATOM 2860 C C . HIS A 1 352 ? -22.283 -1.738 14.280 1.00 97.06 352 HIS A C 1
ATOM 2862 O O . HIS A 1 352 ? -23.455 -2.106 14.328 1.00 97.06 352 HIS A O 1
ATOM 2868 N N . TRP A 1 353 ? -21.657 -1.272 15.359 1.00 98.00 353 TRP A N 1
ATOM 2869 C CA . TRP A 1 353 ? -22.291 -1.223 16.676 1.00 98.00 353 TRP A CA 1
ATOM 2870 C C . TRP A 1 353 ? -23.523 -0.316 16.682 1.00 98.00 353 TRP A C 1
ATOM 2872 O O . TRP A 1 353 ? -24.554 -0.680 17.250 1.00 98.00 353 TRP A O 1
ATOM 2882 N N . ARG A 1 354 ? -23.480 0.828 15.991 1.00 97.81 354 ARG A N 1
ATOM 2883 C CA . ARG A 1 354 ? -24.625 1.743 15.900 1.00 97.81 354 ARG A CA 1
ATOM 2884 C C . ARG A 1 354 ? -25.843 1.098 15.245 1.00 97.81 354 ARG A C 1
ATOM 2886 O O . ARG A 1 354 ? -26.956 1.362 15.693 1.00 97.81 354 ARG A O 1
ATOM 2893 N N . ALA A 1 355 ? -25.653 0.220 14.261 1.00 97.69 355 ALA A N 1
ATOM 2894 C CA . ALA A 1 355 ? -26.749 -0.516 13.627 1.00 97.69 355 ALA A CA 1
ATOM 2895 C C . ALA A 1 355 ? -27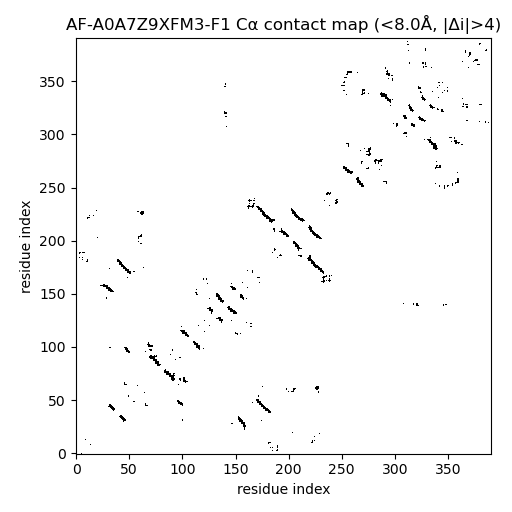.473 -1.485 14.588 1.00 97.69 355 ALA A C 1
ATOM 2897 O O . ALA A 1 355 ? -28.647 -1.795 14.389 1.00 97.69 355 ALA A O 1
ATOM 2898 N N . HIS A 1 356 ? -26.795 -1.939 15.648 1.00 97.88 356 HIS A N 1
ATOM 2899 C CA . HIS A 1 356 ? -27.353 -2.828 16.674 1.00 97.88 356 HIS A CA 1
ATOM 2900 C C . HIS A 1 356 ? -27.742 -2.112 17.973 1.00 97.88 356 HIS A C 1
ATOM 2902 O O . HIS A 1 356 ? -28.205 -2.763 18.915 1.00 97.88 356 HIS A O 1
ATOM 2908 N N . ASN A 1 357 ? -27.547 -0.797 18.042 1.00 97.44 357 ASN A N 1
ATOM 2909 C CA . ASN A 1 357 ? -27.820 0.009 19.220 1.00 97.44 357 ASN A CA 1
ATOM 2910 C C . ASN A 1 357 ? -29.329 0.093 19.493 1.00 97.44 357 ASN A C 1
ATOM 2912 O O . ASN A 1 357 ? -30.132 0.280 18.581 1.00 97.44 357 ASN A O 1
ATOM 2916 N N . ILE A 1 358 ? -29.707 -0.083 20.755 1.00 95.50 358 ILE A N 1
ATOM 2917 C CA . ILE A 1 358 ? -31.091 -0.086 21.234 1.00 95.50 358 ILE A CA 1
ATOM 2918 C C . ILE A 1 358 ? -31.229 0.843 22.437 1.00 95.50 358 ILE A C 1
ATOM 2920 O O . ILE A 1 358 ? -30.253 1.107 23.142 1.00 95.50 358 ILE A O 1
ATOM 2924 N N . SER A 1 359 ? -32.453 1.296 22.706 1.00 91.19 359 SER A N 1
ATOM 2925 C CA . SER A 1 359 ? -32.764 2.067 23.909 1.00 91.19 359 SER A CA 1
ATOM 2926 C C . SER A 1 359 ? -32.381 1.308 25.183 1.00 91.19 359 SER A C 1
ATOM 2928 O O . SER A 1 359 ? -32.383 0.071 25.233 1.00 91.19 359 SER A O 1
ATOM 2930 N N . LEU A 1 360 ? -32.079 2.068 26.237 1.00 84.81 360 LEU A N 1
ATOM 2931 C CA . LEU A 1 360 ? -31.738 1.523 27.546 1.00 84.81 360 LEU A CA 1
ATOM 2932 C C . LEU A 1 360 ? -32.797 0.521 28.028 1.00 84.81 360 LEU A C 1
ATOM 2934 O O . LEU A 1 360 ? -33.998 0.782 28.036 1.00 84.81 360 LEU A O 1
ATOM 2938 N N . LYS A 1 361 ? -32.319 -0.636 28.482 1.00 79.00 361 LYS A N 1
ATOM 2939 C CA . LYS A 1 361 ? -33.123 -1.744 29.009 1.00 79.00 361 LYS A CA 1
ATOM 2940 C C . LYS A 1 361 ? -32.452 -2.267 30.276 1.00 79.00 361 LYS A C 1
ATOM 2942 O O . LYS A 1 361 ? -31.613 -3.163 30.202 1.00 79.00 361 LYS A O 1
ATOM 2947 N N . GLY A 1 362 ? -32.754 -1.662 31.423 1.00 84.12 362 GLY A N 1
ATOM 2948 C CA . GLY A 1 362 ? -32.059 -1.928 32.692 1.00 84.12 362 GLY A CA 1
ATOM 2949 C C . GLY A 1 362 ? -30.647 -1.329 32.738 1.00 84.12 362 GLY A C 1
ATOM 2950 O O . GLY A 1 362 ? -30.360 -0.389 32.007 1.00 84.12 362 GLY A O 1
ATOM 2951 N N . GLY A 1 363 ? -29.773 -1.876 33.586 1.00 88.19 363 GLY A N 1
ATOM 2952 C CA . GLY A 1 363 ? -28.363 -1.474 33.690 1.00 88.19 363 GLY A CA 1
ATOM 2953 C C . GLY A 1 363 ? -27.393 -2.513 33.123 1.00 88.19 363 GLY A C 1
ATOM 2954 O O . GLY A 1 363 ? -27.802 -3.468 32.452 1.00 88.19 363 GLY A O 1
ATOM 2955 N N . VAL A 1 364 ? -26.108 -2.331 33.426 1.00 93.06 364 VAL A N 1
ATOM 2956 C CA . VAL A 1 364 ? -25.067 -3.355 33.243 1.00 93.06 364 VAL A CA 1
ATOM 2957 C C . VAL A 1 364 ? -25.236 -4.500 34.251 1.00 93.06 364 VAL A C 1
ATOM 2959 O O . VAL A 1 364 ? -25.953 -4.366 35.244 1.00 93.06 364 VAL A O 1
ATOM 2962 N N . SER A 1 365 ? -24.601 -5.637 33.988 1.00 93.06 365 SER A N 1
ATOM 2963 C CA . SER A 1 365 ? -24.599 -6.802 34.868 1.00 93.06 365 SER A CA 1
ATOM 2964 C C . SER A 1 365 ? -23.827 -6.513 36.152 1.00 93.06 365 SER A C 1
ATOM 2966 O O . SER A 1 365 ? -22.922 -5.675 36.188 1.00 93.06 365 SER A O 1
ATOM 2968 N N . GLU A 1 366 ? -24.167 -7.234 37.220 1.00 92.25 366 GLU A N 1
ATOM 2969 C CA . GLU A 1 366 ? -23.470 -7.104 38.501 1.00 92.25 366 GLU A CA 1
ATOM 2970 C C . GLU A 1 366 ? -21.981 -7.454 38.362 1.00 92.25 366 GLU A C 1
ATOM 2972 O O . GLU A 1 366 ? -21.128 -6.744 38.893 1.00 92.25 366 GLU A O 1
ATOM 2977 N N . THR A 1 367 ? -21.665 -8.502 37.596 1.00 92.12 367 THR A N 1
ATOM 2978 C CA . THR A 1 367 ? -20.291 -8.927 37.307 1.00 92.12 367 THR A CA 1
ATOM 2979 C C . THR A 1 367 ? -19.502 -7.824 36.609 1.00 92.12 367 THR A C 1
ATOM 2981 O O . THR A 1 367 ? -18.406 -7.474 37.054 1.00 92.12 367 THR A O 1
ATOM 2984 N N . TYR A 1 368 ? -20.064 -7.220 35.559 1.00 93.38 368 TYR A N 1
ATOM 2985 C CA . TYR A 1 368 ? -19.399 -6.137 34.837 1.00 93.38 368 TYR A CA 1
ATOM 2986 C C . TYR A 1 368 ? -19.235 -4.887 35.708 1.00 93.38 368 TYR A C 1
ATOM 2988 O O . TYR A 1 368 ? -18.148 -4.314 35.757 1.00 93.38 368 TYR A O 1
ATOM 2996 N N . PHE A 1 369 ? -20.262 -4.509 36.478 1.00 93.06 369 PHE A N 1
ATOM 2997 C CA . PHE A 1 369 ? -20.195 -3.372 37.400 1.00 93.06 369 PHE A CA 1
ATOM 2998 C C . PHE A 1 369 ? -19.116 -3.553 38.478 1.00 93.06 369 PHE A C 1
ATOM 3000 O O . PHE A 1 369 ? -18.302 -2.655 38.705 1.00 93.06 369 PHE A O 1
ATOM 3007 N N . LYS A 1 370 ? -19.059 -4.729 39.117 1.00 93.38 370 LYS A N 1
ATOM 3008 C CA . LYS A 1 370 ? -18.037 -5.059 40.124 1.00 93.38 370 LYS A CA 1
ATOM 3009 C C . LYS A 1 370 ? -16.623 -4.951 39.563 1.00 93.38 370 LYS A C 1
ATOM 3011 O O . LYS A 1 370 ? -15.747 -4.400 40.227 1.00 93.38 370 LYS A O 1
ATOM 3016 N N . ARG A 1 371 ? -16.409 -5.439 38.341 1.00 92.00 371 ARG A N 1
ATOM 3017 C CA . ARG A 1 371 ? -15.101 -5.405 37.677 1.00 92.00 371 ARG A CA 1
ATOM 3018 C C . ARG A 1 371 ? -14.707 -3.989 37.254 1.00 92.00 371 ARG A C 1
ATOM 3020 O O . ARG A 1 371 ? -13.630 -3.532 37.620 1.00 92.00 371 ARG A O 1
ATOM 3027 N N . GLN A 1 372 ? -15.574 -3.299 36.516 1.00 92.00 372 GLN A N 1
ATOM 3028 C CA . GLN A 1 372 ? -15.250 -2.025 35.863 1.00 92.00 372 GLN A CA 1
ATOM 3029 C C . GLN A 1 372 ? -15.321 -0.816 36.802 1.00 92.00 372 GLN A C 1
ATOM 3031 O O . GLN A 1 372 ? -14.556 0.127 36.632 1.00 92.00 372 GLN A O 1
ATOM 3036 N N . ILE A 1 373 ? -16.217 -0.831 37.796 1.00 92.69 373 ILE A N 1
ATOM 3037 C CA . ILE A 1 373 ? -16.444 0.318 38.689 1.00 92.69 373 ILE A CA 1
ATOM 3038 C C . ILE A 1 373 ? -15.872 0.076 40.088 1.00 92.69 373 ILE A C 1
ATOM 3040 O O . ILE A 1 373 ? -15.275 0.978 40.671 1.00 92.69 373 ILE A O 1
ATOM 3044 N N . LEU A 1 374 ? -16.034 -1.132 40.642 1.00 93.88 374 LEU A N 1
ATOM 3045 C CA . LEU A 1 374 ? -15.601 -1.439 42.015 1.00 93.88 374 LEU A CA 1
ATOM 3046 C C . LEU A 1 374 ? -14.201 -2.067 42.105 1.00 93.88 374 LEU A C 1
ATOM 3048 O O . LEU A 1 374 ? -13.724 -2.293 43.217 1.00 93.88 374 LEU A O 1
ATOM 3052 N N . ALA A 1 375 ? -13.559 -2.361 40.968 1.00 89.38 375 ALA A N 1
ATOM 3053 C CA . ALA A 1 375 ? -12.263 -3.042 40.881 1.00 89.38 375 ALA A CA 1
ATOM 3054 C C . ALA A 1 375 ? -12.207 -4.384 41.648 1.00 89.38 375 ALA A C 1
ATOM 3056 O O . ALA A 1 375 ? -11.196 -4.733 42.259 1.00 89.38 375 ALA A O 1
ATOM 3057 N N . GLN A 1 376 ? -13.306 -5.145 41.637 1.00 92.75 376 GLN A N 1
ATOM 3058 C CA . GLN A 1 376 ? -13.415 -6.440 42.314 1.00 92.75 376 GLN A CA 1
ATOM 3059 C C . GLN A 1 376 ? -13.218 -7.602 41.336 1.00 92.75 376 GLN A C 1
ATOM 3061 O O . GLN A 1 376 ? -13.940 -7.723 40.343 1.00 92.75 376 GLN A O 1
ATOM 3066 N N . PHE A 1 377 ? -12.297 -8.513 41.663 1.00 86.50 377 PHE A N 1
ATOM 3067 C CA . PHE A 1 377 ? -12.176 -9.797 40.973 1.00 86.50 377 PHE A CA 1
ATOM 3068 C C . PHE A 1 377 ? -13.465 -10.599 41.171 1.00 86.50 377 PHE A C 1
ATOM 3070 O O . PHE A 1 377 ? -13.832 -10.938 42.293 1.00 86.50 377 PHE A O 1
ATOM 3077 N N . THR A 1 378 ? -14.167 -10.861 40.074 1.00 87.00 378 THR A N 1
ATOM 3078 C CA . THR A 1 378 ? -15.451 -11.573 40.057 1.00 87.00 378 THR A CA 1
ATOM 3079 C C . THR A 1 378 ? -15.400 -12.565 38.906 1.00 87.00 378 THR A C 1
ATOM 3081 O O . THR A 1 378 ? -14.993 -12.159 37.822 1.00 87.00 378 THR A O 1
ATOM 3084 N N . ASP A 1 379 ? -15.783 -13.823 39.110 1.00 85.38 379 ASP A N 1
ATOM 3085 C CA . ASP A 1 379 ? -15.849 -14.830 38.040 1.00 85.38 379 ASP A CA 1
ATOM 3086 C C . ASP A 1 379 ? -17.116 -14.663 37.191 1.00 85.38 379 ASP A C 1
ATOM 3088 O O . ASP A 1 379 ? -18.113 -14.105 37.654 1.00 85.38 379 ASP A O 1
ATOM 3092 N N . SER A 1 380 ? -17.088 -15.147 35.946 1.00 84.75 380 SER A N 1
ATOM 3093 C CA . SER A 1 380 ? -18.298 -15.197 35.124 1.00 84.75 380 SER A CA 1
ATOM 3094 C C . SER A 1 380 ? -19.175 -16.379 35.522 1.00 84.75 380 SER A C 1
ATOM 3096 O O . SER A 1 380 ? -18.696 -17.495 35.721 1.00 84.75 380 SER A O 1
ATOM 3098 N N . ASP A 1 381 ? -20.478 -16.144 35.578 1.00 80.25 381 ASP A N 1
ATOM 3099 C CA . ASP A 1 381 ? -21.512 -17.160 35.761 1.00 80.25 381 ASP A CA 1
ATOM 3100 C C . ASP A 1 381 ? -22.026 -17.733 34.424 1.00 80.25 381 ASP A C 1
ATOM 3102 O O . ASP A 1 381 ? -22.857 -18.645 34.410 1.00 80.25 381 ASP A O 1
ATOM 3106 N N . ARG A 1 382 ? -21.516 -17.240 33.285 1.00 82.44 382 ARG A N 1
ATOM 3107 C CA . ARG A 1 382 ? -21.932 -17.667 31.942 1.00 82.44 382 ARG A CA 1
ATOM 3108 C C . ARG A 1 382 ? -21.222 -18.953 31.534 1.00 82.44 382 ARG A C 1
ATOM 3110 O O . ARG A 1 382 ? -19.994 -19.026 31.489 1.00 82.44 382 ARG A O 1
ATOM 3117 N N . THR A 1 383 ? -22.000 -19.965 31.152 1.00 77.12 383 THR A N 1
ATOM 3118 C CA . THR A 1 383 ? -21.471 -21.273 30.729 1.00 77.12 383 THR A CA 1
ATOM 3119 C C . THR A 1 383 ? -20.531 -21.164 29.526 1.00 77.12 383 THR A C 1
ATOM 3121 O O . THR A 1 383 ? -19.524 -21.864 29.482 1.00 77.12 383 THR A O 1
ATOM 3124 N N . GLU A 1 384 ? -20.827 -20.261 28.586 1.00 77.38 384 GLU A N 1
ATOM 3125 C CA . GLU A 1 384 ? -20.003 -20.001 27.399 1.00 77.38 384 GLU A CA 1
ATOM 3126 C C . GLU A 1 384 ? -18.593 -19.504 27.759 1.00 77.38 384 GLU A C 1
ATOM 3128 O O . GLU A 1 384 ? -17.612 -20.003 27.217 1.00 77.38 384 GLU A O 1
ATOM 3133 N N . HIS A 1 385 ? -18.465 -18.618 28.750 1.00 79.88 385 HIS A N 1
ATOM 3134 C CA . HIS A 1 385 ? -17.165 -18.119 29.210 1.00 79.88 385 HIS A CA 1
ATOM 3135 C C . HIS A 1 385 ? -16.368 -19.187 29.968 1.00 79.88 385 HIS A C 1
ATOM 3137 O O . HIS A 1 385 ? -15.161 -19.334 29.774 1.00 79.88 385 HIS A O 1
ATOM 3143 N N . LEU A 1 386 ? -17.053 -19.966 30.811 1.00 75.88 386 LEU A N 1
ATOM 3144 C CA . LEU A 1 386 ? -16.439 -21.041 31.595 1.00 75.88 386 LEU A CA 1
ATOM 3145 C C . LEU A 1 386 ? -15.931 -22.195 30.721 1.00 75.88 386 LEU A C 1
ATOM 3147 O O . LEU A 1 386 ? -14.985 -22.879 31.113 1.00 75.88 386 LEU A O 1
ATOM 3151 N N . PHE A 1 387 ? -16.557 -22.430 29.565 1.00 74.06 387 PHE A N 1
ATOM 3152 C CA . PHE A 1 387 ? -16.113 -23.444 28.613 1.00 74.06 387 PHE A CA 1
ATOM 3153 C C . PHE A 1 387 ? -14.785 -23.040 27.964 1.00 74.06 387 PHE A C 1
ATOM 3155 O O . PHE A 1 387 ? -13.821 -23.790 28.079 1.00 74.06 387 PHE A O 1
ATOM 3162 N N . THR A 1 388 ? -14.706 -21.831 27.400 1.00 67.44 388 THR A N 1
ATOM 3163 C CA . THR A 1 388 ? -13.492 -21.291 26.754 1.00 67.44 388 THR A CA 1
ATOM 3164 C C . THR A 1 388 ? -12.306 -21.149 27.713 1.00 67.44 388 THR A C 1
ATOM 3166 O O . THR A 1 388 ? -11.156 -21.212 27.302 1.00 67.44 388 THR A O 1
ATOM 3169 N N . GLN A 1 389 ? -12.549 -20.952 29.013 1.00 63.94 389 GLN A N 1
ATOM 3170 C CA . GLN A 1 389 ? -11.469 -20.901 30.008 1.00 63.94 389 GLN A CA 1
ATOM 3171 C C . GLN A 1 389 ? -10.885 -22.277 30.361 1.00 63.94 389 GLN A C 1
ATOM 3173 O O . GLN A 1 389 ? -9.780 -22.349 30.900 1.00 63.94 389 GLN A O 1
ATOM 3178 N N . ARG A 1 390 ? -11.634 -23.364 30.143 1.00 65.06 390 ARG A N 1
ATOM 3179 C CA . ARG A 1 390 ? -11.264 -24.717 30.595 1.00 65.06 390 ARG A CA 1
ATOM 3180 C C . ARG A 1 390 ? -10.775 -25.635 29.477 1.00 65.06 390 ARG A C 1
ATOM 3182 O O . ARG A 1 390 ? -10.132 -26.637 29.793 1.00 65.06 390 ARG A O 1
ATOM 3189 N N . TYR A 1 391 ? -11.098 -25.320 28.229 1.00 53.00 391 TYR A N 1
ATOM 3190 C CA . TYR A 1 391 ? -10.831 -26.121 27.034 1.00 53.00 391 TYR A CA 1
ATOM 3191 C C . TYR A 1 391 ? -10.414 -25.201 25.896 1.00 53.00 391 TYR A C 1
ATOM 3193 O O . TYR A 1 391 ? -9.601 -25.668 25.067 1.00 53.00 391 TYR A O 1
#